Protein 3APZ (pdb70)

Radius of gyration: 31.94 Å; Cα contacts (8 Å, |Δi|>4): 839; chains: 2; bounding box: 54×78×93 Å

Solvent-accessible surface area: 30350 Å² total; per-residue (Å²): 167,34,3,51,68,55,4,46,117,40,31,59,73,22,72,89,118,108,151,102,151,113,145,92,152,134,171,120,85,91,31,80,66,14,32,7,0,0,3,2,1,1,10,63,0,4,62,126,129,59,145,23,114,84,77,12,28,13,0,1,73,2,0,26,38,6,41,58,5,40,97,30,75,86,108,85,178,50,96,161,112,9,48,90,28,0,63,112,37,56,62,120,2,78,38,44,9,70,84,17,184,34,120,99,0,51,57,20,1,58,49,0,37,115,44,21,87,50,0,57,67,29,52,134,89,20,45,73,126,58,115,30,36,32,120,47,14,33,95,15,3,24,50,71,39,0,0,8,10,0,7,0,0,58,0,0,0,22,8,10,67,36,79,83,137,9,4,75,35,2,44,50,0,0,63,1,0,0,9,0,33,41,0,4,48,4,3,30,21,1,8,14,75,53,86,48,67,27,162,11,75,10,52,33,2,135,122,23,57,16,5,0,0,1,4,15,0,12,109,68,21,50,8,0,96,29,0,5,82,32,5,127,180,17,106,90,5,12,68,11,0,27,80,21,2,49,136,9,130,0,12,82,80,0,83,117,33,0,97,104,22,4,92,88,0,19,56,7,8,67,71,13,69,174,20,140,70,96,97,9,76,98,4,29,133,8,0,56,53,3,1,106,101,4,22,106,40,72,168,111,3,59,75,73,12,51,120,43,37,60,81,27,78,98,113,102,157,108,143,101,148,101,146,140,178,94,111,84,21,70,86,23,35,10,1,0,2,5,0,2,9,60,0,5,62,128,139,59,134,20,107,72,78,20,23,10,0,3,45,3,2,34,51,5,42,60,4,35,94,44,62,65,110,50,129,265,26,84,166,126,14,53,98,38,0,65,120,37,61,59,120,2,69,38,40,8,62,74,13,182,40,122,83,0,45,56,18,1,58,47,0,42,106,43,25,94,46,0,36,71,21,65,111,88,25,56,56,151,65,74,34,40,26,119,30,16,32,100,26,7,30,49,82,57,0,0,9,10,0,6,0,0,51,0,0,0,18,6,7,68,32,79,71,119,10,2,70,40,1,39,48,0,0,66,2,0,7,6,0,37,47,1,4,54,3,3,28,21,2,6,13,90,63,80,57,67,14,75,1,44,1,36,37,0,6,82,10,73,11,4,0,0,0,4,21,0,24,101,71,39,101,86,0,100,131,24,3,48,85,6,111,152,36,12,91,18,1,74,72,0,17,112,42,2,46,130,8,122,0,10,78,75,0,80,111,32,0,95,99,22,3,95,82,0,20,58,7,8,62,70,12,60,173,16,143,69,100,77,8,73,98,3,25,127,8,0,57,63,2,1,111,107,5,21,106,41,81,160

Secondary structure (DSSP, 8-state):
--TTTTTHHHHHHHHHGGGG---------HHHHHHHHHHHHHHTTS---HHHHHHHHHHHHHHHHHHHHHHHHHH---HHHHHHHHHHHHHHHHHHHHHTT-HHHHHHHHHHHHHHHHHHHHHHT--HHHHT-HHHHHHHHIIIIIHHHHHHHHHHHHTTT--HHHHHHHHHHHHHHHHHHHHHHHHHHHHTTTT-TT-S--HHHHTT---HHHHHHHHH-TTHHHHHHTTTT-THHHHHHHHHHHHTTHHHHHHHHHHHHHHHHHHHHTTS-----HHHHHHHHHHHHHHHHHHH---/-TTGGGHHHHHHHHHGGGG--------HHHHHHHHHHHHHHHHTS---HHHHHHHHHHHHHHHHHHHHHHHHHHH---THHHHHHHHHHHHHHHHHHHTTT-HHHHHHHHHHHHHHHHHHHHHHH--HHHHT-HHHHHHHHIIIIIHHHHHHHHHHHHTTT--HHHHHHHHHHHHHHHHHHHHHHHHHHHHTTTTSTT-S--TTGGGT---HHHHHHHHH-TTHHHHHHHTTT-THHHHHHHHHHHHSSHHHHHHHHHHHHHHHHHHHHHHSPP---HHHHHHHHHHHHHHHHHHH---

InterPro domains:
  IPR000092 Polyprenyl synthetase-like [PF00348] (109-365)
  IPR000092 Polyprenyl synthetase-like [cd00685] (105-420)
  IPR008949 Isoprenoid synthase domain superfamily [G3DSA:1.10.600.10] (75-422)
  IPR008949 Isoprenoid synthase domain superfamily [SSF48576] (80-421)
  IPR033749 Polyprenyl synthetase, conserved site [PS00444] (300-312)
  IPR033749 Polyprenyl synthetase, conserved site [PS00723] (178-192)

Foldseek 3Di:
DALQVLCVVLVVVVVVVVVVVPDDDVVPCVVLSLLLSLQLLLLLQAPFVVVLVVLSSLLSVLLVLQVQLLVLCVPCVDNVVSPVSSVVSNVVSLVSQVVSVDPVLSVLVVVLSVLLVVLVCCQVPPDLVLLLDPVSQLSSQLSNWQSSSLSSQLSSQVSRVHDNVLSVLSSLLRSLLRSLLVLVVVLLQQCALVNHGNPHVVPCLLVLNDDQLLSQLCVVPVVLSVLSVCCPVDVVSVVVNSVSSVVGCRSVVSLVVSVVSLVSNLVSLVVHDDDDDPSSVVSSVSSNVVSVCSSPDND/DLQVLCVPVVVVVVVVVVVVPDDDVCPPVVLSVLLSLQLLLLLQADFDVVLVVLSVLLSVLLVLLVQLLVLVVVCCVPVPVSPVSSVVSPVVSLVSQVVLVDPVLSVLVVVLSVLLVVLSCCVVDPDVVLLLDPVSQLSSQQSNWQSSSLSSQLSSCVSRVHDPVLSNLSNLLRSLLRSLLVLLVVLCQQCALPNHGNPHVVVCQLVLRDDQLLSQLCVVPVVLVVLSVCCPVDVVSSVVSSVSSVVGCSSVVSLVSSLVSLVSNLVSLVVHDDDPDPSSVVSSVSSNVVSVCSSVPSD

B-factor: mean 48.97, std 20.86, range [12.27, 128.26]

Structure (mmCIF, N/CA/C/O backbone):
data_3APZ
#
_entry.id   3APZ
#
_cell.length_a   148.512
_cell.length_b   150.126
_cell.length_c   176.112
_cell.angle_alpha   90.000
_cell.angle_beta   90.000
_cell.angle_gamma   90.000
#
_symmetry.space_group_name_H-M   'F 2 2 2'
#
loop_
_entity.id
_entity.type
_entity.pdbx_description
1 polymer 'Geranyl diphosphate synthase'
2 water water
#
loop_
_atom_site.group_PDB
_atom_site.id
_atom_site.type_symbol
_atom_site.label_atom_id
_atom_site.label_alt_id
_atom_site.label_comp_id
_atom_site.label_asym_id
_atom_site.label_entity_id
_atom_site.label_seq_id
_atom_site.pdbx_PDB_ins_code
_atom_site.Cartn_x
_atom_site.Cartn_y
_atom_site.Cartn_z
_atom_site.occupancy
_atom_site.B_iso_or_equiv
_atom_site.auth_seq_id
_atom_site.auth_comp_id
_atom_site.auth_asym_id
_atom_site.auth_atom_id
_atom_site.pdbx_PDB_model_num
ATOM 1 N N . LEU A 1 8 ? 5.026 -7.781 60.602 1.00 75.11 8 LEU A N 1
ATOM 2 C CA . LEU A 1 8 ? 4.163 -6.646 61.075 1.00 75.26 8 LEU A CA 1
ATOM 3 C C . LEU A 1 8 ? 4.501 -5.337 60.327 1.00 74.69 8 LEU A C 1
ATOM 4 O O . LEU A 1 8 ? 3.766 -4.921 59.414 1.00 74.77 8 LEU A O 1
ATOM 9 N N . ASP A 1 9 ? 5.612 -4.705 60.719 1.00 72.98 9 ASP A N 1
ATOM 10 C CA . ASP A 1 9 ? 6.097 -3.464 60.116 1.00 70.85 9 ASP A CA 1
ATOM 11 C C . ASP A 1 9 ? 7.405 -3.823 59.433 1.00 69.11 9 ASP A C 1
ATOM 12 O O . ASP A 1 9 ? 8.340 -4.257 60.092 1.00 69.25 9 ASP A O 1
ATOM 17 N N . PRO A 1 10 ? 7.494 -3.635 58.109 1.00 67.21 10 PRO A N 1
ATOM 18 C CA . PRO A 1 10 ? 8.722 -3.979 57.403 1.00 66.52 10 PRO A CA 1
ATOM 19 C C . PRO A 1 10 ? 10.018 -3.724 58.151 1.00 66.51 10 PRO A C 1
ATOM 20 O O . PRO A 1 10 ? 10.958 -4.516 58.054 1.00 67.08 10 PRO A O 1
ATOM 24 N N . PHE A 1 11 ? 10.074 -2.650 58.924 1.00 65.54 11 PHE A N 1
ATOM 25 C CA . PHE A 1 11 ? 11.297 -2.346 59.646 1.00 65.02 11 PHE A CA 1
ATOM 26 C C . PHE A 1 11 ? 11.473 -3.150 60.924 1.00 66.12 11 PHE A C 1
ATOM 27 O O . PHE A 1 11 ? 12.453 -3.876 61.069 1.00 66.94 11 PHE A O 1
ATOM 35 N N . SER A 1 12 ? 10.523 -3.024 61.846 1.00 67.39 12 SER A N 1
ATOM 36 C CA . SER A 1 12 ? 10.562 -3.738 63.128 1.00 67.78 12 SER A CA 1
ATOM 37 C C . SER A 1 12 ? 10.777 -5.239 62.935 1.00 67.30 12 SER A C 1
ATOM 38 O O . SER A 1 12 ? 11.075 -5.955 63.887 1.00 67.60 12 SER A O 1
ATOM 41 N N . LEU A 1 13 ? 10.617 -5.707 61.700 1.00 66.79 13 LEU A N 1
ATOM 42 C CA . LEU A 1 13 ? 10.796 -7.121 61.377 1.00 66.07 13 LEU A CA 1
ATOM 43 C C . LEU A 1 13 ? 12.271 -7.473 61.278 1.00 66.44 13 LEU A C 1
ATOM 44 O O . LEU A 1 13 ? 12.663 -8.629 61.417 1.00 65.92 13 LEU A O 1
ATOM 49 N N . VAL A 1 14 ? 13.093 -6.463 61.044 1.00 67.61 14 VAL A N 1
ATOM 50 C CA . VAL A 1 14 ? 14.519 -6.685 60.895 1.00 69.43 14 VAL A CA 1
ATOM 51 C C . VAL A 1 14 ? 15.324 -5.712 61.792 1.00 71.00 14 VAL A C 1
ATOM 52 O O . VAL A 1 14 ? 16.527 -5.522 61.615 1.00 71.12 14 VAL A O 1
ATOM 56 N N . ALA A 1 15 ? 14.640 -5.134 62.779 1.00 72.32 15 ALA A N 1
ATOM 57 C CA . ALA A 1 15 ? 15.233 -4.183 63.716 1.00 73.59 15 ALA A CA 1
ATOM 58 C C . ALA A 1 15 ? 16.450 -4.716 64.471 1.00 74.89 15 ALA A C 1
ATOM 59 O O . ALA A 1 15 ? 17.298 -3.931 64.912 1.00 74.98 15 ALA A O 1
ATOM 61 N N . ASP A 1 16 ? 16.532 -6.035 64.638 1.00 75.48 16 ASP A N 1
ATOM 62 C CA . ASP A 1 16 ? 17.667 -6.640 65.329 1.00 75.63 16 ASP A CA 1
ATOM 63 C C . ASP A 1 16 ? 18.888 -6.672 64.420 1.00 75.17 16 ASP A C 1
ATOM 64 O O . ASP A 1 16 ? 19.969 -6.228 64.813 1.00 74.34 16 ASP A O 1
ATOM 69 N N . GLU A 1 17 ? 18.721 -7.192 63.204 1.00 75.06 17 GLU A N 1
ATOM 70 C CA . GLU A 1 17 ? 19.836 -7.238 62.263 1.00 74.51 17 GLU A CA 1
ATOM 71 C C . GLU A 1 17 ? 20.317 -5.806 61.970 1.00 72.66 17 GLU A C 1
ATOM 72 O O . GLU A 1 17 ? 21.468 -5.607 61.616 1.00 72.23 17 GLU A O 1
ATOM 78 N N . LEU A 1 18 ? 19.449 -4.808 62.127 1.00 70.91 18 LEU A N 1
ATOM 79 C CA . LEU A 1 18 ? 19.856 -3.424 61.895 1.00 70.15 18 LEU A CA 1
ATOM 80 C C . LEU A 1 18 ? 20.703 -2.946 63.071 1.00 70.99 18 LEU A C 1
ATOM 81 O O . LEU A 1 18 ? 21.732 -2.312 62.873 1.00 71.01 18 LEU A O 1
ATOM 86 N N . SER A 1 19 ? 20.278 -3.248 64.297 1.00 72.25 19 SER A N 1
ATOM 87 C CA . SER A 1 19 ? 21.044 -2.865 65.494 1.00 72.90 19 SER A CA 1
ATOM 88 C C . SER A 1 19 ? 22.477 -3.368 65.380 1.00 73.34 19 SER A C 1
ATOM 89 O O . SER A 1 19 ? 23.411 -2.679 65.771 1.00 74.23 19 SER A O 1
ATOM 92 N N . LEU A 1 20 ? 22.646 -4.577 64.854 1.00 73.40 20 LEU A N 1
ATOM 93 C CA . LEU A 1 20 ? 23.977 -5.127 64.694 1.00 73.26 20 LEU A CA 1
ATOM 94 C C . LEU A 1 20 ? 24.805 -4.210 63.821 1.00 73.77 20 LEU A C 1
ATOM 95 O O . LEU A 1 20 ? 25.934 -3.904 64.151 1.00 74.28 20 LEU A O 1
ATOM 100 N N . LEU A 1 21 ? 24.244 -3.754 62.715 1.00 74.98 21 LEU A N 1
ATOM 101 C CA . LEU A 1 21 ? 24.980 -2.868 61.831 1.00 76.77 21 LEU A CA 1
ATOM 102 C C . LEU A 1 21 ? 25.239 -1.499 62.444 1.00 78.20 21 LEU A C 1
ATOM 103 O O . LEU A 1 21 ? 26.197 -0.830 62.067 1.00 78.30 21 LEU A O 1
ATOM 108 N N . SER A 1 22 ? 24.389 -1.075 63.375 1.00 80.35 22 SER A N 1
ATOM 109 C CA . SER A 1 22 ? 24.573 0.223 64.029 1.00 83.23 22 SER A CA 1
ATOM 110 C C . SER A 1 22 ? 25.758 0.082 64.962 1.00 85.49 22 SER A C 1
ATOM 111 O O . SER A 1 22 ? 26.558 1.003 65.117 1.00 86.31 22 SER A O 1
ATOM 114 N N . ASN A 1 23 ? 25.848 -1.084 65.595 1.00 87.77 23 ASN A N 1
ATOM 115 C CA . ASN A 1 23 ? 26.940 -1.399 66.506 1.00 90.02 23 ASN A CA 1
ATOM 116 C C . ASN A 1 23 ? 28.231 -1.495 65.707 1.00 91.40 23 ASN A C 1
ATOM 117 O O . ASN A 1 23 ? 29.172 -0.754 65.960 1.00 92.27 23 ASN A O 1
ATOM 122 N N . LYS A 1 24 ? 28.265 -2.405 64.735 1.00 93.06 24 LYS A N 1
ATOM 123 C CA . LYS A 1 24 ? 29.449 -2.593 63.902 1.00 94.42 24 LYS A CA 1
ATOM 124 C C . LYS A 1 24 ? 29.869 -1.307 63.238 1.00 95.17 24 LYS A C 1
ATOM 125 O O . LYS A 1 24 ? 30.848 -1.283 62.505 1.00 95.71 24 LYS A O 1
ATOM 131 N N . LEU A 1 25 ? 29.122 -0.237 63.471 1.00 96.09 25 LEU A N 1
ATOM 132 C CA . LEU A 1 25 ? 29.506 1.042 62.904 1.00 97.85 25 LEU A CA 1
ATOM 133 C C . LEU A 1 25 ? 30.377 1.702 63.955 1.00 99.98 25 LEU A C 1
ATOM 134 O O . LEU A 1 25 ? 30.811 2.843 63.804 1.00 100.70 25 LEU A O 1
ATOM 139 N N . ARG A 1 26 ? 30.629 0.967 65.033 1.00 102.44 26 ARG A N 1
ATOM 140 C CA . ARG A 1 26 ? 31.473 1.461 66.111 1.00 104.43 26 ARG A CA 1
ATOM 141 C C . ARG A 1 26 ? 32.924 1.161 65.734 1.00 105.99 26 ARG A C 1
ATOM 142 O O . ARG A 1 26 ? 33.835 1.333 66.545 1.00 106.09 26 ARG A O 1
ATOM 150 N N . GLU A 1 27 ? 33.134 0.703 64.497 1.00 107.64 27 GLU A N 1
ATOM 151 C CA . GLU A 1 27 ? 34.488 0.442 64.021 1.00 109.47 27 GLU A CA 1
ATOM 152 C C . GLU A 1 27 ? 35.117 1.808 64.234 1.00 110.96 27 GLU A C 1
ATOM 153 O O . GLU A 1 27 ? 36.338 1.962 64.305 1.00 111.50 27 GLU A O 1
ATOM 159 N N . MET A 1 28 ? 34.232 2.797 64.343 1.00 112.25 28 MET A N 1
ATOM 160 C CA . MET A 1 28 ? 34.598 4.176 64.595 1.00 113.53 28 MET A CA 1
ATOM 161 C C . MET A 1 28 ? 35.002 4.282 66.061 1.00 113.64 28 MET A C 1
ATOM 162 O O . MET A 1 28 ? 34.197 4.636 66.916 1.00 113.26 28 MET A O 1
ATOM 167 N N . VAL A 1 29 ? 36.243 3.916 66.345 1.00 114.28 29 VAL A N 1
ATOM 168 C CA . VAL A 1 29 ? 36.811 3.999 67.686 1.00 114.88 29 VAL A CA 1
ATOM 169 C C . VAL A 1 29 ? 38.318 4.035 67.468 1.00 115.74 29 VAL A C 1
ATOM 170 O O . VAL A 1 29 ? 39.059 3.142 67.875 1.00 115.50 29 VAL A O 1
ATOM 174 N N . LEU A 1 30 ? 38.741 5.082 66.768 1.00 116.76 30 LEU A N 1
ATOM 175 C CA . LEU A 1 30 ? 40.138 5.322 66.463 1.00 117.68 30 LEU A CA 1
ATOM 176 C C . LEU A 1 30 ? 40.477 6.614 67.203 1.00 118.88 30 LEU A C 1
ATOM 177 O O . LEU A 1 30 ? 39.907 7.666 66.900 1.00 118.96 30 LEU A O 1
ATOM 182 N N . ALA A 1 31 ? 41.390 6.531 68.172 1.00 119.96 31 ALA A N 1
ATOM 183 C CA . ALA A 1 31 ? 41.796 7.695 68.967 1.00 121.03 31 ALA A CA 1
ATOM 184 C C . ALA A 1 31 ? 42.502 8.789 68.153 1.00 121.90 31 ALA A C 1
ATOM 185 O O . ALA A 1 31 ? 43.288 8.498 67.243 1.00 121.75 31 ALA A O 1
ATOM 187 N N . GLU A 1 32 ? 42.202 10.048 68.492 1.00 122.85 32 GLU A N 1
ATOM 188 C CA . GLU A 1 32 ? 42.776 11.218 67.823 1.00 123.60 32 GLU A CA 1
ATOM 189 C C . GLU A 1 32 ? 43.608 12.065 68.777 1.00 123.94 32 GLU A C 1
ATOM 190 O O . GLU A 1 32 ? 43.126 13.060 69.317 1.00 123.74 32 GLU A O 1
ATOM 196 N N . VAL A 1 33 ? 44.861 11.644 68.964 1.00 124.54 33 VAL A N 1
ATOM 197 C CA . VAL A 1 33 ? 45.858 12.296 69.826 1.00 124.39 33 VAL A CA 1
ATOM 198 C C . VAL A 1 33 ? 46.554 13.444 69.051 1.00 124.00 33 VAL A C 1
ATOM 199 O O . VAL A 1 33 ? 47.167 13.204 68.004 1.00 123.94 33 VAL A O 1
ATOM 203 N N . PRO A 1 34 ? 46.505 14.696 69.565 1.00 123.42 34 PRO A N 1
ATOM 204 C CA . PRO A 1 34 ? 45.920 15.293 70.774 1.00 122.77 34 PRO A CA 1
ATOM 205 C C . PRO A 1 34 ? 45.360 14.358 71.835 1.00 122.26 34 PRO A C 1
ATOM 206 O O . PRO A 1 34 ? 45.862 14.466 72.973 1.00 121.53 34 PRO A O 1
ATOM 210 N N . GLY A 1 47 ? 19.686 12.143 61.057 1.00 96.56 47 GLY A N 1
ATOM 211 C CA . GLY A 1 47 ? 19.099 11.502 59.826 1.00 96.14 47 GLY A CA 1
ATOM 212 C C . GLY A 1 47 ? 19.524 10.052 59.651 1.00 95.54 47 GLY A C 1
ATOM 213 O O . GLY A 1 47 ? 20.649 9.768 59.232 1.00 95.72 47 GLY A O 1
ATOM 214 N N . VAL A 1 48 ? 18.619 9.131 59.969 1.00 94.50 48 VAL A N 1
ATOM 215 C CA . VAL A 1 48 ? 18.911 7.708 59.860 1.00 93.00 48 VAL A CA 1
ATOM 216 C C . VAL A 1 48 ? 17.889 7.005 58.981 1.00 92.04 48 VAL A C 1
ATOM 217 O O . VAL A 1 48 ? 17.959 5.790 58.810 1.00 92.56 48 VAL A O 1
ATOM 221 N N . GLN A 1 49 ? 16.940 7.763 58.431 1.00 90.49 49 GLN A N 1
ATOM 222 C CA . GLN A 1 49 ? 15.914 7.189 57.555 1.00 89.20 49 GLN A CA 1
ATOM 223 C C . GLN A 1 49 ? 16.544 6.624 56.272 1.00 88.11 49 GLN A C 1
ATOM 224 O O . GLN A 1 49 ? 16.132 5.576 55.771 1.00 87.81 49 GLN A O 1
ATOM 230 N N . GLY A 1 50 ? 17.541 7.328 55.742 1.00 86.93 50 GLY A N 1
ATOM 231 C CA . GLY A 1 50 ? 18.206 6.873 54.533 1.00 85.11 50 GLY A CA 1
ATOM 232 C C . GLY A 1 50 ? 18.812 5.496 54.720 1.00 83.41 50 GLY A C 1
ATOM 233 O O . GLY A 1 50 ? 18.432 4.545 54.033 1.00 82.42 50 GLY A O 1
ATOM 234 N N . LYS A 1 51 ? 19.758 5.401 55.654 1.00 82.23 51 LYS A N 1
ATOM 235 C CA . LYS A 1 51 ? 20.430 4.141 55.965 1.00 81.04 51 LYS A CA 1
ATOM 236 C C . LYS A 1 51 ? 19.399 3.027 56.153 1.00 79.30 51 LYS A C 1
ATOM 237 O O . LYS A 1 51 ? 19.533 1.938 55.578 1.00 79.14 51 LYS A O 1
ATOM 243 N N . GLN A 1 52 ? 18.374 3.311 56.956 1.00 76.42 52 GLN A N 1
ATOM 244 C CA . GLN A 1 52 ? 17.293 2.361 57.219 1.00 73.83 52 GLN A CA 1
ATOM 245 C C . GLN A 1 52 ? 16.684 1.749 55.952 1.00 70.12 52 GLN A C 1
ATOM 246 O O . GLN A 1 52 ? 16.638 0.526 55.800 1.00 70.61 52 GLN A O 1
ATOM 252 N N . PHE A 1 53 ? 16.200 2.602 55.054 1.00 65.06 53 PHE A N 1
ATOM 253 C CA . PHE A 1 53 ? 15.580 2.143 53.814 1.00 60.09 53 PHE A CA 1
ATOM 254 C C . PHE A 1 53 ? 16.454 1.150 53.027 1.00 57.62 53 PHE A C 1
ATOM 255 O O . PHE A 1 53 ? 16.014 0.041 52.719 1.00 56.59 53 PHE A O 1
ATOM 263 N N . ARG A 1 54 ? 17.692 1.534 52.725 1.00 54.31 54 ARG A N 1
ATOM 264 C CA . ARG A 1 54 ? 18.570 0.667 51.959 1.00 51.56 54 ARG A CA 1
ATOM 265 C C . ARG A 1 54 ? 18.960 -0.617 52.671 1.00 50.10 54 ARG A C 1
ATOM 266 O O . ARG A 1 54 ? 18.915 -1.701 52.106 1.00 49.20 54 ARG A O 1
ATOM 274 N N . SER A 1 55 ? 19.349 -0.514 53.923 1.00 49.01 55 SER A N 1
ATOM 275 C CA . SER A 1 55 ? 19.746 -1.709 54.618 1.00 47.76 55 SER A CA 1
ATOM 276 C C . SER A 1 55 ? 18.582 -2.658 54.835 1.00 47.71 55 SER A C 1
ATOM 277 O O . SER A 1 55 ? 18.734 -3.886 54.677 1.00 47.68 55 SER A O 1
ATOM 280 N N . THR A 1 56 ? 17.426 -2.082 55.178 1.00 46.22 56 THR A N 1
ATOM 281 C CA . THR A 1 56 ? 16.202 -2.836 55.415 1.00 44.19 56 THR A CA 1
ATOM 282 C C . THR A 1 56 ? 15.860 -3.660 54.174 1.00 42.82 56 THR A C 1
ATOM 283 O O . THR A 1 56 ? 15.592 -4.854 54.262 1.00 41.93 56 THR A O 1
ATOM 287 N N . ILE A 1 57 ? 15.882 -3.020 53.017 1.00 40.42 57 ILE A N 1
ATOM 288 C CA . ILE A 1 57 ? 15.615 -3.735 51.793 1.00 40.05 57 ILE A CA 1
ATOM 289 C C . ILE A 1 57 ? 16.578 -4.916 51.697 1.00 39.57 57 ILE A C 1
ATOM 290 O O . ILE A 1 57 ? 16.151 -6.047 51.522 1.00 40.73 57 ILE A O 1
ATOM 295 N N . LEU A 1 58 ? 17.878 -4.654 51.817 1.00 39.55 58 LEU A N 1
ATOM 296 C CA . LEU A 1 58 ? 18.880 -5.704 51.705 1.00 37.20 58 LEU A CA 1
ATOM 297 C C . LEU A 1 58 ? 18.732 -6.797 52.729 1.00 36.51 58 LEU A C 1
ATOM 298 O O . LEU A 1 58 ? 18.957 -7.951 52.434 1.00 35.69 58 LEU A O 1
ATOM 303 N N . LEU A 1 59 ? 18.350 -6.454 53.940 1.00 36.44 59 LEU A N 1
ATOM 304 C CA . LEU A 1 59 ? 18.151 -7.501 54.912 1.00 36.99 59 LEU A CA 1
ATOM 305 C C . LEU A 1 59 ? 16.879 -8.309 54.616 1.00 38.27 59 LEU A C 1
ATOM 306 O O . LEU A 1 59 ? 16.914 -9.544 54.545 1.00 38.56 59 LEU A O 1
ATOM 311 N N . LEU A 1 60 ? 15.751 -7.636 54.433 1.00 37.37 60 LEU A N 1
ATOM 312 C CA . LEU A 1 60 ? 14.553 -8.386 54.140 1.00 37.57 60 LEU A CA 1
ATOM 313 C C . LEU A 1 60 ? 14.818 -9.278 52.925 1.00 38.47 60 LEU A C 1
ATOM 314 O O . LEU A 1 60 ? 14.534 -10.475 52.952 1.00 38.52 60 LEU A O 1
ATOM 319 N N . MET A 1 61 ? 15.382 -8.710 51.867 1.00 39.51 61 MET A N 1
ATOM 320 C CA . MET A 1 61 ? 15.635 -9.475 50.648 1.00 41.59 61 MET A CA 1
ATOM 321 C C . MET A 1 61 ? 16.413 -10.746 50.948 1.00 43.59 61 MET A C 1
ATOM 322 O O . MET A 1 61 ? 16.180 -11.793 50.348 1.00 43.71 61 MET A O 1
ATOM 327 N N . ALA A 1 62 ? 17.344 -10.648 51.886 1.00 45.85 62 ALA A N 1
ATOM 328 C CA . ALA A 1 62 ? 18.165 -11.786 52.248 1.00 47.82 62 ALA A CA 1
ATOM 329 C C . ALA A 1 62 ? 17.316 -12.930 52.848 1.00 49.17 62 ALA A C 1
ATOM 330 O O . ALA A 1 62 ? 17.452 -14.092 52.462 1.00 50.54 62 ALA A O 1
ATOM 332 N N . THR A 1 63 ? 16.432 -12.603 53.777 1.00 49.28 63 THR A N 1
ATOM 333 C CA . THR A 1 63 ? 15.600 -13.616 54.382 1.00 49.89 63 THR A CA 1
ATOM 334 C C . THR A 1 63 ? 14.386 -13.965 53.546 1.00 51.47 63 THR A C 1
ATOM 335 O O . THR A 1 63 ? 13.507 -14.654 54.032 1.00 52.56 63 THR A O 1
ATOM 339 N N . ALA A 1 64 ? 14.330 -13.497 52.298 1.00 53.59 64 ALA A N 1
ATOM 340 C CA . ALA A 1 64 ? 13.172 -13.747 51.420 1.00 55.06 64 ALA A CA 1
ATOM 341 C C . ALA A 1 64 ? 13.505 -14.678 50.277 1.00 56.16 64 ALA A C 1
ATOM 342 O O . ALA A 1 64 ? 12.714 -14.885 49.366 1.00 53.95 64 ALA A O 1
ATOM 344 N N . LEU A 1 65 ? 14.705 -15.221 50.326 1.00 59.19 65 LEU A N 1
ATOM 345 C CA . LEU A 1 65 ? 15.137 -16.189 49.337 1.00 63.20 65 LEU A CA 1
ATOM 346 C C . LEU A 1 65 ? 15.468 -17.448 50.170 1.00 66.67 65 LEU A C 1
ATOM 347 O O . LEU A 1 65 ? 16.125 -17.347 51.217 1.00 67.71 65 LEU A O 1
ATOM 352 N N . ASP A 1 66 ? 14.968 -18.618 49.769 1.00 69.43 66 ASP A N 1
ATOM 353 C CA . ASP A 1 66 ? 15.284 -19.808 50.547 1.00 71.74 66 ASP A CA 1
ATOM 354 C C . ASP A 1 66 ? 16.706 -20.173 50.203 1.00 72.95 66 ASP A C 1
ATOM 355 O O . ASP A 1 66 ? 17.068 -20.226 49.025 1.00 72.75 66 ASP A O 1
ATOM 360 N N . VAL A 1 67 ? 17.516 -20.427 51.224 1.00 74.17 67 VAL A N 1
ATOM 361 C CA . VAL A 1 67 ? 18.914 -20.764 50.984 1.00 75.17 67 VAL A CA 1
ATOM 362 C C . VAL A 1 67 ? 19.073 -22.137 50.328 1.00 74.95 67 VAL A C 1
ATOM 363 O O . VAL A 1 67 ? 19.602 -22.159 49.193 1.00 74.78 67 VAL A O 1
ATOM 367 N N . THR A 1 82 ? 25.172 -21.136 58.705 1.00 103.37 82 THR A N 1
ATOM 368 C CA . THR A 1 82 ? 24.008 -20.313 58.265 1.00 103.13 82 THR A CA 1
ATOM 369 C C . THR A 1 82 ? 24.052 -18.917 58.883 1.00 102.71 82 THR A C 1
ATOM 370 O O . THR A 1 82 ? 23.466 -17.982 58.339 1.00 103.40 82 THR A O 1
ATOM 374 N N . SER A 1 83 ? 24.727 -18.779 60.024 1.00 101.74 83 SER A N 1
ATOM 375 C CA . SER A 1 83 ? 24.858 -17.478 60.679 1.00 100.18 83 SER A CA 1
ATOM 376 C C . SER A 1 83 ? 26.104 -16.887 60.039 1.00 99.02 83 SER A C 1
ATOM 377 O O . SER A 1 83 ? 26.431 -15.718 60.221 1.00 98.93 83 SER A O 1
ATOM 380 N N . GLU A 1 84 ? 26.783 -17.735 59.274 1.00 97.73 84 GLU A N 1
ATOM 381 C CA . GLU A 1 84 ? 27.998 -17.376 58.559 1.00 96.95 84 GLU A CA 1
ATOM 382 C C . GLU A 1 84 ? 27.621 -16.739 57.226 1.00 95.07 84 GLU A C 1
ATOM 383 O O . GLU A 1 84 ? 28.463 -16.160 56.541 1.00 95.13 84 GLU A O 1
ATOM 389 N N . LEU A 1 85 ? 26.347 -16.875 56.865 1.00 92.68 85 LEU A N 1
ATOM 390 C CA . LEU A 1 85 ? 25.796 -16.305 55.632 1.00 89.63 85 LEU A CA 1
ATOM 391 C C . LEU A 1 85 ? 25.115 -15.008 56.041 1.00 87.70 85 LEU A C 1
ATOM 392 O O . LEU A 1 85 ? 25.212 -13.994 55.357 1.00 87.26 85 LEU A O 1
ATOM 397 N N . ARG A 1 86 ? 24.418 -15.070 57.170 1.00 85.55 86 ARG A N 1
ATOM 398 C CA . ARG A 1 86 ? 23.741 -13.917 57.743 1.00 83.99 86 ARG A CA 1
ATOM 399 C C . ARG A 1 86 ? 24.779 -12.798 57.816 1.00 82.30 86 ARG A C 1
ATOM 400 O O . ARG A 1 86 ? 24.484 -11.635 57.531 1.00 82.64 86 ARG A O 1
ATOM 408 N N . VAL A 1 87 ? 26.000 -13.161 58.198 1.00 79.40 87 VAL A N 1
ATOM 409 C CA . VAL A 1 87 ? 27.082 -12.193 58.301 1.00 76.14 87 VAL A CA 1
ATOM 410 C C . VAL A 1 87 ? 27.549 -11.719 56.918 1.00 74.17 87 VAL A C 1
ATOM 411 O O . VAL A 1 87 ? 27.754 -10.525 56.715 1.00 73.81 87 VAL A O 1
ATOM 415 N N . ARG A 1 88 ? 27.719 -12.640 55.971 1.00 71.74 88 ARG A N 1
ATOM 416 C CA . ARG A 1 88 ? 28.138 -12.249 54.627 1.00 69.36 88 ARG A CA 1
ATOM 417 C C . ARG A 1 88 ? 27.070 -11.341 54.035 1.00 67.84 88 ARG A C 1
ATOM 418 O O . ARG A 1 88 ? 27.372 -10.297 53.474 1.00 67.42 88 ARG A O 1
ATOM 426 N N . GLN A 1 89 ? 25.812 -11.734 54.180 1.00 66.35 89 GLN A N 1
ATOM 427 C CA . GLN A 1 89 ? 24.728 -10.942 53.641 1.00 64.48 89 GLN A CA 1
ATOM 428 C C . GLN A 1 89 ? 24.653 -9.576 54.306 1.00 63.74 89 GLN A C 1
ATOM 429 O O . GLN A 1 89 ? 24.327 -8.610 53.638 1.00 64.64 89 GLN A O 1
ATOM 435 N N . ARG A 1 90 ? 24.983 -9.474 55.595 1.00 62.66 90 ARG A N 1
ATOM 436 C CA . ARG A 1 90 ? 24.998 -8.165 56.287 1.00 61.62 90 ARG A CA 1
ATOM 437 C C . ARG A 1 90 ? 26.122 -7.321 55.724 1.00 59.71 90 ARG A C 1
ATOM 438 O O . ARG A 1 90 ? 26.039 -6.101 55.688 1.00 59.86 90 ARG A O 1
ATOM 446 N N . GLY A 1 91 ? 27.195 -7.993 55.331 1.00 57.71 91 GLY A N 1
ATOM 447 C CA . GLY A 1 91 ? 28.343 -7.309 54.777 1.00 55.47 91 GLY A CA 1
ATOM 448 C C . GLY A 1 91 ? 27.964 -6.498 53.562 1.00 54.36 91 GLY A C 1
ATOM 449 O O . GLY A 1 91 ? 28.428 -5.368 53.379 1.00 54.08 91 GLY A O 1
ATOM 450 N N . ILE A 1 92 ? 27.125 -7.078 52.720 1.00 52.62 92 ILE A N 1
ATOM 451 C CA . ILE A 1 92 ? 26.702 -6.370 51.539 1.00 51.70 92 ILE A CA 1
ATOM 452 C C . ILE A 1 92 ? 25.995 -5.101 51.988 1.00 50.97 92 ILE A C 1
ATOM 453 O O . ILE A 1 92 ? 26.106 -4.062 51.340 1.00 51.15 92 ILE A O 1
ATOM 458 N N . ALA A 1 93 ? 25.293 -5.170 53.114 1.00 49.07 93 ALA A N 1
ATOM 459 C CA . ALA A 1 93 ? 24.590 -3.999 53.591 1.00 48.12 93 ALA A CA 1
ATOM 460 C C . ALA A 1 93 ? 25.588 -2.906 53.950 1.00 48.48 93 ALA A C 1
ATOM 461 O O . ALA A 1 93 ? 25.397 -1.753 53.583 1.00 48.93 93 ALA A O 1
ATOM 463 N N . GLU A 1 94 ? 26.665 -3.260 54.644 1.00 49.03 94 GLU A N 1
ATOM 464 C CA . GLU A 1 94 ? 27.688 -2.270 55.037 1.00 49.27 94 GLU A CA 1
ATOM 465 C C . GLU A 1 94 ? 28.454 -1.692 53.837 1.00 47.30 94 GLU A C 1
ATOM 466 O O . GLU A 1 94 ? 28.829 -0.508 53.824 1.00 45.65 94 GLU A O 1
ATOM 472 N N . ILE A 1 95 ? 28.713 -2.551 52.856 1.00 45.09 95 ILE A N 1
ATOM 473 C CA . ILE A 1 95 ? 29.401 -2.161 51.641 1.00 43.58 95 ILE A CA 1
ATOM 474 C C . ILE A 1 95 ? 28.544 -1.167 50.868 1.00 43.97 95 ILE A C 1
ATOM 475 O O . ILE A 1 95 ? 29.053 -0.182 50.322 1.00 43.99 95 ILE A O 1
ATOM 480 N N . THR A 1 96 ? 27.237 -1.431 50.825 1.00 43.64 96 THR A N 1
ATOM 481 C CA . THR A 1 96 ? 26.284 -0.571 50.140 1.00 42.36 96 THR A CA 1
ATOM 482 C C . THR A 1 96 ? 26.261 0.814 50.773 1.00 42.59 96 THR A C 1
ATOM 483 O O . THR A 1 96 ? 26.264 1.821 50.067 1.00 42.35 96 THR A O 1
ATOM 487 N N . GLU A 1 97 ? 26.239 0.867 52.099 1.00 43.08 97 GLU A N 1
ATOM 488 C CA . GLU A 1 97 ? 26.250 2.142 52.790 1.00 45.18 97 GLU A CA 1
ATOM 489 C C . GLU A 1 97 ? 27.599 2.862 52.616 1.00 45.73 97 GLU A C 1
ATOM 490 O O . GLU A 1 97 ? 27.636 4.092 52.556 1.00 46.83 97 GLU A O 1
ATOM 496 N N . MET A 1 98 ? 28.704 2.115 52.528 1.00 45.03 98 MET A N 1
ATOM 497 C CA . MET A 1 98 ? 30.019 2.728 52.317 1.00 43.92 98 MET A CA 1
ATOM 498 C C . MET A 1 98 ? 30.056 3.347 50.931 1.00 43.68 98 MET A C 1
ATOM 499 O O . MET A 1 98 ? 30.410 4.508 50.764 1.00 43.35 98 MET A O 1
ATOM 504 N N . ILE A 1 99 ? 29.690 2.561 49.926 1.00 43.34 99 ILE A N 1
ATOM 505 C CA . ILE A 1 99 ? 29.702 3.066 48.568 1.00 42.59 99 ILE A CA 1
ATOM 506 C C . ILE A 1 99 ? 28.816 4.293 48.484 1.00 43.02 99 ILE A C 1
ATOM 507 O O . ILE A 1 99 ? 29.196 5.267 47.848 1.00 43.46 99 ILE A O 1
ATOM 512 N N . HIS A 1 100 ? 27.652 4.243 49.139 1.00 41.70 100 HIS A N 1
ATOM 513 C CA . HIS A 1 100 ? 26.701 5.346 49.137 1.00 40.33 100 HIS A CA 1
ATOM 514 C C . HIS A 1 100 ? 27.323 6.608 49.707 1.00 40.52 100 HIS A C 1
ATOM 515 O O . HIS A 1 100 ? 27.405 7.634 49.019 1.00 40.86 100 HIS A O 1
ATOM 522 N N . VAL A 1 101 ? 27.748 6.547 50.965 1.00 40.75 101 VAL A N 1
ATOM 523 C CA . VAL A 1 101 ? 28.357 7.710 51.599 1.00 41.53 101 VAL A CA 1
ATOM 524 C C . VAL A 1 101 ? 29.473 8.250 50.696 1.00 42.25 101 VAL A C 1
ATOM 525 O O . VAL A 1 101 ? 29.548 9.456 50.440 1.00 42.78 101 VAL A O 1
ATOM 529 N N . ALA A 1 102 ? 30.320 7.361 50.189 1.00 41.29 102 ALA A N 1
ATOM 530 C CA . ALA A 1 102 ? 31.404 7.788 49.314 1.00 41.42 102 ALA A CA 1
ATOM 531 C C . ALA A 1 102 ? 30.828 8.583 48.144 1.00 41.81 102 ALA A C 1
ATOM 532 O O . ALA A 1 102 ? 31.495 9.430 47.564 1.00 41.71 102 ALA A O 1
ATOM 534 N N . SER A 1 103 ? 29.580 8.306 47.808 1.00 42.85 103 SER A N 1
ATOM 535 C CA . SER A 1 103 ? 28.933 8.978 46.693 1.00 43.93 103 SER A CA 1
ATOM 536 C C . SER A 1 103 ? 28.531 10.382 47.070 1.00 44.11 103 SER A C 1
ATOM 537 O O . SER A 1 103 ? 28.627 11.316 46.262 1.00 42.62 103 SER A O 1
ATOM 540 N N . LEU A 1 104 ? 28.056 10.521 48.302 1.00 44.03 104 LEU A N 1
ATOM 541 C CA . LEU A 1 104 ? 27.642 11.818 48.786 1.00 45.89 104 LEU A CA 1
ATOM 542 C C . LEU A 1 104 ? 28.835 12.774 48.817 1.00 47.97 104 LEU A C 1
ATOM 543 O O . LEU A 1 104 ? 28.760 13.887 48.268 1.00 48.93 104 LEU A O 1
ATOM 548 N N . LEU A 1 105 ? 29.930 12.325 49.445 1.00 48.23 105 LEU A N 1
ATOM 549 C CA . LEU A 1 105 ? 31.154 13.106 49.560 1.00 47.68 105 LEU A CA 1
ATOM 550 C C . LEU A 1 105 ? 31.587 13.614 48.196 1.00 47.84 105 LEU A C 1
ATOM 551 O O . LEU A 1 105 ? 31.696 14.818 47.987 1.00 48.08 105 LEU A O 1
ATOM 556 N N . HIS A 1 106 ? 31.817 12.718 47.249 1.00 47.42 106 HIS A N 1
ATOM 557 C CA . HIS A 1 106 ? 32.244 13.181 45.937 1.00 48.94 106 HIS A CA 1
ATOM 558 C C . HIS A 1 106 ? 31.260 14.157 45.292 1.00 51.74 106 HIS A C 1
ATOM 559 O O . HIS A 1 106 ? 31.645 15.053 44.524 1.00 51.97 106 HIS A O 1
ATOM 566 N N . ASP A 1 107 ? 29.981 13.978 45.585 1.00 54.39 107 ASP A N 1
ATOM 567 C CA . ASP A 1 107 ? 28.975 14.846 45.011 1.00 55.95 107 ASP A CA 1
ATOM 568 C C . ASP A 1 107 ? 29.221 16.284 45.456 1.00 56.74 107 ASP A C 1
ATOM 569 O O . ASP A 1 107 ? 29.059 17.214 44.665 1.00 56.39 107 ASP A O 1
ATOM 574 N N . ASP A 1 108 ? 29.628 16.464 46.710 1.00 56.98 108 ASP A N 1
ATOM 575 C CA . ASP A 1 108 ? 29.874 17.802 47.221 1.00 59.39 108 ASP A CA 1
ATOM 576 C C . ASP A 1 108 ? 30.874 18.624 46.431 1.00 59.17 108 ASP A C 1
ATOM 577 O O . ASP A 1 108 ? 30.659 19.806 46.190 1.00 60.20 108 ASP A O 1
ATOM 582 N N . VAL A 1 109 ? 31.965 18.005 46.020 1.00 57.80 109 VAL A N 1
ATOM 583 C CA . VAL A 1 109 ? 32.993 18.711 45.265 1.00 57.31 109 VAL A CA 1
ATOM 584 C C . VAL A 1 109 ? 32.517 19.472 44.006 1.00 56.31 109 VAL A C 1
ATOM 585 O O . VAL A 1 109 ? 31.541 19.038 43.356 1.00 55.74 109 VAL A O 1
ATOM 589 N N . MET A 1 126 ? 34.277 20.553 54.772 1.00 88.66 126 MET A N 1
ATOM 590 C CA . MET A 1 126 ? 35.488 19.713 55.005 1.00 88.42 126 MET A CA 1
ATOM 591 C C . MET A 1 126 ? 36.624 20.047 54.022 1.00 87.13 126 MET A C 1
ATOM 592 O O . MET A 1 126 ? 37.781 19.687 54.276 1.00 86.73 126 MET A O 1
ATOM 597 N N . GLY A 1 127 ? 36.296 20.735 52.915 1.00 85.39 127 GLY A N 1
ATOM 598 C CA . GLY A 1 127 ? 37.307 21.093 51.947 1.00 82.30 127 GLY A CA 1
ATOM 599 C C . GLY A 1 127 ? 37.597 20.198 50.759 1.00 80.25 127 GLY A C 1
ATOM 600 O O . GLY A 1 127 ? 38.549 19.423 50.793 1.00 81.00 127 GLY A O 1
ATOM 601 N N . ASN A 1 128 ? 36.792 20.321 49.711 1.00 77.14 128 ASN A N 1
ATOM 602 C CA . ASN A 1 128 ? 36.974 19.580 48.465 1.00 75.09 128 ASN A CA 1
ATOM 603 C C . ASN A 1 128 ? 37.892 18.362 48.432 1.00 75.34 128 ASN A C 1
ATOM 604 O O . ASN A 1 128 ? 37.431 17.224 48.300 1.00 74.27 128 ASN A O 1
ATOM 609 N N . LYS A 1 129 ? 39.197 18.608 48.512 1.00 76.55 129 LYS A N 1
ATOM 610 C CA . LYS A 1 129 ? 40.186 17.527 48.462 1.00 77.17 129 LYS A CA 1
ATOM 611 C C . LYS A 1 129 ? 40.083 16.512 49.608 1.00 76.43 129 LYS A C 1
ATOM 612 O O . LYS A 1 129 ? 40.309 15.320 49.406 1.00 77.01 129 LYS A O 1
ATOM 618 N N . MET A 1 130 ? 39.750 16.967 50.805 1.00 74.93 130 MET A N 1
ATOM 619 C CA . MET A 1 130 ? 39.606 16.040 51.907 1.00 74.47 130 MET A CA 1
ATOM 620 C C . MET A 1 130 ? 38.236 15.317 51.778 1.00 72.30 130 MET A C 1
ATOM 621 O O . MET A 1 130 ? 37.994 14.281 52.406 1.00 71.96 130 MET A O 1
ATOM 626 N N . SER A 1 131 ? 37.345 15.861 50.952 1.00 69.27 131 SER A N 1
ATOM 627 C CA . SER A 1 131 ? 36.045 15.224 50.697 1.00 65.88 131 SER A CA 1
ATOM 628 C C . SER A 1 131 ? 36.370 14.033 49.801 1.00 64.06 131 SER A C 1
ATOM 629 O O . SER A 1 131 ? 35.968 12.889 50.057 1.00 63.04 131 SER A O 1
ATOM 632 N N . VAL A 1 132 ? 37.094 14.355 48.733 1.00 61.64 132 VAL A N 1
ATOM 633 C CA . VAL A 1 132 ? 37.559 13.400 47.758 1.00 60.15 132 VAL A CA 1
ATOM 634 C C . VAL A 1 132 ? 38.352 12.295 48.461 1.00 60.39 132 VAL A C 1
ATOM 635 O O . VAL A 1 132 ? 38.166 11.123 48.181 1.00 61.48 132 VAL A O 1
ATOM 639 N N . LEU A 1 133 ? 39.238 12.659 49.376 1.00 59.00 133 LEU A N 1
ATOM 640 C CA . LEU A 1 133 ? 40.016 11.649 50.067 1.00 58.18 133 LEU A CA 1
ATOM 641 C C . LEU A 1 133 ? 39.135 10.690 50.825 1.00 56.90 133 LEU A C 1
ATOM 642 O O . LEU A 1 133 ? 39.182 9.479 50.598 1.00 56.66 133 LEU A O 1
ATOM 647 N N . ALA A 1 134 ? 38.345 11.245 51.740 1.00 55.30 134 ALA A N 1
ATOM 648 C CA . ALA A 1 134 ? 37.412 10.471 52.564 1.00 54.07 134 ALA A CA 1
ATOM 649 C C . ALA A 1 134 ? 36.657 9.492 51.690 1.00 52.85 134 ALA A C 1
ATOM 650 O O . ALA A 1 134 ? 36.615 8.298 51.969 1.00 51.80 134 ALA A O 1
ATOM 652 N N . GLY A 1 135 ? 36.061 10.027 50.630 1.00 51.34 135 GLY A N 1
ATOM 653 C CA . GLY A 1 135 ? 35.340 9.203 49.691 1.00 50.07 135 GLY A CA 1
ATOM 654 C C . GLY A 1 135 ? 36.172 8.048 49.168 1.00 50.29 135 GLY A C 1
ATOM 655 O O . GLY A 1 135 ? 35.691 6.911 49.208 1.00 51.60 135 GLY A O 1
ATOM 656 N N . ASP A 1 136 ? 37.402 8.310 48.693 1.00 49.90 136 ASP A N 1
ATOM 657 C CA . ASP A 1 136 ? 38.291 7.253 48.160 1.00 48.19 136 ASP A CA 1
ATOM 658 C C . ASP A 1 136 ? 38.672 6.307 49.264 1.00 47.46 136 ASP A C 1
ATOM 659 O O . ASP A 1 136 ? 38.792 5.114 49.057 1.00 46.39 136 ASP A O 1
ATOM 664 N N . PHE A 1 137 ? 38.869 6.843 50.455 1.00 47.73 137 PHE A N 1
ATOM 665 C CA . PHE A 1 137 ? 39.191 5.975 51.559 1.00 47.92 137 PHE A CA 1
ATOM 666 C C . PHE A 1 137 ? 38.069 4.954 51.608 1.00 47.85 137 PHE A C 1
ATOM 667 O O . PHE A 1 137 ? 38.302 3.747 51.538 1.00 48.19 137 PHE A O 1
ATOM 675 N N . LEU A 1 138 ? 36.842 5.463 51.712 1.00 46.62 138 LEU A N 1
ATOM 676 C CA . LEU A 1 138 ? 35.654 4.634 51.761 1.00 44.11 138 LEU A CA 1
ATOM 677 C C . LEU A 1 138 ? 35.584 3.652 50.610 1.00 43.24 138 LEU A C 1
ATOM 678 O O . LEU A 1 138 ? 35.334 2.464 50.821 1.00 42.37 138 LEU A O 1
ATOM 683 N N . LEU A 1 139 ? 35.808 4.114 49.391 1.00 42.05 139 LEU A N 1
ATOM 684 C CA . LEU A 1 139 ? 35.736 3.160 48.299 1.00 43.47 139 LEU A CA 1
ATOM 685 C C . LEU A 1 139 ? 36.752 2.056 48.471 1.00 44.88 139 LEU A C 1
ATOM 686 O O . LEU A 1 139 ? 36.475 0.896 48.203 1.00 45.06 139 LEU A O 1
ATOM 691 N N . SER A 1 140 ? 37.938 2.408 48.930 1.00 47.37 140 SER A N 1
ATOM 692 C CA . SER A 1 140 ? 38.963 1.392 49.074 1.00 50.90 140 SER A CA 1
ATOM 693 C C . SER A 1 140 ? 38.481 0.308 50.024 1.00 52.34 140 SER A C 1
ATOM 694 O O . SER A 1 140 ? 38.488 -0.885 49.676 1.00 53.03 140 SER A O 1
ATOM 697 N N . ARG A 1 141 ? 38.054 0.724 51.215 1.00 52.08 141 ARG A N 1
ATOM 698 C CA . ARG A 1 141 ? 37.579 -0.218 52.213 1.00 51.91 141 ARG A CA 1
ATOM 699 C C . ARG A 1 141 ? 36.413 -1.067 51.717 1.00 51.01 141 ARG A C 1
ATOM 700 O O . ARG A 1 141 ? 36.312 -2.254 52.017 1.00 50.09 141 ARG A O 1
ATOM 708 N N . ALA A 1 142 ? 35.545 -0.459 50.935 1.00 50.31 142 ALA A N 1
ATOM 709 C CA . ALA A 1 142 ? 34.428 -1.195 50.418 1.00 50.65 142 ALA A CA 1
ATOM 710 C C . ALA A 1 142 ? 34.957 -2.272 49.492 1.00 50.20 142 ALA A C 1
ATOM 711 O O . ALA A 1 142 ? 34.430 -3.369 49.429 1.00 48.70 142 ALA A O 1
ATOM 713 N N . CYS A 1 143 ? 36.011 -1.947 48.769 1.00 51.07 143 CYS A N 1
ATOM 714 C CA . CYS A 1 143 ? 36.577 -2.895 47.834 1.00 52.39 143 CYS A CA 1
ATOM 715 C C . CYS A 1 143 ? 37.325 -3.977 48.605 1.00 52.31 143 CYS A C 1
ATOM 716 O O . CYS A 1 143 ? 37.489 -5.113 48.153 1.00 50.01 143 CYS A O 1
ATOM 719 N N . GLY A 1 144 ? 37.775 -3.609 49.794 1.00 52.79 144 GLY A N 1
ATOM 720 C CA . GLY A 1 144 ? 38.476 -4.566 50.616 1.00 53.68 144 GLY A CA 1
ATOM 721 C C . GLY A 1 144 ? 37.435 -5.538 51.120 1.00 54.36 144 GLY A C 1
ATOM 722 O O . GLY A 1 144 ? 37.454 -6.720 50.766 1.00 55.30 144 GLY A O 1
ATOM 723 N N . ALA A 1 145 ? 36.510 -5.029 51.930 1.00 53.00 145 ALA A N 1
ATOM 724 C CA . ALA A 1 145 ? 35.443 -5.850 52.473 1.00 51.42 145 ALA A CA 1
ATOM 725 C C . ALA A 1 145 ? 34.807 -6.741 51.401 1.00 50.61 145 ALA A C 1
ATOM 726 O O . ALA A 1 145 ? 34.427 -7.890 51.671 1.00 49.95 145 ALA A O 1
ATOM 728 N N . LEU A 1 146 ? 34.701 -6.219 50.184 1.00 50.22 146 LEU A N 1
ATOM 729 C CA . LEU A 1 146 ? 34.098 -6.989 49.107 1.00 51.04 146 LEU A CA 1
ATOM 730 C C . LEU A 1 146 ? 34.920 -8.200 48.732 1.00 52.17 146 LEU A C 1
ATOM 731 O O . LEU A 1 146 ? 34.365 -9.262 48.482 1.00 53.20 146 LEU A O 1
ATOM 736 N N . ALA A 1 147 ? 36.240 -8.052 48.696 1.00 53.32 147 ALA A N 1
ATOM 737 C CA . ALA A 1 147 ? 37.117 -9.170 48.345 1.00 53.65 147 ALA A CA 1
ATOM 738 C C . ALA A 1 147 ? 37.064 -10.180 49.457 1.00 54.02 147 ALA A C 1
ATOM 739 O O . ALA A 1 147 ? 37.271 -11.358 49.241 1.00 54.49 147 ALA A O 1
ATOM 741 N N . ALA A 1 148 ? 36.773 -9.694 50.652 1.00 55.37 148 ALA A N 1
ATOM 742 C CA . ALA A 1 148 ? 36.683 -10.532 51.829 1.00 57.29 148 ALA A CA 1
ATOM 743 C C . ALA A 1 148 ? 35.497 -11.484 51.766 1.00 58.70 148 ALA A C 1
ATOM 744 O O . ALA A 1 148 ? 35.485 -12.493 52.461 1.00 60.35 148 ALA A O 1
ATOM 746 N N . LEU A 1 149 ? 34.493 -11.170 50.956 1.00 59.18 149 LEU A N 1
ATOM 747 C CA . LEU A 1 149 ? 33.337 -12.048 50.861 1.00 59.67 149 LEU A CA 1
ATOM 748 C C . LEU A 1 149 ? 33.610 -13.273 49.992 1.00 60.85 149 LEU A C 1
ATOM 749 O O . LEU A 1 149 ? 32.722 -14.093 49.798 1.00 61.11 149 LEU A O 1
ATOM 754 N N . LYS A 1 150 ? 34.833 -13.399 49.483 1.00 62.46 150 LYS A N 1
ATOM 755 C CA . LYS A 1 150 ? 35.227 -14.525 48.614 1.00 64.73 150 LYS A CA 1
ATOM 756 C C . LYS A 1 150 ? 34.273 -14.803 47.440 1.00 64.05 150 LYS A C 1
ATOM 757 O O . LYS A 1 150 ? 33.943 -15.954 47.149 1.00 65.20 150 LYS A O 1
ATOM 763 N N . ASN A 1 151 ? 33.803 -13.759 46.772 1.00 63.48 151 ASN A N 1
ATOM 764 C CA . ASN A 1 151 ? 32.945 -13.981 45.614 1.00 61.71 151 ASN A CA 1
ATOM 765 C C . ASN A 1 151 ? 33.256 -12.947 44.564 1.00 61.51 151 ASN A C 1
ATOM 766 O O . ASN A 1 151 ? 33.096 -11.750 44.781 1.00 61.27 151 ASN A O 1
ATOM 771 N N . THR A 1 152 ? 33.718 -13.422 43.424 1.00 61.51 152 THR A N 1
ATOM 772 C CA . THR A 1 152 ? 34.073 -12.542 42.336 1.00 61.94 152 THR A CA 1
ATOM 773 C C . THR A 1 152 ? 32.842 -11.893 41.692 1.00 61.18 152 THR A C 1
ATOM 774 O O . THR A 1 152 ? 32.865 -10.699 41.365 1.00 61.83 152 THR A O 1
ATOM 778 N N . GLU A 1 153 ? 31.764 -12.663 41.525 1.00 59.20 153 GLU A N 1
ATOM 779 C CA . GLU A 1 153 ? 30.555 -12.130 40.892 1.00 55.94 153 GLU A CA 1
ATOM 780 C C . GLU A 1 153 ? 30.032 -10.942 41.672 1.00 51.83 153 GLU A C 1
ATOM 781 O O . GLU A 1 153 ? 29.673 -9.944 41.092 1.00 51.60 153 GLU A O 1
ATOM 787 N N . VAL A 1 154 ? 29.999 -11.044 42.987 1.00 48.58 154 VAL A N 1
ATOM 788 C CA . VAL A 1 154 ? 29.514 -9.940 43.782 1.00 47.22 154 VAL A CA 1
ATOM 789 C C . VAL A 1 154 ? 30.417 -8.735 43.616 1.00 47.15 154 VAL A C 1
ATOM 790 O O . VAL A 1 154 ? 29.929 -7.619 43.543 1.00 47.82 154 VAL A O 1
ATOM 794 N N . VAL A 1 155 ? 31.729 -8.955 43.544 1.00 47.91 155 VAL A N 1
ATOM 795 C CA . VAL A 1 155 ? 32.684 -7.851 43.396 1.00 48.00 155 VAL A CA 1
ATOM 796 C C . VAL A 1 155 ? 32.332 -7.096 42.129 1.00 48.70 155 VAL A C 1
ATOM 797 O O . VAL A 1 155 ? 32.231 -5.863 42.121 1.00 49.67 155 VAL A O 1
ATOM 801 N N . ALA A 1 156 ? 32.128 -7.861 41.067 1.00 48.11 156 ALA A N 1
ATOM 802 C CA . ALA A 1 156 ? 31.793 -7.305 39.769 1.00 48.06 156 ALA A CA 1
ATOM 803 C C . ALA A 1 156 ? 30.537 -6.460 39.785 1.00 47.21 156 ALA A C 1
ATOM 804 O O . ALA A 1 156 ? 30.458 -5.459 39.073 1.00 47.42 156 ALA A O 1
ATOM 806 N N . LEU A 1 157 ? 29.568 -6.870 40.601 1.00 46.64 157 LEU A N 1
ATOM 807 C CA . LEU A 1 157 ? 28.284 -6.182 40.707 1.00 45.84 157 LEU A CA 1
ATOM 808 C C . LEU A 1 157 ? 28.357 -4.827 41.345 1.00 46.38 157 LEU A C 1
ATOM 809 O O . LEU A 1 157 ? 27.736 -3.890 40.862 1.00 46.93 157 LEU A O 1
ATOM 814 N N . LEU A 1 158 ? 29.099 -4.706 42.435 1.00 46.58 158 LEU A N 1
ATOM 815 C CA . LEU A 1 158 ? 29.204 -3.407 43.069 1.00 45.69 158 LEU A CA 1
ATOM 816 C C . LEU A 1 158 ? 30.155 -2.506 42.306 1.00 46.02 158 LEU A C 1
ATOM 817 O O . LEU A 1 158 ? 30.106 -1.283 42.443 1.00 45.94 158 LEU A O 1
ATOM 822 N N . ALA A 1 159 ? 31.000 -3.108 41.474 1.00 45.64 159 ALA A N 1
ATOM 823 C CA . ALA A 1 159 ? 31.920 -2.315 40.657 1.00 45.82 159 ALA A CA 1
ATOM 824 C C . ALA A 1 159 ? 31.046 -1.591 39.622 1.00 44.65 159 ALA A C 1
ATOM 825 O O . ALA A 1 159 ? 31.163 -0.392 39.375 1.00 44.09 159 ALA A O 1
ATOM 827 N N . THR A 1 160 ? 30.148 -2.360 39.040 1.00 43.62 160 THR A N 1
ATOM 828 C CA . THR A 1 160 ? 29.213 -1.850 38.081 1.00 42.57 160 THR A CA 1
ATOM 829 C C . THR A 1 160 ? 28.285 -0.843 38.754 1.00 41.18 160 THR A C 1
ATOM 830 O O . THR A 1 160 ? 27.880 0.125 38.152 1.00 41.53 160 THR A O 1
ATOM 834 N N . ALA A 1 161 ? 27.941 -1.062 40.010 1.00 40.35 161 ALA A N 1
ATOM 835 C CA . ALA A 1 161 ? 27.073 -0.112 40.680 1.00 39.94 161 ALA A CA 1
ATOM 836 C C . ALA A 1 161 ? 27.793 1.234 40.706 1.00 39.86 161 ALA A C 1
ATOM 837 O O . ALA A 1 161 ? 27.221 2.251 40.305 1.00 39.50 161 ALA A O 1
ATOM 839 N N . VAL A 1 162 ? 29.050 1.229 41.150 1.00 39.11 162 VAL A N 1
ATOM 840 C CA . VAL A 1 162 ? 29.825 2.453 41.225 1.00 38.04 162 VAL A CA 1
ATOM 841 C C . VAL A 1 162 ? 29.959 3.083 39.852 1.00 38.70 162 VAL A C 1
ATOM 842 O O . VAL A 1 162 ? 29.940 4.299 39.716 1.00 39.42 162 VAL A O 1
ATOM 846 N N . GLU A 1 163 ? 30.064 2.261 38.829 1.00 38.98 163 GLU A N 1
ATOM 847 C CA . GLU A 1 163 ? 30.163 2.782 37.485 1.00 40.97 163 GLU A CA 1
ATOM 848 C C . GLU A 1 163 ? 28.892 3.534 37.032 1.00 41.60 163 GLU A C 1
ATOM 849 O O . GLU A 1 163 ? 28.966 4.612 36.430 1.00 41.80 163 GLU A O 1
ATOM 855 N N . HIS A 1 164 ? 27.725 2.957 37.310 1.00 41.95 164 HIS A N 1
ATOM 856 C CA . HIS A 1 164 ? 26.465 3.583 36.943 1.00 41.57 164 HIS A CA 1
ATOM 857 C C . HIS A 1 164 ? 26.345 4.898 37.671 1.00 41.43 164 HIS A C 1
ATOM 858 O O . HIS A 1 164 ? 25.961 5.912 37.098 1.00 40.29 164 HIS A O 1
ATOM 865 N N . LEU A 1 165 ? 26.694 4.875 38.947 1.00 41.16 165 LEU A N 1
ATOM 866 C CA . LEU A 1 165 ? 26.640 6.078 39.735 1.00 41.98 165 LEU A CA 1
ATOM 867 C C . LEU A 1 165 ? 27.436 7.171 39.039 1.00 43.88 165 LEU A C 1
ATOM 868 O O . LEU A 1 165 ? 26.998 8.308 38.998 1.00 46.60 165 LEU A O 1
ATOM 873 N N . VAL A 1 166 ? 28.595 6.845 38.476 1.00 43.93 166 VAL A N 1
ATOM 874 C CA . VAL A 1 166 ? 29.384 7.877 37.811 1.00 44.08 166 VAL A CA 1
ATOM 875 C C . VAL A 1 166 ? 28.669 8.323 36.554 1.00 43.86 166 VAL A C 1
ATOM 876 O O . VAL A 1 166 ? 28.574 9.507 36.254 1.00 43.06 166 VAL A O 1
ATOM 880 N N . THR A 1 167 ? 28.178 7.345 35.814 1.00 44.56 167 THR A N 1
ATOM 881 C CA . THR A 1 167 ? 27.456 7.613 34.596 1.00 45.44 167 THR A CA 1
ATOM 882 C C . THR A 1 167 ? 26.288 8.559 34.846 1.00 47.54 167 THR A C 1
ATOM 883 O O . THR A 1 167 ? 26.033 9.462 34.057 1.00 48.62 167 THR A O 1
ATOM 887 N N . GLY A 1 168 ? 25.576 8.362 35.943 1.00 49.08 168 GLY A N 1
ATOM 888 C CA . GLY A 1 168 ? 24.441 9.224 36.231 1.00 50.24 168 GLY A CA 1
ATOM 889 C C . GLY A 1 168 ? 24.846 10.634 36.573 1.00 51.64 168 GLY A C 1
ATOM 890 O O . GLY A 1 168 ? 24.190 11.577 36.183 1.00 49.70 168 GLY A O 1
ATOM 891 N N . GLU A 1 169 ? 25.946 10.764 37.307 1.00 55.27 169 GLU A N 1
ATOM 892 C CA . GLU A 1 169 ? 26.470 12.063 37.724 1.00 57.73 169 GLU A CA 1
ATOM 893 C C . GLU A 1 169 ? 26.958 12.801 36.493 1.00 58.26 169 GLU A C 1
ATOM 894 O O . GLU A 1 169 ? 26.864 14.020 36.400 1.00 59.56 169 GLU A O 1
ATOM 900 N N . THR A 1 170 ? 27.474 12.044 35.540 1.00 58.29 170 THR A N 1
ATOM 901 C CA . THR A 1 170 ? 27.963 12.615 34.305 1.00 59.56 170 THR A CA 1
ATOM 902 C C . THR A 1 170 ? 26.807 13.119 33.433 1.00 60.52 170 THR A C 1
ATOM 903 O O . THR A 1 170 ? 26.933 14.131 32.740 1.00 61.37 170 THR A O 1
ATOM 907 N N . MET A 1 171 ? 25.680 12.409 33.472 1.00 60.37 171 MET A N 1
ATOM 908 C CA . MET A 1 171 ? 24.490 12.794 32.707 1.00 58.66 171 MET A CA 1
ATOM 909 C C . MET A 1 171 ? 23.853 14.065 33.266 1.00 59.81 171 MET A C 1
ATOM 910 O O . MET A 1 171 ? 23.270 14.844 32.529 1.00 58.70 171 MET A O 1
ATOM 915 N N . GLU A 1 172 ? 23.967 14.243 34.580 1.00 61.86 172 GLU A N 1
ATOM 916 C CA . GLU A 1 172 ? 23.435 15.401 35.265 1.00 64.29 172 GLU A CA 1
ATOM 917 C C . GLU A 1 172 ? 24.289 16.572 34.829 1.00 66.03 172 GLU A C 1
ATOM 918 O O . GLU A 1 172 ? 23.786 17.635 34.451 1.00 67.05 172 GLU A O 1
ATOM 924 N N . ILE A 1 173 ? 25.595 16.354 34.877 1.00 66.86 173 ILE A N 1
ATOM 925 C CA . ILE A 1 173 ? 26.575 17.374 34.534 1.00 67.51 173 ILE A CA 1
ATOM 926 C C . ILE A 1 173 ? 26.771 17.618 33.030 1.00 67.28 173 ILE A C 1
ATOM 927 O O . ILE A 1 173 ? 27.042 18.733 32.624 1.00 67.44 173 ILE A O 1
ATOM 932 N N . THR A 1 174 ? 26.596 16.599 32.203 1.00 67.40 174 THR A N 1
ATOM 933 C CA . THR A 1 174 ? 26.858 16.731 30.772 1.00 68.30 174 THR A CA 1
ATOM 934 C C . THR A 1 174 ? 25.666 16.671 29.839 1.00 69.26 174 THR A C 1
ATOM 935 O O . THR A 1 174 ? 25.780 16.197 28.697 1.00 68.91 174 THR A O 1
ATOM 939 N N . SER A 1 175 ? 24.522 17.150 30.314 1.00 70.14 175 SER A N 1
ATOM 940 C CA . SER A 1 175 ? 23.297 17.115 29.512 1.00 69.72 175 SER A CA 1
ATOM 941 C C . SER A 1 175 ? 23.069 18.376 28.696 1.00 69.07 175 SER A C 1
ATOM 942 O O . SER A 1 175 ? 23.410 19.484 29.117 1.00 69.14 175 SER A O 1
ATOM 945 N N . SER A 1 176 ? 22.504 18.191 27.513 1.00 68.66 176 SER A N 1
ATOM 946 C CA . SER A 1 176 ? 22.186 19.313 26.652 1.00 68.98 176 SER A CA 1
ATOM 947 C C . SER A 1 176 ? 20.853 19.777 27.204 1.00 70.60 176 SER A C 1
ATOM 948 O O . SER A 1 176 ? 20.164 19.004 27.856 1.00 71.63 176 SER A O 1
ATOM 951 N N . THR A 1 177 ? 20.479 21.025 26.974 1.00 72.10 177 THR A N 1
ATOM 952 C CA . THR A 1 177 ? 19.189 21.494 27.478 1.00 73.05 177 THR A CA 1
ATOM 953 C C . THR A 1 177 ? 18.095 20.486 27.109 1.00 71.77 177 THR A C 1
ATOM 954 O O . THR A 1 177 ? 17.326 20.055 27.963 1.00 71.22 177 THR A O 1
ATOM 958 N N . GLU A 1 178 ? 18.055 20.102 25.838 1.00 70.50 178 GLU A N 1
ATOM 959 C CA . GLU A 1 178 ? 17.077 19.147 25.326 1.00 70.71 178 GLU A CA 1
ATOM 960 C C . GLU A 1 178 ? 17.080 17.832 26.112 1.00 69.60 178 GLU A C 1
ATOM 961 O O . GLU A 1 178 ? 16.068 17.137 26.185 1.00 69.24 178 GLU A O 1
ATOM 967 N N . GLN A 1 179 ? 18.229 17.484 26.686 1.00 68.41 179 GLN A N 1
ATOM 968 C CA . GLN A 1 179 ? 18.328 16.282 27.494 1.00 66.41 179 GLN A CA 1
ATOM 969 C C . GLN A 1 179 ? 17.662 16.626 28.839 1.00 65.94 179 GLN A C 1
ATOM 970 O O . GLN A 1 179 ? 16.807 15.882 29.309 1.00 65.98 179 GLN A O 1
ATOM 976 N N . ARG A 1 180 ? 18.040 17.773 29.422 1.00 64.54 180 ARG A N 1
ATOM 977 C CA . ARG A 1 180 ? 17.509 18.260 30.709 1.00 63.42 180 ARG A CA 1
ATOM 978 C C . ARG A 1 180 ? 15.995 18.333 30.771 1.00 60.93 180 ARG A C 1
ATOM 979 O O . ARG A 1 180 ? 15.427 18.357 31.851 1.00 62.12 180 ARG A O 1
ATOM 987 N N . TYR A 1 181 ? 15.334 18.400 29.628 1.00 57.56 181 TYR A N 1
ATOM 988 C CA . TYR A 1 181 ? 13.895 18.499 29.645 1.00 54.23 181 TYR A CA 1
ATOM 989 C C . TYR A 1 181 ? 13.183 17.275 29.141 1.00 51.13 181 TYR A C 1
ATOM 990 O O . TYR A 1 181 ? 11.974 17.297 28.919 1.00 50.77 181 TYR A O 1
ATOM 999 N N . SER A 1 182 ? 13.932 16.194 28.989 1.00 47.59 182 SER A N 1
ATOM 1000 C CA . SER A 1 182 ? 13.349 14.955 28.519 1.00 45.65 182 SER A CA 1
ATOM 1001 C C . SER A 1 182 ? 13.011 13.944 29.611 1.00 42.93 182 SER A C 1
ATOM 1002 O O . SER A 1 182 ? 13.850 13.639 30.450 1.00 39.89 182 SER A O 1
ATOM 1005 N N . MET A 1 183 ? 11.792 13.418 29.604 1.00 41.20 183 MET A N 1
ATOM 1006 C CA . MET A 1 183 ? 11.456 12.434 30.624 1.00 42.43 183 MET A CA 1
ATOM 1007 C C . MET A 1 183 ? 12.271 11.153 30.421 1.00 42.74 183 MET A C 1
ATOM 1008 O O . MET A 1 183 ? 12.697 10.529 31.404 1.00 43.46 183 MET A O 1
ATOM 1013 N N . ASP A 1 184 ? 12.504 10.760 29.169 1.00 42.59 184 ASP A N 1
ATOM 1014 C CA . ASP A 1 184 ? 13.295 9.546 28.910 1.00 42.50 184 ASP A CA 1
ATOM 1015 C C . ASP A 1 184 ? 14.689 9.658 29.518 1.00 39.34 184 ASP A C 1
ATOM 1016 O O . ASP A 1 184 ? 15.130 8.809 30.287 1.00 38.74 184 ASP A O 1
ATOM 1021 N N . TYR A 1 185 ? 15.377 10.724 29.175 1.00 36.86 185 TYR A N 1
ATOM 1022 C CA . TYR A 1 185 ? 16.705 10.936 29.690 1.00 36.78 185 TYR A CA 1
ATOM 1023 C C . TYR A 1 185 ? 16.655 11.059 31.203 1.00 36.97 185 TYR A C 1
ATOM 1024 O O . TYR A 1 185 ? 17.588 10.684 31.923 1.00 37.70 185 TYR A O 1
ATOM 1033 N N . TYR A 1 186 ? 15.553 11.608 31.688 1.00 36.65 186 TYR A N 1
ATOM 1034 C CA . TYR A 1 186 ? 15.424 11.831 33.100 1.00 35.21 186 TYR A CA 1
ATOM 1035 C C . TYR A 1 186 ? 15.397 10.520 33.846 1.00 35.33 186 TYR A C 1
ATOM 1036 O O . TYR A 1 186 ? 16.130 10.328 34.820 1.00 32.19 186 TYR A O 1
ATOM 1045 N N . MET A 1 187 ? 14.534 9.624 33.387 1.00 36.73 187 MET A N 1
ATOM 1046 C CA . MET A 1 187 ? 14.386 8.341 34.038 1.00 37.77 187 MET A CA 1
ATOM 1047 C C . MET A 1 187 ? 15.640 7.477 33.958 1.00 39.20 187 MET A C 1
ATOM 1048 O O . MET A 1 187 ? 15.947 6.745 34.898 1.00 39.68 187 MET A O 1
ATOM 1053 N N . GLN A 1 188 ? 16.372 7.607 32.853 1.00 40.53 188 GLN A N 1
ATOM 1054 C CA . GLN A 1 188 ? 17.619 6.901 32.638 1.00 41.87 188 GLN A CA 1
ATOM 1055 C C . GLN A 1 188 ? 18.604 7.409 33.678 1.00 42.05 188 GLN A C 1
ATOM 1056 O O . GLN A 1 188 ? 19.188 6.638 34.439 1.00 43.10 188 GLN A O 1
ATOM 1062 N N . LYS A 1 189 ? 18.806 8.722 33.701 1.00 41.31 189 LYS A N 1
ATOM 1063 C CA . LYS A 1 189 ? 19.767 9.282 34.626 1.00 40.02 189 LYS A CA 1
ATOM 1064 C C . LYS A 1 189 ? 19.334 8.942 36.020 1.00 37.64 189 LYS A C 1
ATOM 1065 O O . LYS A 1 189 ? 20.136 8.581 36.855 1.00 35.29 189 LYS A O 1
ATOM 1071 N N . THR A 1 190 ? 18.036 8.995 36.256 1.00 38.66 190 THR A N 1
ATOM 1072 C CA . THR A 1 190 ? 17.531 8.696 37.578 1.00 38.50 190 THR A CA 1
ATOM 1073 C C . THR A 1 190 ? 17.862 7.266 37.929 1.00 38.45 190 THR A C 1
ATOM 1074 O O . THR A 1 190 ? 18.195 6.978 39.072 1.00 38.49 190 THR A O 1
ATOM 1078 N N . TYR A 1 191 ? 17.786 6.362 36.959 1.00 38.80 191 TYR A N 1
ATOM 1079 C CA . TYR A 1 191 ? 18.109 4.990 37.279 1.00 39.89 191 TYR A CA 1
ATOM 1080 C C . TYR A 1 191 ? 19.549 4.898 37.755 1.00 39.85 191 TYR A C 1
ATOM 1081 O O . TYR A 1 191 ? 19.817 4.413 38.849 1.00 39.68 191 TYR A O 1
ATOM 1090 N N . TYR A 1 192 ? 20.472 5.359 36.921 1.00 39.68 192 TYR A N 1
ATOM 1091 C CA . TYR A 1 192 ? 21.890 5.306 37.244 1.00 40.00 192 TYR A CA 1
ATOM 1092 C C . TYR A 1 192 ? 22.284 5.979 38.551 1.00 40.06 192 TYR A C 1
ATOM 1093 O O . TYR A 1 192 ? 23.033 5.426 39.354 1.00 40.27 192 TYR A O 1
ATOM 1102 N N . LYS A 1 193 ? 21.778 7.179 38.748 1.00 39.51 193 LYS A N 1
ATOM 1103 C CA . LYS A 1 193 ? 22.121 7.976 39.902 1.00 41.15 193 LYS A CA 1
ATOM 1104 C C . LYS A 1 193 ? 21.462 7.547 41.216 1.00 40.90 193 LYS A C 1
ATOM 1105 O O . LYS A 1 193 ? 22.033 7.720 42.274 1.00 41.17 193 LYS A O 1
ATOM 1111 N N . THR A 1 194 ? 20.269 6.971 41.156 1.00 40.85 194 THR A N 1
ATOM 1112 C CA . THR A 1 194 ? 19.564 6.596 42.378 1.00 41.21 194 THR A CA 1
ATOM 1113 C C . THR A 1 194 ? 19.209 5.149 42.551 1.00 40.75 194 THR A C 1
ATOM 1114 O O . THR A 1 194 ? 19.132 4.664 43.677 1.00 42.32 194 THR A O 1
ATOM 1118 N N . ALA A 1 195 ? 18.976 4.453 41.452 1.00 39.11 195 ALA A N 1
ATOM 1119 C CA . ALA A 1 195 ? 18.510 3.094 41.568 1.00 39.05 195 ALA A CA 1
ATOM 1120 C C . ALA A 1 195 ? 19.491 1.963 41.361 1.00 39.15 195 ALA A C 1
ATOM 1121 O O . ALA A 1 195 ? 19.285 0.876 41.876 1.00 38.69 195 ALA A O 1
ATOM 1123 N N . SER A 1 196 ? 20.551 2.214 40.611 1.00 39.96 196 SER A N 1
ATOM 1124 C CA . SER A 1 196 ? 21.546 1.186 40.304 1.00 40.24 196 SER A CA 1
ATOM 1125 C C . SER A 1 196 ? 22.205 0.621 41.548 1.00 39.43 196 SER A C 1
ATOM 1126 O O . SER A 1 196 ? 22.521 -0.566 41.599 1.00 40.68 196 SER A O 1
ATOM 1129 N N . LEU A 1 197 ? 22.427 1.466 42.546 1.00 37.58 197 LEU A N 1
ATOM 1130 C CA . LEU A 1 197 ? 23.065 1.002 43.762 1.00 36.59 197 LEU A CA 1
ATOM 1131 C C . LEU A 1 197 ? 22.199 0.022 44.507 1.00 37.23 197 LEU A C 1
ATOM 1132 O O . LEU A 1 197 ? 22.684 -0.993 44.978 1.00 36.36 197 LEU A O 1
ATOM 1137 N N . ILE A 1 198 ? 20.920 0.340 44.645 1.00 38.45 198 ILE A N 1
ATOM 1138 C CA . ILE A 1 198 ? 20.004 -0.579 45.314 1.00 39.44 198 ILE A CA 1
ATOM 1139 C C . ILE A 1 198 ? 19.731 -1.863 44.474 1.00 39.30 198 ILE A C 1
ATOM 1140 O O . ILE A 1 198 ? 19.666 -2.973 45.014 1.00 39.26 198 ILE A O 1
ATOM 1145 N N . SER A 1 199 ? 19.559 -1.733 43.165 1.00 37.64 199 SER A N 1
ATOM 1146 C CA . SER A 1 199 ? 19.302 -2.930 42.415 1.00 37.96 199 SER A CA 1
ATOM 1147 C C . SER A 1 199 ? 20.507 -3.853 42.459 1.00 38.99 199 SER A C 1
ATOM 1148 O O . SER A 1 199 ? 20.416 -4.937 43.015 1.00 41.02 199 SER A O 1
ATOM 1151 N N . ASN A 1 200 ? 21.646 -3.421 41.936 1.00 39.40 200 ASN A N 1
ATOM 1152 C CA . ASN A 1 200 ? 22.833 -4.268 41.930 1.00 38.74 200 ASN A CA 1
ATOM 1153 C C . ASN A 1 200 ? 23.149 -4.912 43.277 1.00 37.63 200 ASN A C 1
ATOM 1154 O O . ASN A 1 200 ? 23.684 -6.006 43.339 1.00 36.51 200 ASN A O 1
ATOM 1159 N N . SER A 1 201 ? 22.783 -4.236 44.351 1.00 37.88 201 SER A N 1
ATOM 1160 C CA . SER A 1 201 ? 22.996 -4.740 45.694 1.00 38.01 201 SER A CA 1
ATOM 1161 C C . SER A 1 201 ? 22.040 -5.869 45.938 1.00 39.18 201 SER A C 1
ATOM 1162 O O . SER A 1 201 ? 22.402 -6.873 46.506 1.00 40.10 201 SER A O 1
ATOM 1165 N N . CYS A 1 202 ? 20.794 -5.679 45.537 1.00 39.94 202 CYS A N 1
ATOM 1166 C CA . CYS A 1 202 ? 19.807 -6.719 45.683 1.00 40.49 202 CYS A CA 1
ATOM 1167 C C . CYS A 1 202 ? 20.203 -7.977 44.886 1.00 41.48 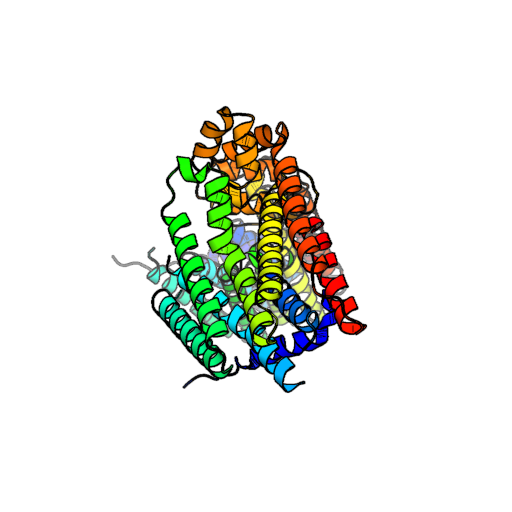202 CYS A C 1
ATOM 1168 O O . CYS A 1 202 ? 19.991 -9.096 45.341 1.00 42.14 202 CYS A O 1
ATOM 1171 N N . LYS A 1 203 ? 20.776 -7.803 43.701 1.00 42.13 203 LYS A N 1
ATOM 1172 C CA . LYS A 1 203 ? 21.228 -8.937 42.917 1.00 42.67 203 LYS A CA 1
ATOM 1173 C C . LYS A 1 203 ? 22.342 -9.615 43.705 1.00 43.43 203 LYS A C 1
ATOM 1174 O O . LYS A 1 203 ? 22.350 -10.830 43.855 1.00 44.30 203 LYS A O 1
ATOM 1180 N N . ALA A 1 204 ? 23.277 -8.823 44.225 1.00 42.98 204 ALA A N 1
ATOM 1181 C CA . ALA A 1 204 ? 24.382 -9.365 45.007 1.00 43.27 204 ALA A CA 1
ATOM 1182 C C . ALA A 1 204 ? 23.934 -10.134 46.243 1.00 44.52 204 ALA A C 1
ATOM 1183 O O . ALA A 1 204 ? 24.646 -11.008 46.723 1.00 46.33 204 ALA A O 1
ATOM 1185 N N . VAL A 1 205 ? 22.780 -9.810 46.794 1.00 44.11 205 VAL A N 1
ATOM 1186 C CA . VAL A 1 205 ? 22.335 -10.535 47.963 1.00 44.25 205 VAL A CA 1
ATOM 1187 C C . VAL A 1 205 ? 21.776 -11.855 47.479 1.00 45.18 205 VAL A C 1
ATOM 1188 O O . VAL A 1 205 ? 21.791 -12.843 48.206 1.00 44.84 205 VAL A O 1
ATOM 1192 N N . ALA A 1 206 ? 21.315 -11.867 46.232 1.00 45.50 206 ALA A N 1
ATOM 1193 C CA . ALA A 1 206 ? 20.759 -13.072 45.630 1.00 47.44 206 ALA A CA 1
ATOM 1194 C C . ALA A 1 206 ? 21.881 -14.016 45.229 1.00 48.41 206 ALA A C 1
ATOM 1195 O O . ALA A 1 206 ? 21.887 -15.182 45.616 1.00 47.42 206 ALA A O 1
ATOM 1197 N N . VAL A 1 207 ? 22.816 -13.486 44.443 1.00 50.34 207 VAL A N 1
ATOM 1198 C CA . VAL A 1 207 ? 23.986 -14.221 43.957 1.00 52.10 207 VAL A CA 1
ATOM 1199 C C . VAL A 1 207 ? 24.815 -14.868 45.065 1.00 53.23 207 VAL A C 1
ATOM 1200 O O . VAL A 1 207 ? 25.400 -15.939 44.877 1.00 54.28 207 VAL A O 1
ATOM 1204 N N . LEU A 1 208 ? 24.868 -14.195 46.205 1.00 54.37 208 LEU A N 1
ATOM 1205 C CA . LEU A 1 208 ? 25.637 -14.646 47.358 1.00 55.28 208 LEU A CA 1
ATOM 1206 C C . LEU A 1 208 ? 24.846 -15.642 48.184 1.00 56.33 208 LEU A C 1
ATOM 1207 O O . LEU A 1 208 ? 25.306 -16.119 49.213 1.00 58.20 208 LEU A O 1
ATOM 1212 N N . THR A 1 209 ? 23.639 -15.936 47.743 1.00 56.43 209 THR A N 1
ATOM 1213 C CA . THR A 1 209 ? 22.792 -16.863 48.455 1.00 56.02 209 THR A CA 1
ATOM 1214 C C . THR A 1 209 ? 22.574 -18.042 47.505 1.00 55.91 209 THR A C 1
ATOM 1215 O O . THR A 1 209 ? 21.817 -18.962 47.779 1.00 55.59 209 THR A O 1
ATOM 1219 N N . GLY A 1 210 ? 23.295 -17.997 46.389 1.00 55.87 210 GLY A N 1
ATOM 1220 C CA . GLY A 1 210 ? 23.229 -19.049 45.401 1.00 56.82 210 GLY A CA 1
ATOM 1221 C C . GLY A 1 210 ? 21.859 -19.322 44.826 1.00 57.85 210 GLY A C 1
ATOM 1222 O O . GLY A 1 210 ? 21.434 -20.481 44.713 1.00 58.40 210 GLY A O 1
ATOM 1223 N N . GLN A 1 211 ? 21.168 -18.248 44.460 1.00 58.30 211 GLN A N 1
ATOM 1224 C CA . GLN A 1 211 ? 19.843 -18.335 43.860 1.00 58.08 211 GLN A CA 1
ATOM 1225 C C . GLN A 1 211 ? 20.017 -18.508 42.359 1.00 58.45 211 GLN A C 1
ATOM 1226 O O . GLN A 1 211 ? 21.106 -18.337 41.839 1.00 58.82 211 GLN A O 1
ATOM 1232 N N . THR A 1 212 ? 18.948 -18.872 41.666 1.00 59.55 212 THR A N 1
ATOM 1233 C CA . THR A 1 212 ? 18.986 -19.033 40.212 1.00 59.87 212 THR A CA 1
ATOM 1234 C C . THR A 1 212 ? 19.427 -17.725 39.567 1.00 60.07 212 THR A C 1
ATOM 1235 O O . THR A 1 212 ? 19.359 -16.665 40.176 1.00 60.44 212 THR A O 1
ATOM 1239 N N . ALA A 1 213 ? 19.853 -17.790 38.321 1.00 59.99 213 ALA A N 1
ATOM 1240 C CA . ALA A 1 213 ? 20.214 -16.576 37.620 1.00 60.50 213 ALA A CA 1
ATOM 1241 C C . ALA A 1 213 ? 18.902 -15.819 37.361 1.00 61.19 213 ALA A C 1
ATOM 1242 O O . ALA A 1 213 ? 18.903 -14.607 37.156 1.00 61.38 213 ALA A O 1
ATOM 1244 N N . GLU A 1 214 ? 17.787 -16.547 37.352 1.00 61.34 214 GLU A N 1
ATOM 1245 C CA . GLU A 1 214 ? 16.486 -15.931 37.117 1.00 60.90 214 GLU A CA 1
ATOM 1246 C C . GLU A 1 214 ? 15.968 -15.270 38.398 1.00 57.70 214 GLU A C 1
ATOM 1247 O O . GLU A 1 214 ? 15.395 -14.176 38.348 1.00 57.25 214 GLU A O 1
ATOM 1253 N N . VAL A 1 215 ? 16.152 -15.914 39.544 1.00 53.46 215 VAL A N 1
ATOM 1254 C CA . VAL A 1 215 ? 15.664 -15.292 40.766 1.00 50.86 215 VAL A CA 1
ATOM 1255 C C . VAL A 1 215 ? 16.473 -14.025 41.016 1.00 48.28 215 VAL A C 1
ATOM 1256 O O . VAL A 1 215 ? 15.978 -13.041 41.551 1.00 46.98 215 VAL A O 1
ATOM 1260 N N . ALA A 1 216 ? 17.728 -14.066 40.604 1.00 45.61 216 ALA A N 1
ATOM 1261 C CA . ALA A 1 216 ? 18.609 -12.932 40.762 1.00 43.92 216 ALA A CA 1
ATOM 1262 C C . ALA A 1 216 ? 18.147 -11.734 39.943 1.00 42.78 216 ALA A C 1
ATOM 1263 O O . ALA A 1 216 ? 18.299 -10.617 40.396 1.00 45.79 216 ALA A O 1
ATOM 1265 N N . VAL A 1 217 ? 17.602 -11.912 38.751 1.00 39.01 217 VAL A N 1
ATOM 1266 C CA . VAL A 1 217 ? 17.197 -10.712 38.073 1.00 39.63 217 VAL A CA 1
ATOM 1267 C C . VAL A 1 217 ? 15.948 -10.183 38.727 1.00 39.04 217 VAL A C 1
ATOM 1268 O O . VAL A 1 217 ? 15.587 -9.031 38.536 1.00 39.46 217 VAL A O 1
ATOM 1272 N N . LEU A 1 218 ? 15.295 -11.021 39.518 1.00 37.65 218 LEU A N 1
ATOM 1273 C CA . LEU A 1 218 ? 14.079 -10.589 40.194 1.00 36.04 218 LEU A CA 1
ATOM 1274 C C . LEU A 1 218 ? 14.416 -9.752 41.399 1.00 33.95 218 LEU A C 1
ATOM 1275 O O . LEU A 1 218 ? 13.705 -8.830 41.730 1.00 33.61 218 LEU A O 1
ATOM 1280 N N . ALA A 1 219 ? 15.500 -10.077 42.069 1.00 33.22 219 ALA A N 1
ATOM 1281 C CA . ALA A 1 219 ? 15.857 -9.291 43.227 1.00 33.63 219 ALA A CA 1
ATOM 1282 C C . ALA A 1 219 ? 16.166 -7.916 42.655 1.00 33.08 219 ALA A C 1
ATOM 1283 O O . ALA A 1 219 ? 15.637 -6.917 43.097 1.00 33.09 219 ALA A O 1
ATOM 1285 N N . PHE A 1 220 ? 16.995 -7.912 41.625 1.00 33.25 220 PHE A N 1
ATOM 1286 C CA . PHE A 1 220 ? 17.420 -6.719 40.931 1.00 33.90 220 PHE A CA 1
ATOM 1287 C C . PHE A 1 220 ? 16.230 -5.879 40.583 1.00 34.58 220 PHE A C 1
ATOM 1288 O O . PHE A 1 220 ? 16.210 -4.705 40.881 1.00 36.49 220 PHE A O 1
ATOM 1296 N N . GLU A 1 221 ? 15.239 -6.500 39.951 1.00 34.86 221 GLU A N 1
ATOM 1297 C CA . GLU A 1 221 ? 14.020 -5.823 39.506 1.00 34.11 221 GLU A CA 1
ATOM 1298 C C . GLU A 1 221 ? 13.294 -5.131 40.609 1.00 31.60 221 GLU A C 1
ATOM 1299 O O . GLU A 1 221 ? 12.759 -4.058 40.415 1.00 30.29 221 GLU A O 1
ATOM 1305 N N . TYR A 1 222 ? 13.244 -5.775 41.760 1.00 29.57 222 TYR A N 1
ATOM 1306 C CA . TYR A 1 222 ? 12.567 -5.185 42.889 1.00 29.76 222 TYR A CA 1
ATOM 1307 C C . TYR A 1 222 ? 13.300 -3.910 43.263 1.00 31.15 222 TYR A C 1
ATOM 1308 O O . TYR A 1 222 ? 12.694 -2.873 43.474 1.00 33.26 222 TYR A O 1
ATOM 1317 N N . GLY A 1 223 ? 14.618 -4.009 43.331 1.00 31.90 223 GLY A N 1
ATOM 1318 C CA . GLY A 1 223 ? 15.428 -2.883 43.723 1.00 31.95 223 GLY A CA 1
ATOM 1319 C C . GLY A 1 223 ? 15.425 -1.746 42.744 1.00 32.63 223 GLY A C 1
ATOM 1320 O O . GLY A 1 223 ? 15.438 -0.609 43.153 1.00 31.25 223 GLY A O 1
ATOM 1321 N N . ARG A 1 224 ? 15.426 -2.055 41.455 1.00 33.82 224 ARG A N 1
ATOM 1322 C CA . ARG A 1 224 ? 15.425 -1.030 40.426 1.00 34.99 224 ARG A CA 1
ATOM 1323 C C . ARG A 1 224 ? 14.114 -0.257 40.497 1.00 36.17 224 ARG A C 1
ATOM 1324 O O . ARG A 1 224 ? 14.102 0.994 40.586 1.00 37.33 224 ARG A O 1
ATOM 1332 N N . ASN A 1 225 ? 13.003 -0.993 40.497 1.00 33.84 225 ASN A N 1
ATOM 1333 C CA . ASN A 1 225 ? 11.718 -0.338 40.509 1.00 32.00 225 ASN A CA 1
ATOM 1334 C C . ASN A 1 225 ? 11.387 0.373 41.806 1.00 30.36 225 ASN A C 1
ATOM 1335 O O . ASN A 1 225 ? 10.861 1.472 41.766 1.00 29.47 225 ASN A O 1
ATOM 1340 N N . LEU A 1 226 ? 11.725 -0.208 42.948 1.00 27.97 226 LEU A N 1
ATOM 1341 C CA . LEU A 1 226 ? 11.437 0.465 44.187 1.00 27.01 226 LEU A CA 1
ATOM 1342 C C . LEU A 1 226 ? 12.316 1.675 44.221 1.00 28.79 226 LEU A C 1
ATOM 1343 O O . LEU A 1 226 ? 11.928 2.709 44.716 1.00 30.40 226 LEU A O 1
ATOM 1348 N N . GLY A 1 227 ? 13.516 1.547 43.692 1.00 28.84 227 GLY A N 1
ATOM 1349 C CA . GLY A 1 227 ? 14.413 2.680 43.687 1.00 30.21 227 GLY A CA 1
ATOM 1350 C C . GLY A 1 227 ? 13.857 3.847 42.876 1.00 31.65 227 GLY A C 1
ATOM 1351 O O . GLY A 1 227 ? 13.826 4.988 43.348 1.00 32.55 227 GLY A O 1
ATOM 1352 N N . LEU A 1 228 ? 13.410 3.577 41.654 1.00 30.18 228 LEU A N 1
ATOM 1353 C CA . LEU A 1 228 ? 12.864 4.636 40.826 1.00 28.54 228 LEU A CA 1
ATOM 1354 C C . LEU A 1 228 ? 11.663 5.289 41.484 1.00 28.68 228 LEU A C 1
ATOM 1355 O O . LEU A 1 228 ? 11.537 6.505 41.475 1.00 30.40 228 LEU A O 1
ATOM 1360 N N . ALA A 1 229 ? 10.786 4.474 42.047 1.00 27.24 229 ALA A N 1
ATOM 1361 C CA . ALA A 1 229 ? 9.590 4.955 42.720 1.00 28.25 229 ALA A CA 1
ATOM 1362 C C . ALA A 1 229 ? 9.957 5.868 43.894 1.00 29.48 229 ALA A C 1
ATOM 1363 O O . ALA A 1 229 ? 9.356 6.911 44.102 1.00 29.53 229 ALA A O 1
ATOM 1365 N N . PHE A 1 230 ? 10.930 5.443 44.679 1.00 30.44 230 PHE A N 1
ATOM 1366 C CA . PHE A 1 230 ? 11.372 6.217 45.799 1.00 31.99 230 PHE A CA 1
ATOM 1367 C C . PHE A 1 230 ? 11.825 7.620 45.330 1.00 33.06 230 PHE A C 1
ATOM 1368 O O . PHE A 1 230 ? 11.507 8.630 45.955 1.00 33.53 230 PHE A O 1
ATOM 1376 N N . GLN A 1 231 ? 12.572 7.666 44.232 1.00 32.52 231 GLN A N 1
ATOM 1377 C CA . GLN A 1 231 ? 13.082 8.918 43.691 1.00 32.17 231 GLN A CA 1
ATOM 1378 C C . GLN A 1 231 ? 11.972 9.776 43.144 1.00 31.74 231 GLN A C 1
ATOM 1379 O O . GLN A 1 231 ? 11.986 10.994 43.331 1.00 32.71 231 GLN A O 1
ATOM 1385 N N . LEU A 1 232 ? 11.006 9.164 42.466 1.00 29.24 232 LEU A N 1
ATOM 1386 C CA . LEU A 1 232 ? 9.902 9.937 41.964 1.00 25.94 232 LEU A CA 1
ATOM 1387 C C . LEU A 1 232 ? 9.078 10.512 43.117 1.00 26.53 232 LEU A C 1
ATOM 1388 O O . LEU A 1 232 ? 8.598 11.634 43.031 1.00 28.79 232 LEU A O 1
ATOM 1393 N N . ILE A 1 233 ? 8.912 9.777 44.212 1.00 26.15 233 ILE A N 1
ATOM 1394 C CA . ILE A 1 233 ? 8.132 10.310 45.316 1.00 25.03 233 ILE A CA 1
ATOM 1395 C C . ILE A 1 233 ? 8.904 11.441 45.992 1.00 26.41 233 ILE A C 1
ATOM 1396 O O . ILE A 1 233 ? 8.315 12.380 46.458 1.00 26.64 233 ILE A O 1
ATOM 1401 N N . ASP A 1 234 ? 10.222 11.350 46.027 1.00 29.11 234 ASP A N 1
ATOM 1402 C CA . ASP A 1 234 ? 11.059 12.380 46.635 1.00 32.17 234 ASP A CA 1
ATOM 1403 C C . ASP A 1 234 ? 10.820 13.682 45.883 1.00 32.58 234 ASP A C 1
ATOM 1404 O O . ASP A 1 234 ? 10.491 14.696 46.486 1.00 31.97 234 ASP A O 1
ATOM 1409 N N . ASP A 1 235 ? 11.015 13.632 44.563 1.00 31.68 235 ASP A N 1
ATOM 1410 C CA . ASP A 1 235 ? 10.795 14.759 43.666 1.00 30.69 235 ASP A CA 1
ATOM 1411 C C . ASP A 1 235 ? 9.432 15.369 43.994 1.00 29.62 235 ASP A C 1
ATOM 1412 O O . ASP A 1 235 ? 9.261 16.580 44.112 1.00 29.70 235 ASP A O 1
ATOM 1417 N N . ILE A 1 236 ? 8.435 14.535 44.142 1.00 27.44 236 ILE A N 1
ATOM 1418 C CA . ILE A 1 236 ? 7.161 15.112 44.457 1.00 27.12 236 ILE A CA 1
ATOM 1419 C C . ILE A 1 236 ? 7.149 15.840 45.800 1.00 26.70 236 ILE A C 1
ATOM 1420 O O . ILE A 1 236 ? 6.769 16.997 45.866 1.00 25.90 236 ILE A O 1
ATOM 1425 N N . LEU A 1 237 ? 7.567 15.166 46.866 1.00 26.29 237 LEU A N 1
ATOM 1426 C CA . LEU A 1 237 ? 7.564 15.760 48.205 1.00 27.27 237 LEU A CA 1
ATOM 1427 C C . LEU A 1 237 ? 8.366 17.044 48.312 1.00 27.89 237 LEU A C 1
ATOM 1428 O O . LEU A 1 237 ? 8.148 17.837 49.222 1.00 28.32 237 LEU A O 1
ATOM 1433 N N . ASP A 1 238 ? 9.302 17.250 47.399 1.00 28.09 238 ASP A N 1
ATOM 1434 C CA . ASP A 1 238 ? 10.108 18.447 47.438 1.00 27.38 238 ASP A CA 1
ATOM 1435 C C . ASP A 1 238 ? 9.251 19.655 47.112 1.00 27.79 238 ASP A C 1
ATOM 1436 O O . ASP A 1 238 ? 9.593 20.772 47.470 1.00 29.12 238 ASP A O 1
ATOM 1441 N N . PHE A 1 239 ? 8.136 19.422 46.433 1.00 26.51 239 PHE A N 1
ATOM 1442 C CA . PHE A 1 239 ? 7.225 20.472 46.049 1.00 24.94 239 PHE A CA 1
ATOM 1443 C C . PHE A 1 239 ? 6.080 20.546 47.019 1.00 27.14 239 PHE A C 1
ATOM 1444 O O . PHE A 1 239 ? 5.643 21.644 47.374 1.00 29.22 239 PHE A O 1
ATOM 1452 N N . THR A 1 240 ? 5.594 19.389 47.471 1.00 28.50 240 THR A N 1
ATOM 1453 C CA . THR A 1 240 ? 4.424 19.382 48.354 1.00 28.91 240 THR A CA 1
ATOM 1454 C C . THR A 1 240 ? 4.633 19.271 49.836 1.00 29.87 240 THR A C 1
ATOM 1455 O O . THR A 1 240 ? 3.726 19.601 50.604 1.00 32.15 240 THR A O 1
ATOM 1459 N N . GLY A 1 241 ? 5.808 18.827 50.242 1.00 30.55 241 GLY A N 1
ATOM 1460 C CA . GLY A 1 241 ? 6.089 18.678 51.653 1.00 33.30 241 GLY A CA 1
ATOM 1461 C C . GLY A 1 241 ? 5.153 17.692 52.335 1.00 35.80 241 GLY A C 1
ATOM 1462 O O . GLY A 1 241 ? 4.330 17.023 51.715 1.00 35.47 241 GLY A O 1
ATOM 1463 N N . THR A 1 242 ? 5.287 17.599 53.640 1.00 38.85 242 THR A N 1
ATOM 1464 C CA . THR A 1 242 ? 4.449 16.722 54.429 1.00 43.29 242 THR A CA 1
ATOM 1465 C C . THR A 1 242 ? 3.003 17.177 54.309 1.00 45.58 242 THR A C 1
ATOM 1466 O O . THR A 1 242 ? 2.079 16.378 54.381 1.00 45.80 242 THR A O 1
ATOM 1470 N N . SER A 1 243 ? 2.828 18.480 54.129 1.00 49.34 243 SER A N 1
ATOM 1471 C CA . SER A 1 243 ? 1.514 19.111 54.040 1.00 51.86 243 SER A CA 1
ATOM 1472 C C . SER A 1 243 ? 0.638 18.675 52.852 1.00 51.98 243 SER A C 1
ATOM 1473 O O . SER A 1 243 ? -0.556 18.992 52.794 1.00 51.87 243 SER A O 1
ATOM 1476 N N . ALA A 1 244 ? 1.237 17.949 51.911 1.00 51.29 244 ALA A N 1
ATOM 1477 C CA . ALA A 1 244 ? 0.537 17.497 50.720 1.00 49.05 244 ALA A CA 1
ATOM 1478 C C . ALA A 1 244 ? -0.022 18.701 50.005 1.00 47.89 244 ALA A C 1
ATOM 1479 O O . ALA A 1 244 ? -1.057 18.622 49.361 1.00 48.41 244 ALA A O 1
ATOM 1481 N N . SER A 1 245 ? 0.668 19.825 50.121 1.00 46.65 245 SER A N 1
ATOM 1482 C CA . SER A 1 245 ? 0.214 21.036 49.453 1.00 45.34 245 SER A CA 1
ATOM 1483 C C . SER A 1 245 ? 1.288 21.634 48.550 1.00 42.07 245 SER A C 1
ATOM 1484 O O . SER A 1 245 ? 2.414 21.875 48.999 1.00 40.83 245 SER A O 1
ATOM 1487 N N . LEU A 1 246 ? 0.943 21.862 47.280 1.00 38.19 246 LEU A N 1
ATOM 1488 C CA . LEU A 1 246 ? 1.897 22.414 46.323 1.00 35.04 246 LEU A CA 1
ATOM 1489 C C . LEU A 1 246 ? 2.470 23.771 46.758 1.00 34.66 246 LEU A C 1
ATOM 1490 O O . LEU A 1 246 ? 1.753 24.753 46.835 1.00 34.49 246 LEU A O 1
ATOM 1495 N N . GLY A 1 247 ? 3.769 23.829 47.021 1.00 33.60 247 GLY A N 1
ATOM 1496 C CA . GLY A 1 247 ? 4.349 25.077 47.439 1.00 33.11 247 GLY A CA 1
ATOM 1497 C C . GLY A 1 247 ? 4.859 25.021 48.854 1.00 35.31 247 GLY A C 1
ATOM 1498 O O . GLY A 1 247 ? 5.855 25.652 49.187 1.00 37.00 247 GLY A O 1
ATOM 1499 N N . LYS A 1 248 ? 4.196 24.270 49.720 1.00 37.00 248 LYS A N 1
ATOM 1500 C CA . LYS A 1 248 ? 4.666 24.197 51.095 1.00 37.89 248 LYS A CA 1
ATOM 1501 C C . LYS A 1 248 ? 5.859 23.252 51.256 1.00 36.61 248 LYS A C 1
ATOM 1502 O O . LYS A 1 248 ? 6.298 22.993 52.376 1.00 35.47 248 LYS A O 1
ATOM 1508 N N . GLY A 1 249 ? 6.383 22.753 50.131 1.00 35.76 249 GLY A N 1
ATOM 1509 C CA . GLY A 1 249 ? 7.540 21.869 50.160 1.00 34.64 249 GLY A CA 1
ATOM 1510 C C . GLY A 1 249 ? 8.803 22.666 50.390 1.00 34.71 249 GLY A C 1
ATOM 1511 O O . GLY A 1 249 ? 8.769 23.884 50.450 1.00 37.08 249 GLY A O 1
ATOM 1512 N N . SER A 1 250 ? 9.941 22.013 50.511 1.00 35.02 250 SER A N 1
ATOM 1513 C CA . SER A 1 250 ? 11.145 22.776 50.754 1.00 34.93 250 SER A CA 1
ATOM 1514 C C . SER A 1 250 ? 11.621 23.443 49.463 1.00 36.25 250 SER A C 1
ATOM 1515 O O . SER A 1 250 ? 12.310 24.474 49.501 1.00 37.75 250 SER A O 1
ATOM 1518 N N . LEU A 1 251 ? 11.266 22.844 48.326 1.00 35.26 251 LEU A N 1
ATOM 1519 C CA . LEU A 1 251 ? 11.573 23.405 47.014 1.00 34.78 251 LEU A CA 1
ATOM 1520 C C . LEU A 1 251 ? 13.021 23.545 46.663 1.00 35.87 251 LEU A C 1
ATOM 1521 O O . LEU A 1 251 ? 13.361 24.361 45.809 1.00 37.19 251 LEU A O 1
ATOM 1526 N N . SER A 1 252 ? 13.880 22.759 47.287 1.00 36.37 252 SER A N 1
ATOM 1527 C CA . SER A 1 252 ? 15.291 22.876 46.983 1.00 38.67 252 SER A CA 1
ATOM 1528 C C . SER A 1 252 ? 15.683 22.464 45.566 1.00 39.60 252 SER A C 1
ATOM 1529 O O . SER A 1 252 ? 16.635 23.005 45.014 1.00 42.95 252 SER A O 1
ATOM 1532 N N . ASP A 1 253 ? 14.974 21.530 44.951 1.00 38.96 253 ASP A N 1
ATOM 1533 C CA . ASP A 1 253 ? 15.335 21.173 43.596 1.00 38.09 253 ASP A CA 1
ATOM 1534 C C . ASP A 1 253 ? 15.086 22.334 42.685 1.00 37.51 253 ASP A C 1
ATOM 1535 O O . ASP A 1 253 ? 16.008 22.826 42.061 1.00 39.17 253 ASP A O 1
ATOM 1540 N N . ILE A 1 254 ? 13.847 22.791 42.591 1.00 35.16 254 ILE A N 1
ATOM 1541 C CA . ILE A 1 254 ? 13.601 23.885 41.684 1.00 34.34 254 ILE A CA 1
ATOM 1542 C C . ILE A 1 254 ? 14.380 25.149 42.030 1.00 35.72 254 ILE A C 1
ATOM 1543 O O . ILE A 1 254 ? 14.839 25.848 41.133 1.00 34.68 254 ILE A O 1
ATOM 1548 N N . ARG A 1 255 ? 14.541 25.450 43.316 1.00 36.72 255 ARG A N 1
ATOM 1549 C CA . ARG A 1 255 ? 15.322 26.618 43.679 1.00 38.38 255 ARG A CA 1
ATOM 1550 C C . ARG A 1 255 ? 16.757 26.566 43.119 1.00 40.76 255 ARG A C 1
ATOM 1551 O O . ARG A 1 255 ? 17.354 27.611 42.838 1.00 41.73 255 ARG A O 1
ATOM 1559 N N . HIS A 1 256 ? 17.317 25.366 42.949 1.00 41.66 256 HIS A N 1
ATOM 1560 C CA . HIS A 1 256 ? 18.681 25.248 42.427 1.00 42.01 256 HIS A CA 1
ATOM 1561 C C . HIS A 1 256 ? 18.826 24.783 40.988 1.00 42.01 256 HIS A C 1
ATOM 1562 O O . 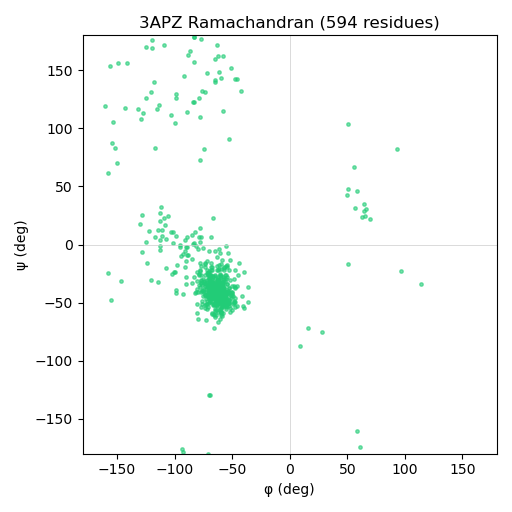HIS A 1 256 ? 19.858 24.224 40.608 1.00 43.13 256 HIS A O 1
ATOM 1569 N N . GLY A 1 257 ? 17.808 24.996 40.177 1.00 41.17 257 GLY A N 1
ATOM 1570 C CA . GLY A 1 257 ? 17.931 24.594 38.792 1.00 41.16 257 GLY A CA 1
ATOM 1571 C C . GLY A 1 257 ? 17.943 23.101 38.544 1.00 41.01 257 GLY A C 1
ATOM 1572 O O . GLY A 1 257 ? 18.444 22.648 37.517 1.00 41.71 257 GLY A O 1
ATOM 1573 N N . VAL A 1 258 ? 17.411 22.328 39.478 1.00 39.93 258 VAL A N 1
ATOM 1574 C CA . VAL A 1 258 ? 17.326 20.898 39.282 1.00 39.28 258 VAL A CA 1
ATOM 1575 C C . VAL A 1 258 ? 15.908 20.597 38.839 1.00 39.64 258 VAL A C 1
ATOM 1576 O O . VAL A 1 258 ? 14.973 20.630 39.633 1.00 41.13 258 VAL A O 1
ATOM 1580 N N . ILE A 1 259 ? 15.759 20.323 37.555 1.00 38.42 259 ILE A N 1
ATOM 1581 C CA . ILE A 1 259 ? 14.488 20.007 36.953 1.00 36.20 259 ILE A CA 1
ATOM 1582 C C . ILE A 1 259 ? 14.103 18.560 37.125 1.00 34.64 259 ILE A C 1
ATOM 1583 O O . ILE A 1 259 ? 14.804 17.662 36.672 1.00 36.70 259 ILE A O 1
ATOM 1588 N N . THR A 1 260 ? 12.951 18.339 37.737 1.00 32.13 260 THR A N 1
ATOM 1589 C CA . THR A 1 260 ? 12.493 16.999 38.019 1.00 29.06 260 THR A CA 1
ATOM 1590 C C . THR A 1 260 ? 11.169 16.611 37.388 1.00 28.12 260 THR A C 1
ATOM 1591 O O . THR A 1 260 ? 10.518 17.414 36.742 1.00 27.21 260 THR A O 1
ATOM 1595 N N . ALA A 1 261 ? 10.791 15.351 37.573 1.00 27.78 261 ALA A N 1
ATOM 1596 C CA . ALA A 1 261 ? 9.583 14.796 36.984 1.00 25.28 261 ALA A CA 1
ATOM 1597 C C . ALA A 1 261 ? 8.350 15.671 36.953 1.00 23.91 261 ALA A C 1
ATOM 1598 O O . ALA A 1 261 ? 7.786 15.886 35.901 1.00 22.73 261 ALA A O 1
ATOM 1600 N N . PRO A 1 262 ? 7.914 16.193 38.109 1.00 24.54 262 PRO A N 1
ATOM 1601 C CA . PRO A 1 262 ? 6.707 17.025 38.031 1.00 24.15 262 PRO A CA 1
ATOM 1602 C C . PRO A 1 262 ? 6.820 18.185 37.050 1.00 24.72 262 PRO A C 1
ATOM 1603 O O . PRO A 1 262 ? 5.872 18.426 36.308 1.00 24.39 262 PRO A O 1
ATOM 1607 N N . ILE A 1 263 ? 7.953 18.894 37.037 1.00 24.06 263 ILE A N 1
ATOM 1608 C CA . ILE A 1 263 ? 8.123 19.990 36.104 1.00 24.48 263 ILE A CA 1
ATOM 1609 C C . ILE A 1 263 ? 8.214 19.473 34.678 1.00 26.27 263 ILE A C 1
ATOM 1610 O O . ILE A 1 263 ? 7.685 20.088 33.755 1.00 28.56 263 ILE A O 1
ATOM 1615 N N . LEU A 1 264 ? 8.903 18.353 34.491 1.00 27.43 264 LEU A N 1
ATOM 1616 C CA . LEU A 1 264 ? 9.042 17.764 33.171 1.00 27.72 264 LEU A CA 1
ATOM 1617 C C . LEU A 1 264 ? 7.694 17.413 32.592 1.00 28.35 264 LEU A C 1
ATOM 1618 O O . LEU A 1 264 ? 7.465 17.621 31.398 1.00 29.46 264 LEU A O 1
ATOM 1623 N N . PHE A 1 265 ? 6.795 16.865 33.398 1.00 28.45 265 PHE A N 1
ATOM 1624 C CA . PHE A 1 265 ? 5.461 16.551 32.864 1.00 28.84 265 PHE A CA 1
ATOM 1625 C C . PHE A 1 265 ? 4.674 17.856 32.605 1.00 29.85 265 PHE A C 1
ATOM 1626 O O . PHE A 1 265 ? 3.879 17.949 31.670 1.00 29.85 265 PHE A O 1
ATOM 1634 N N . ALA A 1 266 ? 4.878 18.854 33.461 1.00 29.68 266 ALA A N 1
ATOM 1635 C CA . ALA A 1 266 ? 4.194 20.131 33.307 1.00 30.54 266 ALA A CA 1
ATOM 1636 C C . ALA A 1 266 ? 4.670 20.780 32.019 1.00 30.76 266 ALA A C 1
ATOM 1637 O O . ALA A 1 266 ? 3.897 21.431 31.324 1.00 29.21 266 ALA A O 1
ATOM 1639 N N . MET A 1 267 ? 5.941 20.614 31.701 1.00 31.36 267 MET A N 1
ATOM 1640 C CA . MET A 1 267 ? 6.414 21.188 30.476 1.00 34.69 267 MET A CA 1
ATOM 1641 C C . MET A 1 267 ? 5.663 20.605 29.288 1.00 36.64 267 MET A C 1
ATOM 1642 O O . MET A 1 267 ? 5.464 21.268 28.288 1.00 36.48 267 MET A O 1
ATOM 1647 N N . GLU A 1 268 ? 5.222 19.361 29.384 1.00 40.34 268 GLU A N 1
ATOM 1648 C CA . GLU A 1 268 ? 4.499 18.791 28.263 1.00 42.78 268 GLU A CA 1
ATOM 1649 C C . GLU A 1 268 ? 3.272 19.638 27.930 1.00 43.15 268 GLU A C 1
ATOM 1650 O O . GLU A 1 268 ? 2.979 19.888 26.762 1.00 44.31 268 GLU A O 1
ATOM 1656 N N . GLU A 1 269 ? 2.567 20.105 28.947 1.00 43.31 269 GLU A N 1
ATOM 1657 C CA . GLU A 1 269 ? 1.392 20.897 28.676 1.00 43.66 269 GLU A CA 1
ATOM 1658 C C . GLU A 1 269 ? 1.524 22.426 28.816 1.00 42.80 269 GLU A C 1
ATOM 1659 O O . GLU A 1 269 ? 0.539 23.141 28.754 1.00 45.45 269 GLU A O 1
ATOM 1665 N N . PHE A 1 270 ? 2.740 22.937 28.952 1.00 40.12 270 PHE A N 1
ATOM 1666 C CA . PHE A 1 270 ? 2.960 24.381 29.059 1.00 37.04 270 PHE A CA 1
ATOM 1667 C C . PHE A 1 270 ? 4.333 24.711 28.529 1.00 35.59 270 PHE A C 1
ATOM 1668 O O . PHE A 1 270 ? 5.259 24.869 29.298 1.00 34.75 270 PHE A O 1
ATOM 1676 N N . PRO A 1 271 ? 4.481 24.853 27.204 1.00 36.07 271 PRO A N 1
ATOM 1677 C CA . PRO A 1 271 ? 5.797 25.162 26.616 1.00 35.86 271 PRO A CA 1
ATOM 1678 C C . PRO A 1 271 ? 6.442 26.464 27.066 1.00 34.59 271 PRO A C 1
ATOM 1679 O O . PRO A 1 271 ? 7.584 26.757 26.793 1.00 36.86 271 PRO A O 1
ATOM 1683 N N . GLN A 1 272 ? 5.695 27.226 27.807 1.00 34.17 272 GLN A N 1
ATOM 1684 C CA . GLN A 1 272 ? 6.134 28.507 28.320 1.00 33.15 272 GLN A CA 1
ATOM 1685 C C . GLN A 1 272 ? 6.995 28.301 29.560 1.00 33.53 272 GLN A C 1
ATOM 1686 O O . GLN A 1 272 ? 7.847 29.121 29.909 1.00 32.71 272 GLN A O 1
ATOM 1692 N N . LEU A 1 273 ? 6.785 27.163 30.201 1.00 33.82 273 LEU A N 1
ATOM 1693 C CA . LEU A 1 273 ? 7.479 26.814 31.427 1.00 33.76 273 LEU A CA 1
ATOM 1694 C C . LEU A 1 273 ? 8.982 26.733 31.278 1.00 34.96 273 LEU A C 1
ATOM 1695 O O . LEU A 1 273 ? 9.733 27.205 32.137 1.00 34.66 273 LEU A O 1
ATOM 1700 N N . ARG A 1 274 ? 9.415 26.120 30.185 1.00 36.83 274 ARG A N 1
ATOM 1701 C CA . ARG A 1 274 ? 10.827 25.919 29.913 1.00 37.89 274 ARG A CA 1
ATOM 1702 C C . ARG A 1 274 ? 11.700 27.168 30.076 1.00 37.22 274 ARG A C 1
ATOM 1703 O O . ARG A 1 274 ? 12.713 27.112 30.752 1.00 34.97 274 ARG A O 1
ATOM 1711 N N . GLU A 1 275 ? 11.319 28.303 29.494 1.00 37.30 275 GLU A N 1
ATOM 1712 C CA . GLU A 1 275 ? 12.171 29.482 29.636 1.00 36.68 275 GLU A CA 1
ATOM 1713 C C . GLU A 1 275 ? 12.129 30.076 31.026 1.00 35.99 275 GLU A C 1
ATOM 1714 O O . GLU A 1 275 ? 13.107 30.664 31.472 1.00 36.02 275 GLU A O 1
ATOM 1720 N N . VAL A 1 276 ? 10.988 29.926 31.694 1.00 35.55 276 VAL A N 1
ATOM 1721 C CA . VAL A 1 276 ? 10.789 30.403 33.055 1.00 34.62 276 VAL A CA 1
ATOM 1722 C C . VAL A 1 276 ? 11.739 29.668 33.995 1.00 35.36 276 VAL A C 1
ATOM 1723 O O . VAL A 1 276 ? 12.395 30.243 34.839 1.00 34.36 276 VAL A O 1
ATOM 1727 N N . VAL A 1 277 ? 11.783 28.366 33.833 1.00 37.38 277 VAL A N 1
ATOM 1728 C CA . VAL A 1 277 ? 12.613 27.531 34.661 1.00 37.55 277 VAL A CA 1
ATOM 1729 C C . VAL A 1 277 ? 14.100 27.790 34.429 1.00 39.15 277 VAL A C 1
ATOM 1730 O O . VAL A 1 277 ? 14.909 27.602 35.314 1.00 38.78 277 VAL A O 1
ATOM 1734 N N . ASP A 1 278 ? 14.462 28.241 33.246 1.00 43.16 278 ASP A N 1
ATOM 1735 C CA . ASP A 1 278 ? 15.863 28.485 32.947 1.00 47.31 278 ASP A CA 1
ATOM 1736 C C . ASP A 1 278 ? 16.335 29.747 33.676 1.00 47.39 278 ASP A C 1
ATOM 1737 O O . ASP A 1 278 ? 17.525 29.936 33.900 1.00 47.97 278 ASP A O 1
ATOM 1742 N N . GLN A 1 279 ? 15.407 30.590 34.096 1.00 47.59 279 GLN A N 1
ATOM 1743 C CA . GLN A 1 279 ? 15.802 31.791 34.799 1.00 49.64 279 GLN A CA 1
ATOM 1744 C C . GLN A 1 279 ? 15.420 31.703 36.267 1.00 51.00 279 GLN A C 1
ATOM 1745 O O . GLN A 1 279 ? 15.308 32.714 36.977 1.00 51.78 279 GLN A O 1
ATOM 1751 N N . VAL A 1 280 ? 15.269 30.473 36.733 1.00 50.82 280 VAL A N 1
ATOM 1752 C CA . VAL A 1 280 ? 14.857 30.239 38.088 1.00 51.13 280 VAL A CA 1
ATOM 1753 C C . VAL A 1 280 ? 15.904 30.628 39.097 1.00 51.95 280 VAL A C 1
ATOM 1754 O O . VAL A 1 280 ? 15.739 30.360 40.275 1.00 52.35 280 VAL A O 1
ATOM 1758 N N . GLU A 1 281 ? 16.989 31.245 38.649 1.00 53.19 281 GLU A N 1
ATOM 1759 C CA . GLU A 1 281 ? 18.047 31.670 39.572 1.00 54.45 281 GLU A CA 1
ATOM 1760 C C . GLU A 1 281 ? 18.412 33.161 39.387 1.00 54.55 281 GLU A C 1
ATOM 1761 O O . GLU A 1 281 ? 19.167 33.725 40.164 1.00 54.25 281 GLU A O 1
ATOM 1767 N N . LYS A 1 282 ? 17.835 33.792 38.368 1.00 54.10 282 LYS A N 1
ATOM 1768 C CA . LYS A 1 282 ? 18.039 35.218 38.096 1.00 54.05 282 LYS A CA 1
ATOM 1769 C C . LYS A 1 282 ? 17.066 36.013 38.993 1.00 52.12 282 LYS A C 1
ATOM 1770 O O . LYS A 1 282 ? 17.319 37.175 39.339 1.00 52.59 282 LYS A O 1
ATOM 1776 N N . ASP A 1 283 ? 15.941 35.387 39.339 1.00 47.87 283 ASP A N 1
ATOM 1777 C CA . ASP A 1 283 ? 14.916 36.053 40.131 1.00 44.23 283 ASP A CA 1
ATOM 1778 C C . ASP A 1 283 ? 14.029 34.994 40.748 1.00 42.12 283 ASP A C 1
ATOM 1779 O O . ASP A 1 283 ? 13.358 34.244 40.046 1.00 43.49 283 ASP A O 1
ATOM 1784 N N . PRO A 1 284 ? 13.983 34.953 42.077 1.00 39.58 284 PRO A N 1
ATOM 1785 C CA . PRO A 1 284 ? 13.189 33.994 42.844 1.00 36.72 284 PRO A CA 1
ATOM 1786 C C . PRO A 1 284 ? 11.771 33.910 42.328 1.00 34.73 284 PRO A C 1
ATOM 1787 O O . PRO A 1 284 ? 11.155 32.844 42.358 1.00 35.12 284 PRO A O 1
ATOM 1791 N N . ARG A 1 285 ? 11.237 35.042 41.884 1.00 30.91 285 ARG A N 1
ATOM 1792 C CA . ARG A 1 285 ? 9.874 35.055 41.391 1.00 28.27 285 ARG A CA 1
ATOM 1793 C C . ARG A 1 285 ? 9.613 34.115 40.227 1.00 27.22 285 ARG A C 1
ATOM 1794 O O . ARG A 1 285 ? 8.475 33.875 39.870 1.00 27.57 285 ARG A O 1
ATOM 1802 N N . ASN A 1 286 ? 10.664 33.601 39.607 1.00 25.94 286 ASN A N 1
ATOM 1803 C CA . ASN A 1 286 ? 10.472 32.652 38.538 1.00 25.16 286 ASN A CA 1
ATOM 1804 C C . ASN A 1 286 ? 10.048 31.294 39.135 1.00 24.63 286 ASN A C 1
ATOM 1805 O O . ASN A 1 286 ? 9.299 30.557 38.536 1.00 22.69 286 ASN A O 1
ATOM 1810 N N . VAL A 1 287 ? 10.526 30.997 40.332 1.00 25.93 287 VAL A N 1
ATOM 1811 C CA . VAL A 1 287 ? 10.144 29.794 41.025 1.00 27.79 287 VAL A CA 1
ATOM 1812 C C . VAL A 1 287 ? 8.675 29.965 41.281 1.00 29.75 287 VAL A C 1
ATOM 1813 O O . VAL A 1 287 ? 7.912 29.038 41.040 1.00 32.42 287 VAL A O 1
ATOM 1817 N N . ASP A 1 288 ? 8.251 31.138 41.759 1.00 31.40 288 ASP A N 1
ATOM 1818 C CA . ASP A 1 288 ? 6.813 31.340 42.024 1.00 33.74 288 ASP A CA 1
ATOM 1819 C C . ASP A 1 288 ? 6.008 31.050 40.767 1.00 33.85 288 ASP A C 1
ATOM 1820 O O . ASP A 1 288 ? 5.036 30.288 40.801 1.00 34.59 288 ASP A O 1
ATOM 1825 N N . ILE A 1 289 ? 6.404 31.692 39.666 1.00 32.34 289 ILE A N 1
ATOM 1826 C CA . ILE A 1 289 ? 5.729 31.543 38.392 1.00 30.52 289 ILE A CA 1
ATOM 1827 C C . ILE A 1 289 ? 5.695 30.081 37.974 1.00 30.17 289 ILE A C 1
ATOM 1828 O O . ILE A 1 289 ? 4.664 29.568 37.549 1.00 29.70 289 ILE A O 1
ATOM 1833 N N . ALA A 1 290 ? 6.821 29.405 38.106 1.00 29.41 290 ALA A N 1
ATOM 1834 C CA . ALA A 1 290 ? 6.886 28.007 37.704 1.00 29.80 290 ALA A CA 1
ATOM 1835 C C . ALA A 1 290 ? 5.862 27.187 38.451 1.00 29.93 290 ALA A C 1
ATOM 1836 O O . ALA A 1 290 ? 5.191 26.363 37.849 1.00 29.43 290 ALA A O 1
ATOM 1838 N N . LEU A 1 291 ? 5.723 27.429 39.754 1.00 30.41 291 LEU A N 1
ATOM 1839 C CA . LEU A 1 291 ? 4.779 26.658 40.549 1.00 31.92 291 LEU A CA 1
ATOM 1840 C C . LEU A 1 291 ? 3.346 26.887 40.144 1.00 32.65 291 LEU A C 1
ATOM 1841 O O . LEU A 1 291 ? 2.503 26.043 40.354 1.00 33.06 291 LEU A O 1
ATOM 1846 N N . GLU A 1 292 ? 3.053 28.046 39.590 1.00 35.09 292 GLU A N 1
ATOM 1847 C CA . GLU A 1 292 ? 1.689 28.296 39.189 1.00 36.97 292 GLU A CA 1
ATOM 1848 C C . GLU A 1 292 ? 1.430 27.452 37.962 1.00 36.13 292 GLU A C 1
ATOM 1849 O O . GLU A 1 292 ? 0.356 26.869 37.830 1.00 37.63 292 GLU A O 1
ATOM 1855 N N . TYR A 1 293 ? 2.392 27.366 37.056 1.00 34.28 293 TYR A N 1
ATOM 1856 C CA . TYR A 1 293 ? 2.149 26.528 35.905 1.00 33.84 293 TYR A CA 1
ATOM 1857 C C . TYR A 1 293 ? 2.040 25.089 36.411 1.00 33.29 293 TYR A C 1
ATOM 1858 O O . TYR A 1 293 ? 1.114 24.390 36.008 1.00 33.21 293 TYR A O 1
ATOM 1867 N N . LEU A 1 294 ? 2.920 24.670 37.333 1.00 29.64 294 LEU A N 1
ATOM 1868 C CA . LEU A 1 294 ? 2.846 23.323 37.833 1.00 28.07 294 LEU A CA 1
ATOM 1869 C C . LEU A 1 294 ? 1.463 23.024 38.400 1.00 30.60 294 LEU A C 1
ATOM 1870 O O . LEU A 1 294 ? 0.875 21.968 38.100 1.00 32.19 294 LEU A O 1
ATOM 1875 N N . GLY A 1 295 ? 0.937 23.947 39.206 1.00 30.54 295 GLY A N 1
ATOM 1876 C CA . GLY A 1 295 ? -0.387 23.790 39.808 1.00 30.16 295 GLY A CA 1
ATOM 1877 C C . GLY A 1 295 ? -1.555 23.722 38.836 1.00 32.16 295 GLY A C 1
ATOM 1878 O O . GLY A 1 295 ? -2.612 23.209 39.201 1.00 33.32 295 GLY A O 1
ATOM 1879 N N . LYS A 1 296 ? -1.382 24.237 37.613 1.00 33.02 296 LYS A N 1
ATOM 1880 C CA . LYS A 1 296 ? -2.426 24.198 36.575 1.00 33.91 296 LYS A CA 1
ATOM 1881 C C . LYS A 1 296 ? -2.285 22.923 35.736 1.00 33.76 296 LYS A C 1
ATOM 1882 O O . LYS A 1 296 ? -3.176 22.585 34.974 1.00 34.24 296 LYS A O 1
ATOM 1888 N N . SER A 1 297 ? -1.145 22.244 35.853 1.00 32.97 297 SER A N 1
ATOM 1889 C CA . SER A 1 297 ? -0.863 21.036 35.094 1.00 30.80 297 SER A CA 1
ATOM 1890 C C . SER A 1 297 ? -1.239 19.782 35.866 1.00 31.01 297 SER A C 1
ATOM 1891 O O . SER A 1 297 ? -1.827 19.858 36.946 1.00 30.67 297 SER A O 1
ATOM 1894 N N . LYS A 1 298 ? -0.931 18.632 35.281 1.00 31.88 298 LYS A N 1
ATOM 1895 C CA . LYS A 1 298 ? -1.166 17.340 35.909 1.00 33.74 298 LYS A CA 1
ATOM 1896 C C . LYS A 1 298 ? 0.218 16.734 36.212 1.00 34.24 298 LYS A C 1
ATOM 1897 O O . LYS A 1 298 ? 0.370 15.521 36.270 1.00 34.88 298 LYS A O 1
ATOM 1903 N N . GLY A 1 299 ? 1.225 17.592 36.396 1.00 31.45 299 GLY A N 1
ATOM 1904 C CA . GLY A 1 299 ? 2.562 17.117 36.691 1.00 30.06 299 GLY A CA 1
ATOM 1905 C C . GLY A 1 299 ? 2.759 16.349 38.003 1.00 29.57 299 GLY A C 1
ATOM 1906 O O . GLY A 1 299 ? 3.329 15.269 38.011 1.00 31.59 299 GLY A O 1
ATOM 1907 N N . ILE A 1 300 ? 2.331 16.889 39.130 1.00 27.15 300 ILE A N 1
ATOM 1908 C CA . ILE A 1 300 ? 2.504 16.169 40.381 1.00 26.02 300 ILE A CA 1
ATOM 1909 C C . ILE A 1 300 ? 1.795 14.799 40.249 1.00 27.43 300 ILE A C 1
ATOM 1910 O O . ILE A 1 300 ? 2.360 13.749 40.557 1.00 24.77 300 ILE A O 1
ATOM 1915 N N . GLN A 1 301 ? 0.569 14.850 39.729 1.00 29.37 301 GLN A N 1
ATOM 1916 C CA . GLN A 1 301 ? -0.275 13.688 39.533 1.00 31.07 301 GLN A CA 1
ATOM 1917 C C . GLN A 1 301 ? 0.378 12.682 38.649 1.00 30.44 301 GLN A C 1
ATOM 1918 O O . GLN A 1 301 ? 0.422 11.518 38.981 1.00 31.86 301 GLN A O 1
ATOM 1924 N N . ARG A 1 302 ? 0.879 13.120 37.508 1.00 31.03 302 ARG A N 1
ATOM 1925 C CA . ARG A 1 302 ? 1.526 12.202 36.586 1.00 30.32 302 ARG A CA 1
ATOM 1926 C C . ARG A 1 302 ? 2.778 11.577 37.192 1.00 30.34 302 ARG A C 1
ATOM 1927 O O . ARG A 1 302 ? 3.055 10.389 36.981 1.00 31.47 302 ARG A O 1
ATOM 1935 N N . ALA A 1 303 ? 3.512 12.345 37.984 1.00 28.14 303 ALA A N 1
ATOM 1936 C CA . ALA A 1 303 ? 4.699 11.783 38.564 1.00 25.80 303 ALA A CA 1
ATOM 1937 C C . ALA A 1 303 ? 4.284 10.718 39.592 1.00 24.42 303 ALA A C 1
ATOM 1938 O O . ALA A 1 303 ? 4.940 9.699 39.739 1.00 22.49 303 ALA A O 1
ATOM 1940 N N . ARG A 1 304 ? 3.192 10.952 40.300 1.00 22.72 304 ARG A N 1
ATOM 1941 C CA . ARG A 1 304 ? 2.796 10.008 41.302 1.00 23.44 304 ARG A CA 1
ATOM 1942 C C . ARG A 1 304 ? 2.231 8.768 40.642 1.00 24.86 304 ARG A C 1
ATOM 1943 O O . ARG A 1 304 ? 2.415 7.659 41.136 1.00 24.43 304 ARG A O 1
ATOM 1951 N N . GLU A 1 305 ? 1.557 8.912 39.519 1.00 25.56 305 GLU A N 1
ATOM 1952 C CA . GLU A 1 305 ? 1.030 7.700 38.911 1.00 28.40 305 GLU A CA 1
ATOM 1953 C C . GLU A 1 305 ? 2.220 6.876 38.352 1.00 28.62 305 GLU A C 1
ATOM 1954 O O . GLU A 1 305 ? 2.181 5.637 38.315 1.00 30.64 305 GLU A O 1
ATOM 1960 N N . LEU A 1 306 ? 3.292 7.554 37.960 1.00 25.99 306 LEU A N 1
ATOM 1961 C CA . LEU A 1 306 ? 4.488 6.863 37.471 1.00 24.04 306 LEU A CA 1
ATOM 1962 C C . LEU A 1 306 ? 5.225 6.151 38.623 1.00 23.70 306 LEU A C 1
ATOM 1963 O O . LEU A 1 306 ? 5.777 5.075 38.449 1.00 21.45 306 LEU A O 1
ATOM 1968 N N . ALA A 1 307 ? 5.213 6.749 39.805 1.00 23.29 307 ALA A N 1
ATOM 1969 C CA . ALA A 1 307 ? 5.882 6.128 40.923 1.00 25.28 307 ALA A CA 1
ATOM 1970 C C . ALA A 1 307 ? 5.151 4.832 41.249 1.00 27.77 307 ALA A C 1
ATOM 1971 O O . ALA A 1 307 ? 5.775 3.809 41.427 1.00 27.69 307 ALA A O 1
ATOM 1973 N N . MET A 1 308 ? 3.816 4.901 41.298 1.00 31.16 308 MET A N 1
ATOM 1974 C CA . MET A 1 308 ? 2.929 3.766 41.582 1.00 31.77 308 MET A CA 1
ATOM 1975 C C . MET A 1 308 ? 3.095 2.612 40.601 1.00 33.20 308 MET A C 1
ATOM 1976 O O . MET A 1 308 ? 3.053 1.450 40.975 1.00 35.10 308 MET A O 1
ATOM 1981 N N . GLU A 1 309 ? 3.265 2.931 39.339 1.00 33.53 309 GLU A N 1
ATOM 1982 C CA . GLU A 1 309 ? 3.483 1.920 38.340 1.00 33.04 309 GLU A CA 1
ATOM 1983 C C . GLU A 1 309 ? 4.773 1.198 38.726 1.00 33.30 309 GLU A C 1
ATOM 1984 O O . GLU A 1 309 ? 4.847 -0.041 38.729 1.00 35.34 309 GLU A O 1
ATOM 1990 N N . HIS A 1 310 ? 5.796 1.963 39.070 1.00 30.39 310 HIS A N 1
ATOM 1991 C CA . HIS A 1 310 ? 7.034 1.345 39.432 1.00 28.54 310 HIS A CA 1
ATOM 1992 C C . HIS A 1 310 ? 6.950 0.559 40.718 1.00 28.97 310 HIS A C 1
ATOM 1993 O O . HIS A 1 310 ? 7.443 -0.560 40.775 1.00 30.11 310 HIS A O 1
ATOM 2000 N N . ALA A 1 311 ? 6.331 1.095 41.757 1.00 27.30 311 ALA A N 1
ATOM 2001 C CA . ALA A 1 311 ? 6.293 0.326 42.991 1.00 27.65 311 ALA A CA 1
ATOM 2002 C C . ALA A 1 311 ? 5.560 -0.991 42.737 1.00 28.66 311 ALA A C 1
ATOM 2003 O O . ALA A 1 311 ? 5.798 -1.980 43.413 1.00 27.13 311 ALA A O 1
ATOM 2005 N N . ASN A 1 312 ? 4.665 -0.991 41.751 1.00 30.11 312 ASN A N 1
ATOM 2006 C CA . ASN A 1 312 ? 3.906 -2.188 41.429 1.00 30.29 312 ASN A CA 1
ATOM 2007 C C . ASN A 1 312 ? 4.808 -3.240 40.787 1.00 30.11 312 ASN A C 1
ATOM 2008 O O . ASN A 1 312 ? 4.736 -4.410 41.130 1.00 30.02 312 ASN A O 1
ATOM 2013 N N . LEU A 1 313 ? 5.631 -2.829 39.830 1.00 29.57 313 LEU A N 1
ATOM 2014 C CA . LEU A 1 313 ? 6.527 -3.759 39.186 1.00 27.94 313 LEU A CA 1
ATOM 2015 C C . LEU A 1 313 ? 7.417 -4.386 40.247 1.00 28.29 313 LEU A C 1
ATOM 2016 O O . LEU A 1 313 ? 7.845 -5.534 40.105 1.00 30.40 313 LEU A O 1
ATOM 2021 N N . ALA A 1 314 ? 7.671 -3.667 41.332 1.00 25.77 314 ALA A N 1
ATOM 2022 C CA . ALA A 1 314 ? 8.511 -4.221 42.386 1.00 26.00 314 ALA A CA 1
ATOM 2023 C C . ALA A 1 314 ? 7.711 -5.306 43.091 1.00 26.85 314 ALA A C 1
ATOM 2024 O O . ALA A 1 314 ? 8.139 -6.449 43.214 1.00 28.74 314 ALA A O 1
ATOM 2026 N N . ALA A 1 315 ? 6.540 -4.937 43.574 1.00 26.36 315 ALA A N 1
ATOM 2027 C CA . ALA A 1 315 ? 5.682 -5.886 44.224 1.00 25.91 315 ALA A CA 1
ATOM 2028 C C . ALA A 1 315 ? 5.565 -7.093 43.293 1.00 27.35 315 ALA A C 1
ATOM 2029 O O . ALA A 1 315 ? 5.606 -8.233 43.731 1.00 30.13 315 ALA A O 1
ATOM 2031 N N . ALA A 1 316 ? 5.433 -6.850 42.003 1.00 25.51 316 ALA A N 1
ATOM 2032 C CA . ALA A 1 316 ? 5.282 -7.947 41.099 1.00 25.57 316 ALA A CA 1
ATOM 2033 C C . ALA A 1 316 ? 6.482 -8.859 41.137 1.00 27.71 316 ALA A C 1
ATOM 2034 O O . ALA A 1 316 ? 6.329 -10.066 41.105 1.00 29.93 316 ALA A O 1
ATOM 2036 N N . ALA A 1 317 ? 7.679 -8.303 41.197 1.00 27.36 317 ALA A N 1
ATOM 2037 C CA . ALA A 1 317 ? 8.830 -9.153 41.205 1.00 27.65 317 ALA A CA 1
ATOM 2038 C C . ALA A 1 317 ? 8.826 -10.054 42.443 1.00 29.98 317 ALA A C 1
ATOM 2039 O O . ALA A 1 317 ? 9.181 -11.220 42.380 1.00 29.75 317 ALA A O 1
ATOM 2041 N N . ILE A 1 318 ? 8.433 -9.528 43.581 1.00 31.08 318 ILE A N 1
ATOM 2042 C CA . ILE A 1 318 ? 8.400 -10.379 44.747 1.00 32.21 318 ILE A CA 1
ATOM 2043 C C . ILE A 1 318 ? 7.412 -11.513 44.500 1.00 32.89 318 ILE A C 1
ATOM 2044 O O . ILE A 1 318 ? 7.663 -12.645 44.903 1.00 34.37 318 ILE A O 1
ATOM 2049 N N . GLY A 1 319 ? 6.301 -11.200 43.830 1.00 33.12 319 GLY A N 1
ATOM 2050 C CA . GLY A 1 319 ? 5.274 -12.194 43.533 1.00 35.55 319 GLY A CA 1
ATOM 2051 C C . GLY A 1 319 ? 5.653 -13.254 42.505 1.00 38.07 319 GLY A C 1
ATOM 2052 O O . GLY A 1 319 ? 4.913 -14.200 42.257 1.00 38.39 319 GLY A O 1
ATOM 2053 N N . SER A 1 320 ? 6.827 -13.096 41.910 1.00 39.80 320 SER A N 1
ATOM 2054 C CA . SER A 1 320 ? 7.337 -14.025 40.919 1.00 39.98 320 SER A CA 1
ATOM 2055 C C . SER A 1 320 ? 8.378 -14.972 41.507 1.00 41.10 320 SER A C 1
ATOM 2056 O O . SER A 1 320 ? 8.933 -15.795 40.780 1.00 41.18 320 SER A O 1
ATOM 2059 N N . LEU A 1 321 ? 8.651 -14.840 42.808 1.00 40.98 321 LEU A N 1
ATOM 2060 C CA . LEU A 1 321 ? 9.634 -15.691 43.468 1.00 42.76 321 LEU A CA 1
ATOM 2061 C C . LEU A 1 321 ? 9.158 -17.130 43.656 1.00 44.89 321 LEU A C 1
ATOM 2062 O O . LEU A 1 321 ? 7.969 -17.389 43.826 1.00 44.34 321 LEU A O 1
ATOM 2067 N N . PRO A 1 322 ? 10.092 -18.089 43.600 1.00 47.45 322 PRO A N 1
ATOM 2068 C CA . PRO A 1 322 ? 9.768 -19.501 43.778 1.00 48.63 322 PRO A CA 1
ATOM 2069 C C . PRO A 1 322 ? 8.857 -19.610 44.976 1.00 50.96 322 PRO A C 1
ATOM 2070 O O . PRO A 1 322 ? 9.025 -18.869 45.937 1.00 51.31 322 PRO A O 1
ATOM 2074 N N . GLU A 1 323 ? 7.877 -20.514 44.920 1.00 54.99 323 GLU A N 1
ATOM 2075 C CA . GLU A 1 323 ? 6.955 -20.728 46.056 1.00 57.04 323 GLU A CA 1
ATOM 2076 C C . GLU A 1 323 ? 7.838 -21.215 47.232 1.00 56.54 323 GLU A C 1
ATOM 2077 O O . GLU A 1 323 ? 8.980 -21.634 47.042 1.00 56.17 323 GLU A O 1
ATOM 2083 N N . THR A 1 324 ? 7.339 -21.147 48.448 1.00 56.22 324 THR A N 1
ATOM 2084 C CA . THR A 1 324 ? 8.146 -21.592 49.559 1.00 56.71 324 THR A CA 1
ATOM 2085 C C . THR A 1 324 ? 7.235 -21.981 50.698 1.00 58.63 324 THR A C 1
ATOM 2086 O O . THR A 1 324 ? 6.127 -21.467 50.786 1.00 59.20 324 THR A O 1
ATOM 2090 N N . ASP A 1 325 ? 7.672 -22.877 51.579 1.00 59.96 325 ASP A N 1
ATOM 2091 C CA . ASP A 1 325 ? 6.807 -23.223 52.695 1.00 61.58 325 ASP A CA 1
ATOM 2092 C C . ASP A 1 325 ? 7.311 -22.650 53.998 1.00 61.66 325 ASP A C 1
ATOM 2093 O O . ASP A 1 325 ? 6.727 -22.883 55.061 1.00 61.85 325 ASP A O 1
ATOM 2098 N N . ASN A 1 326 ? 8.377 -21.860 53.901 1.00 61.57 326 ASN A N 1
ATOM 2099 C CA . ASN A 1 326 ? 8.990 -21.241 55.069 1.00 61.38 326 ASN A CA 1
ATOM 2100 C C . ASN A 1 326 ? 8.182 -20.036 55.522 1.00 61.89 326 ASN A C 1
ATOM 2101 O O . ASN A 1 326 ? 8.161 -19.021 54.841 1.00 63.04 326 ASN A O 1
ATOM 2106 N N . GLU A 1 327 ? 7.512 -20.134 56.665 1.00 62.17 327 GLU A N 1
ATOM 2107 C CA . GLU A 1 327 ? 6.716 -19.005 57.142 1.00 62.88 327 GLU A CA 1
ATOM 2108 C C . GLU A 1 327 ? 7.515 -17.731 57.371 1.00 61.83 327 GLU A C 1
ATOM 2109 O O . GLU A 1 327 ? 6.934 -16.657 57.489 1.00 61.96 327 GLU A O 1
ATOM 2115 N N . ASP A 1 328 ? 8.838 -17.847 57.457 1.00 60.70 328 ASP A N 1
ATOM 2116 C CA . ASP A 1 328 ? 9.666 -16.673 57.672 1.00 59.26 328 ASP A CA 1
ATOM 2117 C C . ASP A 1 328 ? 10.083 -16.057 56.365 1.00 57.23 328 ASP A C 1
ATOM 2118 O O . ASP A 1 328 ? 10.320 -14.857 56.286 1.00 57.93 328 ASP A O 1
ATOM 2123 N N . VAL A 1 329 ? 10.167 -16.869 55.327 1.00 53.47 329 VAL A N 1
ATOM 2124 C CA . VAL A 1 329 ? 10.482 -16.328 54.031 1.00 50.49 329 VAL A CA 1
ATOM 2125 C C . VAL A 1 329 ? 9.230 -15.561 53.577 1.00 50.67 329 VAL A C 1
ATOM 2126 O O . VAL A 1 329 ? 9.296 -14.412 53.150 1.00 50.85 329 VAL A O 1
ATOM 2130 N N . LYS A 1 330 ? 8.080 -16.209 53.682 1.00 50.12 330 LYS A N 1
ATOM 2131 C CA . LYS A 1 330 ? 6.821 -15.580 53.316 1.00 48.53 330 LYS A CA 1
ATOM 2132 C C . LYS A 1 330 ? 6.749 -14.190 53.943 1.00 46.61 330 LYS A C 1
ATOM 2133 O O . LYS A 1 330 ? 6.498 -13.214 53.256 1.00 46.19 330 LYS A O 1
ATOM 2139 N N . ARG A 1 331 ? 6.949 -14.134 55.255 1.00 44.50 331 ARG A N 1
ATOM 2140 C CA . ARG A 1 331 ? 6.871 -12.898 56.029 1.00 44.86 331 ARG A CA 1
ATOM 2141 C C . ARG A 1 331 ? 7.849 -11.816 55.502 1.00 43.63 331 ARG A C 1
ATOM 2142 O O . ARG A 1 331 ? 7.538 -10.627 55.491 1.00 42.89 331 ARG A O 1
ATOM 2150 N N . SER A 1 332 ? 9.033 -12.221 55.068 1.00 42.16 332 SER A N 1
ATOM 2151 C CA . SER A 1 332 ? 9.975 -11.258 54.536 1.00 40.10 332 SER A CA 1
ATOM 2152 C C . SER A 1 332 ? 9.350 -10.707 53.297 1.00 39.20 332 SER A C 1
ATOM 2153 O O . SER A 1 332 ? 9.184 -9.511 53.173 1.00 40.17 332 SER A O 1
ATOM 2156 N N . ARG A 1 333 ? 9.031 -11.601 52.371 1.00 37.86 333 ARG A N 1
ATOM 2157 C CA . ARG A 1 333 ? 8.419 -11.234 51.102 1.00 37.12 333 ARG A CA 1
ATOM 2158 C C . ARG A 1 333 ? 7.244 -10.279 51.271 1.00 36.36 333 ARG A C 1
ATOM 2159 O O . ARG A 1 333 ? 7.036 -9.375 50.445 1.00 36.48 333 ARG A O 1
ATOM 2167 N N . ARG A 1 334 ? 6.484 -10.474 52.340 1.00 33.71 334 ARG A N 1
ATOM 2168 C CA . ARG A 1 334 ? 5.320 -9.629 52.596 1.00 34.15 334 ARG A CA 1
ATOM 2169 C C . ARG A 1 334 ? 5.811 -8.229 52.977 1.00 33.40 334 ARG A C 1
ATOM 2170 O O . ARG A 1 334 ? 5.229 -7.211 52.567 1.00 33.16 334 ARG A O 1
ATOM 2178 N N . ALA A 1 335 ? 6.909 -8.207 53.735 1.00 32.18 335 ALA A N 1
ATOM 2179 C CA . ALA A 1 335 ? 7.547 -6.984 54.170 1.00 30.67 335 ALA A CA 1
ATOM 2180 C C . ALA A 1 335 ? 8.096 -6.226 52.951 1.00 31.29 335 ALA A C 1
ATOM 2181 O O . ALA A 1 335 ? 8.011 -4.993 52.889 1.00 31.09 335 ALA A O 1
ATOM 2183 N N . LEU A 1 336 ? 8.657 -6.948 51.982 1.00 30.38 336 LEU A N 1
ATOM 2184 C CA . LEU A 1 336 ? 9.163 -6.273 50.802 1.00 31.20 336 LEU A CA 1
ATOM 2185 C C . LEU A 1 336 ? 7.998 -5.630 50.052 1.00 32.62 336 LEU A C 1
ATOM 2186 O O . LEU A 1 336 ? 8.129 -4.507 49.551 1.00 33.34 336 LEU A O 1
ATOM 2191 N N . ILE A 1 337 ? 6.855 -6.318 49.995 1.00 31.83 337 ILE A N 1
ATOM 2192 C CA . ILE A 1 337 ? 5.697 -5.773 49.304 1.00 29.73 337 ILE A CA 1
ATOM 2193 C C . ILE A 1 337 ? 5.142 -4.575 50.040 1.00 30.04 337 ILE A C 1
ATOM 2194 O O . ILE A 1 337 ? 4.871 -3.544 49.452 1.00 26.84 337 ILE A O 1
ATOM 2199 N N . ASP A 1 338 ? 5.007 -4.681 51.344 1.00 32.95 338 ASP A N 1
ATOM 2200 C CA . ASP A 1 338 ? 4.489 -3.540 52.066 1.00 36.89 338 ASP A CA 1
ATOM 2201 C C . ASP A 1 338 ? 5.403 -2.316 51.937 1.00 37.48 338 ASP A C 1
ATOM 2202 O O . ASP A 1 338 ? 4.958 -1.184 51.964 1.00 37.75 338 ASP A O 1
ATOM 2207 N N . LEU A 1 339 ? 6.696 -2.552 51.800 1.00 38.57 339 LEU A N 1
ATOM 2208 C CA . LEU A 1 339 ? 7.655 -1.477 51.645 1.00 37.72 339 LEU A CA 1
ATOM 2209 C C . LEU A 1 339 ? 7.320 -0.670 50.403 1.00 37.67 339 LEU A C 1
ATOM 2210 O O . LEU A 1 339 ? 7.450 0.548 50.415 1.00 37.58 339 LEU A O 1
ATOM 2215 N N . THR A 1 340 ? 6.895 -1.351 49.337 1.00 35.51 340 THR A N 1
ATOM 2216 C CA . THR A 1 340 ? 6.547 -0.674 48.093 1.00 35.38 340 THR A CA 1
ATOM 2217 C C . THR A 1 340 ? 5.359 0.260 48.289 1.00 36.98 340 THR A C 1
ATOM 2218 O O . THR A 1 340 ? 5.245 1.288 47.616 1.00 38.31 340 THR A O 1
ATOM 2222 N N . HIS A 1 341 ? 4.463 -0.112 49.196 1.00 37.05 341 HIS A N 1
ATOM 2223 C CA . HIS A 1 341 ? 3.298 0.695 49.474 1.00 38.12 341 HIS A CA 1
ATOM 2224 C C . HIS A 1 341 ? 3.738 1.895 50.290 1.00 38.42 341 HIS A C 1
ATOM 2225 O O . HIS A 1 341 ? 3.268 2.988 50.057 1.00 40.66 341 HIS A O 1
ATOM 2232 N N . ARG A 1 342 ? 4.671 1.710 51.221 1.00 38.03 342 ARG A N 1
ATOM 2233 C CA . ARG A 1 342 ? 5.168 2.815 52.063 1.00 36.59 342 ARG A CA 1
ATOM 2234 C C . ARG A 1 342 ? 6.006 3.886 51.355 1.00 34.56 342 ARG A C 1
ATOM 2235 O O . ARG A 1 342 ? 6.009 5.048 51.743 1.00 32.75 342 ARG A O 1
ATOM 2243 N N . VAL A 1 343 ? 6.731 3.479 50.333 1.00 31.30 343 VAL A N 1
ATOM 2244 C CA . VAL A 1 343 ? 7.490 4.419 49.585 1.00 30.89 343 VAL A CA 1
ATOM 2245 C C . VAL A 1 343 ? 6.470 5.359 48.929 1.00 31.75 343 VAL A C 1
ATOM 2246 O O . VAL A 1 343 ? 6.701 6.550 48.761 1.00 31.72 343 VAL A O 1
ATOM 2250 N N . ILE A 1 344 ? 5.322 4.831 48.567 1.00 30.17 344 ILE A N 1
ATOM 2251 C CA . ILE A 1 344 ? 4.347 5.675 47.923 1.00 29.60 344 ILE A CA 1
ATOM 2252 C C . ILE A 1 344 ? 3.597 6.619 48.852 1.00 31.35 344 ILE A C 1
ATOM 2253 O O . ILE A 1 344 ? 3.370 7.775 48.505 1.00 29.68 344 ILE A O 1
ATOM 2258 N N . THR A 1 345 ? 3.230 6.154 50.043 1.00 33.82 345 THR A N 1
ATOM 2259 C CA . THR A 1 345 ? 2.473 7.001 50.960 1.00 35.82 345 THR A CA 1
ATOM 2260 C C . THR A 1 345 ? 3.228 7.904 51.944 1.00 38.13 345 THR A C 1
ATOM 2261 O O . THR A 1 345 ? 2.599 8.660 52.687 1.00 38.12 345 THR A O 1
ATOM 2265 N N . ARG A 1 346 ? 4.557 7.846 51.945 1.00 39.90 346 ARG A N 1
ATOM 2266 C CA . ARG A 1 346 ? 5.365 8.676 52.827 1.00 41.82 346 ARG A CA 1
ATOM 2267 C C . ARG A 1 346 ? 5.201 10.179 52.591 1.00 45.18 346 ARG A C 1
ATOM 2268 O O . ARG A 1 346 ? 4.955 10.630 51.484 1.00 44.79 346 ARG A O 1
ATOM 2276 N N . ASN A 1 347 ? 5.339 10.963 53.645 1.00 49.43 347 ASN A N 1
ATOM 2277 C CA . ASN A 1 347 ? 5.227 12.403 53.509 1.00 54.73 347 ASN A CA 1
ATOM 2278 C C . ASN A 1 347 ? 6.524 13.014 54.016 1.00 57.64 347 ASN A C 1
ATOM 2279 O O . ASN A 1 347 ? 6.621 14.227 54.198 1.00 58.44 347 ASN A O 1
ATOM 2284 N N . LYS A 1 348 ? 7.515 12.150 54.227 1.00 60.42 348 LYS A N 1
ATOM 2285 C CA . LYS A 1 348 ? 8.837 12.532 54.719 1.00 63.20 348 LYS A CA 1
ATOM 2286 C C . LYS A 1 348 ? 9.951 11.715 54.039 1.00 64.44 348 LYS A C 1
ATOM 2287 O O . LYS A 1 348 ? 11.030 12.302 53.807 1.00 66.23 348 LYS A O 1
ATOM 2294 N N . ASP B 1 9 ? 5.911 19.722 -3.730 1.00 65.32 9 ASP B N 1
ATOM 2295 C CA . ASP B 1 9 ? 6.538 20.136 -2.425 1.00 65.36 9 ASP B CA 1
ATOM 2296 C C . ASP B 1 9 ? 7.918 20.761 -2.672 1.00 63.69 9 ASP B C 1
ATOM 2297 O O . ASP B 1 9 ? 8.861 20.064 -3.009 1.00 64.55 9 ASP B O 1
ATOM 2302 N N . PRO B 1 10 ? 8.068 22.075 -2.449 1.00 62.09 10 PRO B N 1
ATOM 2303 C CA . PRO B 1 10 ? 9.356 22.727 -2.695 1.00 61.17 10 PRO B CA 1
ATOM 2304 C C . PRO B 1 10 ? 10.613 21.946 -2.384 1.00 60.57 10 PRO B C 1
ATOM 2305 O O . PRO B 1 10 ? 11.517 21.857 -3.220 1.00 60.38 10 PRO B O 1
ATOM 2309 N N . PHE B 1 11 ? 10.658 21.369 -1.192 1.00 60.14 11 PHE B N 1
ATOM 2310 C CA . PHE B 1 11 ? 11.813 20.607 -0.747 1.00 59.59 11 PHE B CA 1
ATOM 2311 C C . PHE B 1 11 ? 12.062 19.327 -1.541 1.00 59.81 11 PHE B C 1
ATOM 2312 O O . PHE B 1 11 ? 13.010 19.263 -2.321 1.00 60.06 11 PHE B O 1
ATOM 2320 N N . SER B 1 12 ? 11.222 18.316 -1.360 1.00 59.95 12 SER B N 1
ATOM 2321 C CA . SER B 1 12 ? 11.399 17.061 -2.084 1.00 60.23 12 SER B CA 1
ATOM 2322 C C . SER B 1 12 ? 11.725 17.260 -3.559 1.00 59.95 12 SER B C 1
ATOM 2323 O O . SER B 1 12 ? 12.188 16.344 -4.226 1.00 60.86 12 SER B O 1
ATOM 2326 N N . LEU B 1 13 ? 11.485 18.456 -4.068 1.00 59.39 13 LEU B N 1
ATOM 2327 C CA . LEU B 1 13 ? 11.761 18.750 -5.464 1.00 60.16 13 LEU B CA 1
ATOM 2328 C C . LEU B 1 13 ? 13.268 18.797 -5.734 1.00 61.45 13 LEU B C 1
ATOM 2329 O O . LEU B 1 13 ? 13.721 18.540 -6.855 1.00 60.87 13 LEU B O 1
ATOM 2334 N N . VAL B 1 14 ? 14.039 19.129 -4.700 1.00 63.37 14 VAL B N 1
ATOM 2335 C CA . VAL B 1 14 ? 15.499 19.228 -4.808 1.00 65.57 14 VAL B CA 1
ATOM 2336 C C . VAL B 1 14 ? 16.185 18.410 -3.724 1.00 67.36 14 VAL B C 1
ATOM 2337 O O . VAL B 1 14 ? 17.321 18.711 -3.347 1.00 67.43 14 VAL B O 1
ATOM 2341 N N . ALA B 1 15 ? 15.494 17.385 -3.227 1.00 70.07 15 ALA B N 1
ATOM 2342 C CA . ALA B 1 15 ? 16.019 16.520 -2.167 1.00 72.61 15 ALA B CA 1
ATOM 2343 C C . ALA B 1 15 ? 17.277 15.739 -2.583 1.00 75.00 15 ALA B C 1
ATOM 2344 O O . ALA B 1 15 ? 18.023 15.237 -1.744 1.00 74.73 15 ALA B O 1
ATOM 2346 N N . ASP B 1 16 ? 17.505 15.624 -3.883 1.00 77.57 16 ASP B N 1
ATOM 2347 C CA . ASP B 1 16 ? 18.697 14.945 -4.362 1.00 79.75 16 ASP B CA 1
ATOM 2348 C C . ASP B 1 16 ? 19.860 15.929 -4.243 1.00 79.94 16 ASP B C 1
ATOM 2349 O O . ASP B 1 16 ? 20.790 15.700 -3.481 1.00 80.24 16 ASP B O 1
ATOM 2354 N N . GLU B 1 17 ? 19.791 17.021 -4.999 1.00 80.07 17 GLU B N 1
ATOM 2355 C CA . GLU B 1 17 ? 20.819 18.049 -4.968 1.00 80.47 17 GLU B CA 1
ATOM 2356 C C . GLU B 1 17 ? 21.196 18.357 -3.530 1.00 79.90 17 GLU B C 1
ATOM 2357 O O . GLU B 1 17 ? 22.310 18.801 -3.272 1.00 79.41 17 GLU B O 1
ATOM 2363 N N . LEU B 1 18 ? 20.269 18.134 -2.599 1.00 79.44 18 LEU B N 1
ATOM 2364 C CA . LEU B 1 18 ? 20.538 18.437 -1.195 1.00 80.18 18 LEU B CA 1
ATOM 2365 C C . LEU B 1 18 ? 21.349 17.374 -0.480 1.00 81.21 18 LEU B C 1
ATOM 2366 O O . LEU B 1 18 ? 22.193 17.695 0.349 1.00 81.46 18 LEU B O 1
ATOM 2371 N N . SER B 1 19 ? 21.089 16.108 -0.782 1.00 82.90 19 SER B N 1
ATOM 2372 C CA . SER B 1 19 ? 21.842 15.026 -0.156 1.00 84.15 19 SER B CA 1
ATOM 2373 C C . SER B 1 19 ? 23.277 15.082 -0.645 1.00 84.76 19 SER B C 1
ATOM 2374 O O . SER B 1 19 ? 24.175 14.532 -0.030 1.00 84.08 19 SER B O 1
ATOM 2377 N N . LEU B 1 20 ? 23.477 15.755 -1.768 1.00 86.30 20 LEU B N 1
ATOM 2378 C CA . LEU B 1 20 ? 24.803 15.938 -2.326 1.00 88.58 20 LEU B CA 1
ATOM 2379 C C . LEU B 1 20 ? 25.578 16.865 -1.375 1.00 90.32 20 LEU B C 1
ATOM 2380 O O . LEU B 1 20 ? 26.728 16.583 -1.031 1.00 91.31 20 LEU B O 1
ATOM 2385 N N . LEU B 1 21 ? 24.941 17.964 -0.949 1.00 91.61 21 LEU B N 1
ATOM 2386 C CA . LEU B 1 21 ? 25.563 18.929 -0.031 1.00 92.21 21 LEU B CA 1
ATOM 2387 C C . LEU B 1 21 ? 25.745 18.330 1.364 1.00 93.23 21 LEU B C 1
ATOM 2388 O O . LEU B 1 21 ? 26.768 18.557 2.004 1.00 92.99 21 LEU B O 1
ATOM 2393 N N . SER B 1 22 ? 24.751 17.576 1.830 1.00 94.87 22 SER B N 1
ATOM 2394 C CA . SER B 1 22 ? 24.817 16.948 3.145 1.00 97.34 22 SER B CA 1
ATOM 2395 C C . SER B 1 22 ? 26.003 15.987 3.224 1.00 99.39 22 SER B C 1
ATOM 2396 O O . SER B 1 22 ? 26.741 15.956 4.215 1.00 99.27 22 SER B O 1
ATOM 2399 N N . ASN B 1 23 ? 26.183 15.198 2.172 1.00 101.56 23 ASN B N 1
ATOM 2400 C CA . ASN B 1 23 ? 27.287 14.261 2.132 1.00 103.12 23 ASN B CA 1
ATOM 2401 C C . ASN B 1 23 ? 28.591 15.024 1.966 1.00 103.76 23 ASN B C 1
ATOM 2402 O O . ASN B 1 23 ? 29.491 14.860 2.776 1.00 104.07 23 ASN B O 1
ATOM 2407 N N . LYS B 1 24 ? 28.685 15.877 0.946 1.00 104.49 24 LYS B N 1
ATOM 2408 C CA . LYS B 1 24 ? 29.900 16.658 0.726 1.00 105.00 24 LYS B CA 1
ATOM 2409 C C . LYS B 1 24 ? 30.272 17.421 1.995 1.00 105.93 24 LYS B C 1
ATOM 2410 O O . LYS B 1 24 ? 31.326 18.046 2.058 1.00 106.52 24 LYS B O 1
ATOM 2416 N N . LEU B 1 25 ? 29.408 17.387 3.004 1.00 106.67 25 LEU B N 1
ATOM 2417 C CA . LEU B 1 25 ? 29.733 18.057 4.250 1.00 107.87 25 LEU B CA 1
ATOM 2418 C C . LEU B 1 25 ? 30.593 17.075 5.029 1.00 109.11 25 LEU B C 1
ATOM 2419 O O . LEU B 1 25 ? 31.001 17.343 6.155 1.00 109.03 25 LEU B O 1
ATOM 2424 N N . ARG B 1 26 ? 30.862 15.925 4.417 1.00 111.07 26 ARG B N 1
ATOM 2425 C CA . ARG B 1 26 ? 31.700 14.904 5.039 1.00 112.80 26 ARG B CA 1
ATOM 2426 C C . ARG B 1 26 ? 33.169 15.329 4.917 1.00 113.76 26 ARG B C 1
ATOM 2427 O O . ARG B 1 26 ? 34.071 14.563 5.262 1.00 113.98 26 ARG B O 1
ATOM 2435 N N . GLU B 1 27 ? 33.403 16.547 4.414 1.00 114.58 27 GLU B N 1
ATOM 2436 C CA . GLU B 1 27 ? 34.761 17.084 4.304 1.00 115.17 27 GLU B CA 1
ATOM 2437 C C . GLU B 1 27 ? 35.243 16.966 5.743 1.00 116.01 27 GLU B C 1
ATOM 2438 O O . GLU B 1 27 ? 36.439 16.996 6.037 1.00 116.06 27 GLU B O 1
ATOM 2444 N N . MET B 1 28 ? 34.265 16.827 6.633 1.00 116.87 28 MET B N 1
ATOM 2445 C CA . MET B 1 28 ? 34.498 16.654 8.052 1.00 117.73 28 MET B CA 1
ATOM 2446 C C . MET B 1 28 ? 34.911 15.197 8.263 1.00 118.36 28 MET B C 1
ATOM 2447 O O . MET B 1 28 ? 34.132 14.368 8.749 1.00 118.31 28 MET B O 1
ATOM 2452 N N . VAL B 1 29 ? 36.135 14.895 7.845 1.00 118.85 29 VAL B N 1
ATOM 2453 C CA . VAL B 1 29 ? 36.722 13.570 7.989 1.00 119.02 29 VAL B CA 1
ATOM 2454 C C . VAL B 1 29 ? 38.229 13.808 8.134 1.00 119.09 29 VAL B C 1
ATOM 2455 O O . VAL B 1 29 ? 39.027 13.542 7.227 1.00 118.77 29 VAL B O 1
ATOM 2459 N N . LEU B 1 30 ? 38.588 14.361 9.290 1.00 119.00 30 LEU B N 1
ATOM 2460 C CA . LEU B 1 30 ? 39.970 14.659 9.633 1.00 118.96 30 LEU B CA 1
ATOM 2461 C C . LEU B 1 30 ? 40.221 13.999 10.995 1.00 119.37 30 LEU B C 1
ATOM 2462 O O . LEU B 1 30 ? 39.624 14.387 12.002 1.00 119.70 30 LEU B O 1
ATOM 2467 N N . ALA B 1 31 ? 41.084 12.979 11.003 1.00 119.77 31 ALA B N 1
ATOM 2468 C CA . ALA B 1 31 ? 41.425 12.221 12.211 1.00 119.80 31 ALA B CA 1
ATOM 2469 C C . ALA B 1 31 ? 42.275 13.035 13.176 1.00 120.05 31 ALA B C 1
ATOM 2470 O O . ALA B 1 31 ? 42.618 14.188 12.893 1.00 120.10 31 ALA B O 1
ATOM 2472 N N . GLU B 1 32 ? 42.637 12.429 14.307 1.00 120.08 32 GLU B N 1
ATOM 2473 C CA . GLU B 1 32 ? 43.438 13.135 15.305 1.00 119.64 32 GLU B CA 1
ATOM 2474 C C . GLU B 1 32 ? 44.749 12.467 15.726 1.00 119.48 32 GLU B C 1
ATOM 2475 O O . GLU B 1 32 ? 45.028 11.320 15.369 1.00 119.41 32 GLU B O 1
ATOM 2481 N N . VAL B 1 33 ? 45.557 13.214 16.475 1.00 119.29 33 VAL B N 1
ATOM 2482 C CA . VAL B 1 33 ? 46.850 12.731 16.949 1.00 118.79 33 VAL B CA 1
ATOM 2483 C C . VAL B 1 33 ? 47.156 13.201 18.386 1.00 118.67 33 VAL B C 1
ATOM 2484 O O . VAL B 1 33 ? 46.615 14.204 18.857 1.00 118.19 33 VAL B O 1
ATOM 2488 N N . PRO B 1 34 ? 48.018 12.462 19.107 1.00 118.64 34 PRO B N 1
ATOM 2489 C CA . PRO B 1 34 ? 48.701 11.241 18.655 1.00 118.41 34 PRO B CA 1
ATOM 2490 C C . PRO B 1 34 ? 47.744 10.066 18.411 1.00 117.94 34 PRO B C 1
ATOM 2491 O O . PRO B 1 34 ? 47.401 9.376 19.395 1.00 117.26 34 PRO B O 1
ATOM 2495 N N . GLY B 1 47 ? 21.057 24.166 13.751 1.00 88.11 47 GLY B N 1
ATOM 2496 C CA . GLY B 1 47 ? 20.178 25.007 12.883 1.00 87.34 47 GLY B CA 1
ATOM 2497 C C . GLY B 1 47 ? 20.000 24.388 11.512 1.00 86.78 47 GLY B C 1
ATOM 2498 O O . GLY B 1 47 ? 20.476 24.939 10.515 1.00 86.61 47 GLY B O 1
ATOM 2499 N N . VAL B 1 48 ? 19.323 23.237 11.475 1.00 86.32 48 VAL B N 1
ATOM 2500 C CA . VAL B 1 48 ? 19.058 22.498 10.232 1.00 85.01 48 VAL B CA 1
ATOM 2501 C C . VAL B 1 48 ? 17.875 23.066 9.453 1.00 83.63 48 VAL B C 1
ATOM 2502 O O . VAL B 1 48 ? 17.845 22.991 8.225 1.00 83.37 48 VAL B O 1
ATOM 2506 N N . GLN B 1 49 ? 16.895 23.615 10.163 1.00 82.27 49 GLN B N 1
ATOM 2507 C CA . GLN B 1 49 ? 15.741 24.212 9.500 1.00 81.04 49 GLN B CA 1
ATOM 2508 C C . GLN B 1 49 ? 16.376 25.254 8.584 1.00 79.17 49 GLN B C 1
ATOM 2509 O O . GLN B 1 49 ? 16.043 25.352 7.399 1.00 78.97 49 GLN B O 1
ATOM 2515 N N . GLY B 1 50 ? 17.340 25.978 9.159 1.00 76.93 50 GLY B N 1
ATOM 2516 C CA . GLY B 1 50 ? 18.067 27.040 8.481 1.00 73.24 50 GLY B CA 1
ATOM 2517 C C . GLY B 1 50 ? 18.889 26.648 7.276 1.00 71.41 50 GLY B C 1
ATOM 2518 O O . GLY B 1 50 ? 18.933 27.411 6.323 1.00 71.08 50 GLY B O 1
ATOM 2519 N N . LYS B 1 51 ? 19.551 25.490 7.305 1.00 70.00 51 LYS B N 1
ATOM 2520 C CA . LYS B 1 51 ? 20.352 25.058 6.152 1.00 68.15 51 LYS B CA 1
ATOM 2521 C C . LYS B 1 51 ? 19.391 24.613 5.063 1.00 64.87 51 LYS B C 1
ATOM 2522 O O . LYS B 1 51 ? 19.591 24.919 3.885 1.00 63.91 51 LYS B O 1
ATOM 2528 N N . GLN B 1 52 ? 18.362 23.865 5.465 1.00 61.24 52 GLN B N 1
ATOM 2529 C CA . GLN B 1 52 ? 17.385 23.352 4.518 1.00 59.03 52 GLN B CA 1
ATOM 2530 C C . GLN B 1 52 ? 16.643 24.499 3.836 1.00 55.13 52 GLN B C 1
ATOM 2531 O O . GLN B 1 52 ? 16.423 24.510 2.625 1.00 52.93 52 GLN B O 1
ATOM 2537 N N . PHE B 1 53 ? 16.257 25.479 4.623 1.00 51.39 53 PHE B N 1
ATOM 2538 C CA . PHE B 1 53 ? 15.572 26.608 4.043 1.00 49.25 53 PHE B CA 1
ATOM 2539 C C . PHE B 1 53 ? 16.539 27.378 3.111 1.00 47.75 53 PHE B C 1
ATOM 2540 O O . PHE B 1 53 ? 16.297 27.489 1.915 1.00 48.56 53 PHE B O 1
ATOM 2548 N N . ARG B 1 54 ? 17.646 27.880 3.643 1.00 45.94 54 ARG B N 1
ATOM 2549 C CA . ARG B 1 54 ? 18.580 28.637 2.827 1.00 44.14 54 ARG B CA 1
ATOM 2550 C C . ARG B 1 54 ? 18.980 27.877 1.602 1.00 42.85 54 ARG B C 1
ATOM 2551 O O . ARG B 1 54 ? 18.931 28.390 0.487 1.00 43.27 54 ARG B O 1
ATOM 2559 N N . SER B 1 55 ? 19.366 26.633 1.800 1.00 41.10 55 SER B N 1
ATOM 2560 C CA . SER B 1 55 ? 19.812 25.841 0.677 1.00 38.48 55 SER B CA 1
ATOM 2561 C C . SER B 1 55 ? 18.739 25.590 -0.375 1.00 36.15 55 SER B C 1
ATOM 2562 O O . SER B 1 55 ? 18.993 25.739 -1.578 1.00 36.40 55 SER B O 1
ATOM 2565 N N . THR B 1 56 ? 17.545 25.220 0.073 1.00 33.68 56 THR B N 1
ATOM 2566 C CA . THR B 1 56 ? 16.449 24.948 -0.838 1.00 32.50 56 THR B CA 1
ATOM 2567 C C . THR B 1 56 ? 16.136 26.148 -1.723 1.00 31.90 56 THR B C 1
ATOM 2568 O O . THR B 1 56 ? 15.837 25.991 -2.886 1.00 31.12 56 THR B O 1
ATOM 2572 N N . ILE B 1 57 ? 16.189 27.347 -1.156 1.00 30.29 57 ILE B N 1
ATOM 2573 C CA . ILE B 1 57 ? 15.949 28.548 -1.925 1.00 28.25 57 ILE B CA 1
ATOM 2574 C C . ILE B 1 57 ? 16.983 28.600 -3.025 1.00 27.87 57 ILE B C 1
ATOM 2575 O O . ILE B 1 57 ? 16.626 28.614 -4.183 1.00 27.48 57 ILE B O 1
ATOM 2580 N N . LEU B 1 58 ? 18.267 28.592 -2.654 1.00 28.79 58 LEU B N 1
ATOM 2581 C CA . LEU B 1 58 ? 19.370 28.676 -3.615 1.00 28.34 58 LEU B CA 1
ATOM 2582 C C . LEU B 1 58 ? 19.329 27.610 -4.712 1.00 30.27 58 LEU B C 1
ATOM 2583 O O . LEU B 1 58 ? 19.382 27.941 -5.899 1.00 30.67 58 LEU B O 1
ATOM 2588 N N . LEU B 1 59 ? 19.223 26.338 -4.357 1.00 32.27 59 LEU B N 1
ATOM 2589 C CA . LEU B 1 59 ? 19.115 25.326 -5.420 1.00 34.37 59 LEU B CA 1
ATOM 2590 C C . LEU B 1 59 ? 17.884 25.620 -6.315 1.00 34.20 59 LEU B C 1
ATOM 2591 O O . LEU B 1 59 ? 18.012 25.680 -7.534 1.00 35.22 59 LEU B O 1
ATOM 2596 N N . LEU B 1 60 ? 16.700 25.792 -5.721 1.00 33.14 60 LEU B N 1
ATOM 2597 C CA . LEU B 1 60 ? 15.519 26.120 -6.505 1.00 33.26 60 LEU B CA 1
ATOM 2598 C C . LEU B 1 60 ? 15.756 27.352 -7.361 1.00 33.98 60 LEU B C 1
ATOM 2599 O O . LEU B 1 60 ? 15.449 27.344 -8.530 1.00 35.88 60 LEU B O 1
ATOM 2604 N N . MET B 1 61 ? 16.285 28.424 -6.787 1.00 34.09 61 MET B N 1
ATOM 2605 C CA . MET B 1 61 ? 16.516 29.615 -7.575 1.00 34.19 61 MET B CA 1
ATOM 2606 C C . MET B 1 61 ? 17.433 29.269 -8.727 1.00 36.16 61 MET B C 1
ATOM 2607 O O . MET B 1 61 ? 17.258 29.758 -9.840 1.00 36.67 61 MET B O 1
ATOM 2612 N N . ALA B 1 62 ? 18.425 28.432 -8.475 1.00 38.85 62 ALA B N 1
ATOM 2613 C CA . ALA B 1 62 ? 19.337 28.071 -9.549 1.00 42.19 62 ALA B CA 1
ATOM 2614 C C . ALA B 1 62 ? 18.594 27.409 -10.725 1.00 43.68 62 ALA B C 1
ATOM 2615 O O . ALA B 1 62 ? 18.885 27.700 -11.886 1.00 45.46 62 ALA B O 1
ATOM 2617 N N . THR B 1 63 ? 17.631 26.543 -10.435 1.00 43.08 63 THR B N 1
ATOM 2618 C CA . THR B 1 63 ? 16.875 25.886 -11.492 1.00 43.53 63 THR B CA 1
ATOM 2619 C C . THR B 1 63 ? 15.787 26.791 -12.051 1.00 43.64 63 THR B C 1
ATOM 2620 O O . THR B 1 63 ? 15.099 26.432 -13.005 1.00 44.42 63 THR B O 1
ATOM 2624 N N . ALA B 1 64 ? 15.633 27.966 -11.467 1.00 43.93 64 ALA B N 1
ATOM 2625 C CA . ALA B 1 64 ? 14.571 28.866 -11.870 1.00 43.70 64 ALA B CA 1
ATOM 2626 C C . ALA B 1 64 ? 14.934 29.832 -12.934 1.00 44.18 64 ALA B C 1
ATOM 2627 O O . ALA B 1 64 ? 14.081 30.577 -13.391 1.00 43.28 64 ALA B O 1
ATOM 2629 N N . LEU B 1 65 ? 16.197 29.851 -13.319 1.00 46.07 65 LEU B N 1
ATOM 2630 C CA . LEU B 1 65 ? 16.606 30.774 -14.360 1.00 49.08 65 LEU B CA 1
ATOM 2631 C C . LEU B 1 65 ? 17.124 29.983 -15.572 1.00 52.29 65 LEU B C 1
ATOM 2632 O O . LEU B 1 65 ? 17.764 28.946 -15.423 1.00 51.18 65 LEU B O 1
ATOM 2637 N N . ASP B 1 66 ? 16.781 30.430 -16.777 1.00 57.06 66 ASP B N 1
ATOM 2638 C CA . ASP B 1 66 ? 17.237 29.719 -17.968 1.00 61.91 66 ASP B CA 1
ATOM 2639 C C . ASP B 1 66 ? 18.718 30.030 -18.114 1.00 64.86 66 ASP B C 1
ATOM 2640 O O . ASP B 1 66 ? 19.127 31.199 -18.038 1.00 65.35 66 ASP B O 1
ATOM 2645 N N . VAL B 1 67 ? 19.523 28.990 -18.311 1.00 67.41 67 VAL B N 1
ATOM 2646 C CA . VAL B 1 67 ? 20.967 29.175 -18.476 1.00 69.53 67 VAL B CA 1
ATOM 2647 C C . VAL B 1 67 ? 21.302 29.845 -19.815 1.00 70.22 67 VAL B C 1
ATOM 2648 O O . VAL B 1 67 ? 21.968 30.905 -19.785 1.00 70.22 67 VAL B O 1
ATOM 2652 N N . THR B 1 82 ? 26.622 21.860 -18.530 1.00 98.84 82 THR B N 1
ATOM 2653 C CA . THR B 1 82 ? 25.367 22.114 -17.762 1.00 99.35 82 THR B CA 1
ATOM 2654 C C . THR B 1 82 ? 25.435 21.543 -16.334 1.00 98.82 82 THR B C 1
ATOM 2655 O O . THR B 1 82 ? 24.813 22.080 -15.416 1.00 98.69 82 THR B O 1
ATOM 2659 N N . SER B 1 83 ? 26.169 20.448 -16.153 1.00 98.21 83 SER B N 1
ATOM 2660 C CA . SER B 1 83 ? 26.336 19.851 -14.828 1.00 97.44 83 SER B CA 1
ATOM 2661 C C . SER B 1 83 ? 27.560 20.535 -14.273 1.00 96.89 83 SER B C 1
ATOM 2662 O O . SER B 1 83 ? 27.974 20.289 -13.142 1.00 96.87 83 SER B O 1
ATOM 2665 N N . GLU B 1 84 ? 28.136 21.393 -15.108 1.00 96.28 84 GLU B N 1
ATOM 2666 C CA . GLU B 1 84 ? 29.321 22.161 -14.763 1.00 95.63 84 GLU B CA 1
ATOM 2667 C C . GLU B 1 84 ? 28.880 23.495 -14.155 1.00 94.42 84 GLU B C 1
ATOM 2668 O O . GLU B 1 84 ? 29.653 24.170 -13.480 1.00 94.46 84 GLU B O 1
ATOM 2674 N N . LEU B 1 85 ? 27.635 23.882 -14.414 1.00 93.06 85 LEU B N 1
ATOM 2675 C CA . LEU B 1 85 ? 27.096 25.098 -13.825 1.00 91.20 85 LEU B CA 1
ATOM 2676 C C . LEU B 1 85 ? 26.423 24.619 -12.550 1.00 89.85 85 LEU B C 1
ATOM 2677 O O . LEU B 1 85 ? 26.553 25.233 -11.503 1.00 89.86 85 LEU B O 1
ATOM 2682 N N . ARG B 1 86 ? 25.715 23.500 -12.654 1.00 88.74 86 ARG B N 1
ATOM 2683 C CA . ARG B 1 86 ? 25.025 22.901 -11.516 1.00 88.28 86 ARG B CA 1
ATOM 2684 C C . ARG B 1 86 ? 25.975 22.772 -10.322 1.00 86.18 86 ARG B C 1
ATOM 268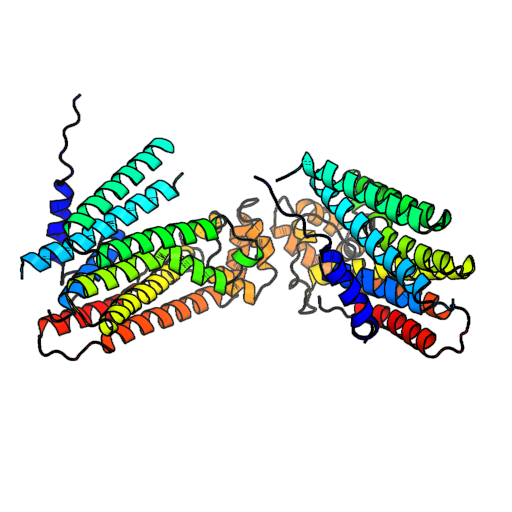5 O O . ARG B 1 86 ? 25.589 22.934 -9.159 1.00 86.23 86 ARG B O 1
ATOM 2693 N N . VAL B 1 87 ? 27.228 22.478 -10.617 1.00 83.51 87 VAL B N 1
ATOM 2694 C CA . VAL B 1 87 ? 28.199 22.317 -9.562 1.00 80.79 87 VAL B CA 1
ATOM 2695 C C . VAL B 1 87 ? 28.645 23.688 -9.047 1.00 77.99 87 VAL B C 1
ATOM 2696 O O . VAL B 1 87 ? 28.859 23.848 -7.851 1.00 78.33 87 VAL B O 1
ATOM 2700 N N . ARG B 1 88 ? 28.761 24.679 -9.929 1.00 74.66 88 ARG B N 1
ATOM 2701 C CA . ARG B 1 88 ? 29.158 26.025 -9.501 1.00 71.90 88 ARG B CA 1
ATOM 2702 C C . ARG B 1 88 ? 28.017 26.658 -8.679 1.00 69.89 88 ARG B C 1
ATOM 2703 O O . ARG B 1 88 ? 28.263 27.308 -7.647 1.00 69.47 88 ARG B O 1
ATOM 2711 N N . GLN B 1 89 ? 26.776 26.461 -9.144 1.00 66.98 89 GLN B N 1
ATOM 2712 C CA . GLN B 1 89 ? 25.579 26.969 -8.469 1.00 62.97 89 GLN B CA 1
ATOM 2713 C C . GLN B 1 89 ? 25.522 26.315 -7.082 1.00 60.99 89 GLN B C 1
ATOM 2714 O O . GLN B 1 89 ? 25.280 26.995 -6.089 1.00 60.23 89 GLN B O 1
ATOM 2720 N N . ARG B 1 90 ? 25.760 25.007 -7.008 1.00 59.32 90 ARG B N 1
ATOM 2721 C CA . ARG B 1 90 ? 25.803 24.317 -5.715 1.00 58.35 90 ARG B CA 1
ATOM 2722 C C . ARG B 1 90 ? 26.951 24.899 -4.870 1.00 56.70 90 ARG B C 1
ATOM 2723 O O . ARG B 1 90 ? 26.978 24.779 -3.646 1.00 55.80 90 ARG B O 1
ATOM 2731 N N . GLY B 1 91 ? 27.917 25.506 -5.543 1.00 54.66 91 GLY B N 1
ATOM 2732 C CA . GLY B 1 91 ? 29.029 26.085 -4.833 1.00 52.62 91 GLY B CA 1
ATOM 2733 C C . GLY B 1 91 ? 28.479 27.192 -3.981 1.00 51.51 91 GLY B C 1
ATOM 2734 O O . GLY B 1 91 ? 28.757 27.285 -2.785 1.00 51.85 91 GLY B O 1
ATOM 2735 N N . ILE B 1 92 ? 27.672 28.041 -4.588 1.00 49.95 92 ILE B N 1
ATOM 2736 C CA . ILE B 1 92 ? 27.115 29.118 -3.811 1.00 48.29 92 ILE B CA 1
ATOM 2737 C C . ILE B 1 92 ? 26.358 28.595 -2.602 1.00 46.56 92 ILE B C 1
ATOM 2738 O O . ILE B 1 92 ? 26.329 29.248 -1.576 1.00 47.07 92 ILE B O 1
ATOM 2743 N N . ALA B 1 93 ? 25.756 27.421 -2.690 1.00 45.58 93 ALA B N 1
ATOM 2744 C CA . ALA B 1 93 ? 25.033 26.918 -1.532 1.00 44.87 93 ALA B CA 1
ATOM 2745 C C . ALA B 1 93 ? 25.983 26.531 -0.401 1.00 45.64 93 ALA B C 1
ATOM 2746 O O . ALA B 1 93 ? 25.608 26.607 0.768 1.00 46.49 93 ALA B O 1
ATOM 2748 N N . GLU B 1 94 ? 27.212 26.127 -0.730 1.00 47.40 94 GLU B N 1
ATOM 2749 C CA . GLU B 1 94 ? 28.198 25.763 0.307 1.00 46.92 94 GLU B CA 1
ATOM 2750 C C . GLU B 1 94 ? 28.810 27.033 0.865 1.00 43.78 94 GLU B C 1
ATOM 2751 O O . GLU B 1 94 ? 28.864 27.206 2.059 1.00 41.82 94 GLU B O 1
ATOM 2757 N N . ILE B 1 95 ? 29.289 27.915 -0.001 1.00 41.96 95 ILE B N 1
ATOM 2758 C CA . ILE B 1 95 ? 29.901 29.140 0.492 1.00 42.33 95 ILE B CA 1
ATOM 2759 C C . ILE B 1 95 ? 28.981 29.829 1.497 1.00 43.35 95 ILE B C 1
ATOM 2760 O O . ILE B 1 95 ? 29.443 30.338 2.529 1.00 44.26 95 ILE B O 1
ATOM 2765 N N . THR B 1 96 ? 27.682 29.843 1.198 1.00 42.81 96 THR B N 1
ATOM 2766 C CA . THR B 1 96 ? 26.719 30.495 2.073 1.00 42.10 96 THR B CA 1
ATOM 2767 C C . THR B 1 96 ? 26.745 29.860 3.456 1.00 41.97 96 THR B C 1
ATOM 2768 O O . THR B 1 96 ? 26.833 30.558 4.462 1.00 40.89 96 THR B O 1
ATOM 2772 N N . GLU B 1 97 ? 26.684 28.536 3.517 1.00 42.87 97 GLU B N 1
ATOM 2773 C CA . GLU B 1 97 ? 26.711 27.908 4.813 1.00 44.41 97 GLU B CA 1
ATOM 2774 C C . GLU B 1 97 ? 28.001 28.230 5.554 1.00 43.43 97 GLU B C 1
ATOM 2775 O O . GLU B 1 97 ? 27.974 28.517 6.752 1.00 42.55 97 GLU B O 1
ATOM 2781 N N . MET B 1 98 ? 29.125 28.202 4.839 1.00 42.58 98 MET B N 1
ATOM 2782 C CA . MET B 1 98 ? 30.407 28.514 5.440 1.00 40.48 98 MET B CA 1
ATOM 2783 C C . MET B 1 98 ? 30.332 29.890 6.022 1.00 39.06 98 MET B C 1
ATOM 2784 O O . MET B 1 98 ? 30.525 30.050 7.213 1.00 39.73 98 MET B O 1
ATOM 2789 N N . ILE B 1 99 ? 30.035 30.898 5.212 1.00 37.76 99 ILE B N 1
ATOM 2790 C CA . ILE B 1 99 ? 29.967 32.241 5.773 1.00 36.63 99 ILE B CA 1
ATOM 2791 C C . ILE B 1 99 ? 29.034 32.280 6.982 1.00 38.95 99 ILE B C 1
ATOM 2792 O O . ILE B 1 99 ? 29.300 32.976 7.971 1.00 38.55 99 ILE B O 1
ATOM 2797 N N . HIS B 1 100 ? 27.940 31.525 6.913 1.00 39.33 100 HIS B N 1
ATOM 2798 C CA . HIS B 1 100 ? 27.008 31.510 8.025 1.00 39.29 100 HIS B CA 1
ATOM 2799 C C . HIS B 1 100 ? 27.675 30.970 9.284 1.00 38.72 100 HIS B C 1
ATOM 2800 O O . HIS B 1 100 ? 27.712 31.649 10.322 1.00 39.81 100 HIS B O 1
ATOM 2807 N N . VAL B 1 101 ? 28.195 29.747 9.205 1.00 36.56 101 VAL B N 1
ATOM 2808 C CA . VAL B 1 101 ? 28.857 29.154 10.354 1.00 33.78 101 VAL B CA 1
ATOM 2809 C C . VAL B 1 101 ? 29.947 30.068 10.847 1.00 33.17 101 VAL B C 1
ATOM 2810 O O . VAL B 1 101 ? 30.187 30.161 12.029 1.00 34.17 101 VAL B O 1
ATOM 2814 N N . ALA B 1 102 ? 30.605 30.784 9.965 1.00 33.61 102 ALA B N 1
ATOM 2815 C CA . ALA B 1 102 ? 31.642 31.676 10.465 1.00 35.36 102 ALA B CA 1
ATOM 2816 C C . ALA B 1 102 ? 31.040 32.837 11.234 1.00 35.97 102 ALA B C 1
ATOM 2817 O O . ALA B 1 102 ? 31.683 33.408 12.101 1.00 38.86 102 ALA B O 1
ATOM 2819 N N . SER B 1 103 ? 29.806 33.203 10.923 1.00 36.96 103 SER B N 1
ATOM 2820 C CA . SER B 1 103 ? 29.195 34.344 11.603 1.00 37.37 103 SER B CA 1
ATOM 2821 C C . SER B 1 1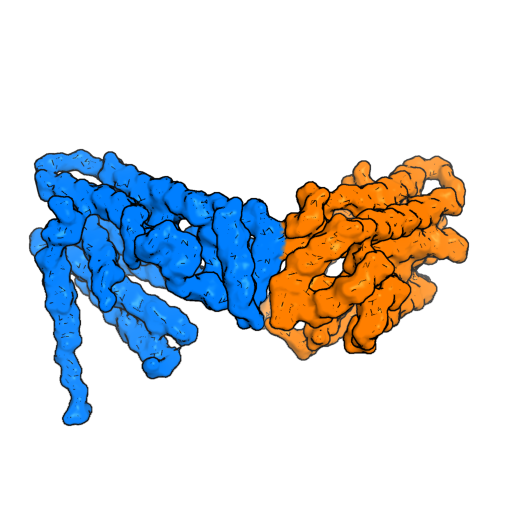03 ? 28.718 33.983 13.003 1.00 37.45 103 SER B C 1
ATOM 2822 O O . SER B 1 103 ? 28.759 34.820 13.929 1.00 35.48 103 SER B O 1
ATOM 2825 N N . LEU B 1 104 ? 28.272 32.732 13.153 1.00 37.36 104 LEU B N 1
ATOM 2826 C CA . LEU B 1 104 ? 27.818 32.238 14.454 1.00 36.49 104 LEU B CA 1
ATOM 2827 C C . LEU B 1 104 ? 29.032 32.137 15.381 1.00 36.51 104 LEU B C 1
ATOM 2828 O O . LEU B 1 104 ? 28.973 32.532 16.556 1.00 35.69 104 LEU B O 1
ATOM 2833 N N . LEU B 1 105 ? 30.133 31.616 14.848 1.00 36.78 105 LEU B N 1
ATOM 2834 C CA . LEU B 1 105 ? 31.352 31.508 15.628 1.00 38.69 105 LEU B CA 1
ATOM 2835 C C . LEU B 1 105 ? 31.771 32.905 16.082 1.00 40.27 105 LEU B C 1
ATOM 2836 O O . LEU B 1 105 ? 31.927 33.141 17.275 1.00 40.39 105 LEU B O 1
ATOM 2841 N N . HIS B 1 106 ? 31.935 33.849 15.168 1.00 40.55 106 HIS B N 1
ATOM 2842 C CA . HIS B 1 106 ? 32.316 35.160 15.642 1.00 42.95 106 HIS B CA 1
ATOM 2843 C C . HIS B 1 106 ? 31.281 35.783 16.565 1.00 45.22 106 HIS B C 1
ATOM 2844 O O . HIS B 1 106 ? 31.585 36.709 17.313 1.00 45.53 106 HIS B O 1
ATOM 2851 N N . ASP B 1 107 ? 30.048 35.306 16.487 1.00 48.33 107 ASP B N 1
ATOM 2852 C CA . ASP B 1 107 ? 28.976 35.850 17.308 1.00 51.80 107 ASP B CA 1
ATOM 2853 C C . ASP B 1 107 ? 29.208 35.469 18.785 1.00 54.16 107 ASP B C 1
ATOM 2854 O O . ASP B 1 107 ? 28.998 36.287 19.680 1.00 53.93 107 ASP B O 1
ATOM 2859 N N . ASP B 1 108 ? 29.659 34.242 19.038 1.00 56.39 108 ASP B N 1
ATOM 2860 C CA . ASP B 1 108 ? 29.922 33.809 20.405 1.00 59.68 108 ASP B CA 1
ATOM 2861 C C . ASP B 1 108 ? 30.959 34.659 21.121 1.00 59.86 108 ASP B C 1
ATOM 2862 O O . ASP B 1 108 ? 30.764 35.054 22.268 1.00 60.75 108 ASP B O 1
ATOM 2867 N N . VAL B 1 109 ? 32.076 34.917 20.461 1.00 59.35 109 VAL B N 1
ATOM 2868 C CA . VAL B 1 109 ? 33.121 35.732 21.057 1.00 60.23 109 VAL B CA 1
ATOM 2869 C C . VAL B 1 109 ? 32.439 36.890 21.766 1.00 60.87 109 VAL B C 1
ATOM 2870 O O . VAL B 1 109 ? 32.771 37.242 22.905 1.00 60.05 109 VAL B O 1
ATOM 2874 N N . LEU B 1 110 ? 31.463 37.449 21.059 1.00 62.05 110 LEU B N 1
ATOM 2875 C CA . LEU B 1 110 ? 30.665 38.584 21.522 1.00 64.04 110 LEU B CA 1
ATOM 2876 C C . LEU B 1 110 ? 29.580 38.156 22.540 1.00 64.04 110 LEU B C 1
ATOM 2877 O O . LEU B 1 110 ? 29.024 39.043 23.235 1.00 63.39 110 LEU B O 1
ATOM 2882 N N . MET B 1 126 ? 34.254 25.352 25.623 1.00 97.42 126 MET B N 1
ATOM 2883 C CA . MET B 1 126 ? 34.581 26.786 25.380 1.00 97.27 126 MET B CA 1
ATOM 2884 C C . MET B 1 126 ? 35.529 26.938 24.180 1.00 96.21 126 MET B C 1
ATOM 2885 O O . MET B 1 126 ? 36.057 25.945 23.663 1.00 96.12 126 MET B O 1
ATOM 2890 N N . GLY B 1 127 ? 35.706 28.186 23.730 1.00 94.60 127 GLY B N 1
ATOM 2891 C CA . GLY B 1 127 ? 36.617 28.492 22.650 1.00 91.04 127 GLY B CA 1
ATOM 2892 C C . GLY B 1 127 ? 37.230 29.886 22.515 1.00 88.52 127 GLY B C 1
ATOM 2893 O O . GLY B 1 127 ? 38.433 29.968 22.328 1.00 88.84 127 GLY B O 1
ATOM 2894 N N . ASN B 1 128 ? 36.427 30.953 22.616 1.00 85.79 128 ASN B N 1
ATOM 2895 C CA . ASN B 1 128 ? 36.850 32.363 22.415 1.00 82.72 128 ASN B CA 1
ATOM 2896 C C . ASN B 1 128 ? 38.031 32.556 21.462 1.00 80.98 128 ASN B C 1
ATOM 2897 O O . ASN B 1 128 ? 37.883 32.994 20.321 1.00 80.35 128 ASN B O 1
ATOM 2902 N N . LYS B 1 129 ? 39.208 32.224 21.960 1.00 80.24 129 LYS B N 1
ATOM 2903 C CA . LYS B 1 129 ? 40.462 32.317 21.220 1.00 78.93 129 LYS B CA 1
ATOM 2904 C C . LYS B 1 129 ? 40.400 31.541 19.888 1.00 77.07 129 LYS B C 1
ATOM 2905 O O . LYS B 1 129 ? 40.727 32.076 18.832 1.00 76.49 129 LYS B O 1
ATOM 2911 N N . MET B 1 130 ? 39.981 30.280 19.938 1.00 75.20 130 MET B N 1
ATOM 2912 C CA . MET B 1 130 ? 39.884 29.488 18.723 1.00 73.15 130 MET B CA 1
ATOM 2913 C C . MET B 1 130 ? 38.627 29.829 17.915 1.00 71.64 130 MET B C 1
ATOM 2914 O O . MET B 1 130 ? 38.582 29.584 16.705 1.00 72.62 130 MET B O 1
ATOM 2919 N N . SER B 1 131 ? 37.607 30.383 18.571 1.00 67.87 131 SER B N 1
ATOM 2920 C CA . SER B 1 131 ? 36.388 30.772 17.873 1.00 64.17 131 SER B CA 1
ATOM 2921 C C . SER B 1 131 ? 36.691 31.757 16.745 1.00 61.70 131 SER B C 1
ATOM 2922 O O . SER B 1 131 ? 36.295 31.559 15.596 1.00 61.23 131 SER B O 1
ATOM 2925 N N . VAL B 1 132 ? 37.391 32.828 17.082 1.00 58.26 132 VAL B N 1
ATOM 2926 C CA . VAL B 1 132 ? 37.763 33.814 16.093 1.00 55.32 132 VAL B CA 1
ATOM 2927 C C . VAL B 1 132 ? 38.614 33.221 14.975 1.00 54.92 132 VAL B C 1
ATOM 2928 O O . VAL B 1 132 ? 38.506 33.624 13.815 1.00 54.70 132 VAL B O 1
ATOM 2932 N N . LEU B 1 133 ? 39.472 32.268 15.311 1.00 53.49 133 LEU B N 1
ATOM 2933 C CA . LEU B 1 133 ? 40.325 31.660 14.294 1.00 52.41 133 LEU B CA 1
ATOM 2934 C C . LEU B 1 133 ? 39.527 30.753 13.357 1.00 51.37 133 LEU B C 1
ATOM 2935 O O . LEU B 1 133 ? 39.616 30.889 12.120 1.00 50.79 133 LEU B O 1
ATOM 2940 N N . ALA B 1 134 ? 38.751 29.837 13.945 1.00 49.64 134 ALA B N 1
ATOM 2941 C CA . ALA B 1 134 ? 37.906 28.927 13.171 1.00 47.28 134 ALA B CA 1
ATOM 2942 C C . ALA B 1 134 ? 37.075 29.790 12.218 1.00 45.35 134 ALA B C 1
ATOM 2943 O O . ALA B 1 134 ? 36.922 29.471 11.043 1.00 44.39 134 ALA B O 1
ATOM 2945 N N . GLY B 1 135 ? 36.555 30.895 12.751 1.00 43.31 135 GLY B N 1
ATOM 2946 C CA . GLY B 1 135 ? 35.770 31.818 11.959 1.00 41.18 135 GLY B CA 1
ATOM 2947 C C . GLY B 1 135 ? 36.568 32.403 10.810 1.00 40.10 135 GLY B C 1
ATOM 2948 O O . GLY B 1 135 ? 36.114 32.394 9.661 1.00 40.00 135 GLY B O 1
ATOM 2949 N N . ASP B 1 136 ? 37.768 32.903 11.104 1.00 40.35 136 ASP B N 1
ATOM 2950 C CA . ASP B 1 136 ? 38.615 33.498 10.068 1.00 38.27 136 ASP B CA 1
ATOM 2951 C C . ASP B 1 136 ? 39.014 32.457 9.046 1.00 38.15 136 ASP B C 1
ATOM 2952 O O . ASP B 1 136 ? 39.097 32.759 7.840 1.00 37.22 136 ASP B O 1
ATOM 2957 N N . PHE B 1 137 ? 39.261 31.231 9.513 1.00 37.53 137 PHE B N 1
ATOM 2958 C CA . PHE B 1 137 ? 39.612 30.176 8.584 1.00 37.31 137 PHE B CA 1
ATOM 2959 C C . PHE B 1 137 ? 38.443 30.044 7.619 1.00 37.20 137 PHE B C 1
ATOM 2960 O O . PHE B 1 137 ? 38.620 30.228 6.412 1.00 37.51 137 PHE B O 1
ATOM 2968 N N . LEU B 1 138 ? 37.248 29.756 8.151 1.00 35.78 138 LEU B N 1
ATOM 2969 C CA . LEU B 1 138 ? 36.039 29.615 7.326 1.00 34.87 138 LEU B CA 1
ATOM 2970 C C . LEU B 1 138 ? 35.845 30.737 6.313 1.00 34.39 138 LEU B C 1
ATOM 2971 O O . LEU B 1 138 ? 35.600 30.448 5.126 1.00 33.23 138 LEU B O 1
ATOM 2976 N N . LEU B 1 139 ? 35.941 31.995 6.757 1.00 32.71 139 LEU B N 1
ATOM 2977 C CA . LEU B 1 139 ? 35.834 33.113 5.832 1.00 33.53 139 LEU B CA 1
ATOM 2978 C C . LEU B 1 139 ? 36.811 32.945 4.655 1.00 37.27 139 LEU B C 1
ATOM 2979 O O . LEU B 1 139 ? 36.419 33.052 3.486 1.00 36.56 139 LEU B O 1
ATOM 2984 N N . SER B 1 140 ? 38.085 32.675 4.967 1.00 40.22 140 SER B N 1
ATOM 2985 C CA . SER B 1 140 ? 39.108 32.526 3.939 1.00 42.73 140 SER B CA 1
ATOM 2986 C C . SER B 1 140 ? 38.819 31.392 2.971 1.00 44.58 140 SER B C 1
ATOM 2987 O O . SER B 1 140 ? 38.883 31.587 1.763 1.00 44.54 140 SER B O 1
ATOM 2990 N N . ARG B 1 141 ? 38.525 30.200 3.476 1.00 46.27 141 ARG B N 1
ATOM 2991 C CA . ARG B 1 141 ? 38.217 29.096 2.573 1.00 48.32 141 ARG B CA 1
ATOM 2992 C C . ARG B 1 141 ? 37.057 29.540 1.699 1.00 48.38 141 ARG B C 1
ATOM 2993 O O . ARG B 1 141 ? 37.050 29.315 0.493 1.00 48.20 141 ARG B O 1
ATOM 3001 N N . ALA B 1 142 ? 36.065 30.164 2.323 1.00 47.56 142 ALA B N 1
ATOM 3002 C CA . ALA B 1 142 ? 34.904 30.622 1.593 1.00 48.17 142 ALA B CA 1
ATOM 3003 C C . ALA B 1 142 ? 35.301 31.560 0.453 1.00 48.40 142 ALA B C 1
ATOM 3004 O O . ALA B 1 142 ? 34.815 31.436 -0.670 1.00 48.95 142 ALA B O 1
ATOM 3006 N N . CYS B 1 143 ? 36.186 32.503 0.747 1.00 47.90 143 CYS B N 1
ATOM 3007 C CA . CYS B 1 143 ? 36.624 33.462 -0.248 1.00 46.62 143 CYS B CA 1
ATOM 3008 C C . CYS B 1 143 ? 37.381 32.792 -1.390 1.00 46.25 143 CYS B C 1
ATOM 3009 O O . CYS B 1 143 ? 37.284 33.183 -2.554 1.00 45.75 143 CYS B O 1
ATOM 3012 N N . GLY B 1 144 ? 38.135 31.765 -1.051 1.00 46.00 144 GLY B N 1
ATOM 3013 C CA . GLY B 1 144 ? 38.870 31.052 -2.070 1.00 45.46 144 GLY B CA 1
ATOM 3014 C C . GLY B 1 144 ? 37.891 30.346 -2.972 1.00 45.30 144 GLY B C 1
ATOM 3015 O O . GLY B 1 144 ? 37.927 30.505 -4.185 1.00 45.46 144 GLY B O 1
ATOM 3016 N N . ALA B 1 145 ? 36.992 29.576 -2.373 1.00 46.11 145 ALA B N 1
ATOM 3017 C CA . ALA B 1 145 ? 35.990 28.827 -3.138 1.00 45.19 145 ALA B CA 1
ATOM 3018 C C . ALA B 1 145 ? 35.231 29.791 -4.013 1.00 43.91 145 ALA B C 1
ATOM 3019 O O . ALA B 1 145 ? 34.772 29.443 -5.089 1.00 41.80 145 ALA B O 1
ATOM 3021 N N . LEU B 1 146 ? 35.119 31.022 -3.546 1.00 44.77 146 LEU B N 1
ATOM 3022 C CA . LEU B 1 146 ? 34.424 32.019 -4.318 1.00 45.80 146 LEU B CA 1
ATOM 3023 C C . LEU B 1 146 ? 35.254 32.352 -5.521 1.00 45.95 146 LEU B C 1
ATOM 3024 O O . LEU B 1 146 ? 34.744 32.346 -6.638 1.00 45.21 146 LEU B O 1
ATOM 3029 N N . ALA B 1 147 ? 36.536 32.640 -5.288 1.00 46.53 147 ALA B N 1
ATOM 3030 C CA . ALA B 1 147 ? 37.458 32.992 -6.365 1.00 46.63 147 ALA B CA 1
ATOM 3031 C C . ALA B 1 147 ? 37.438 31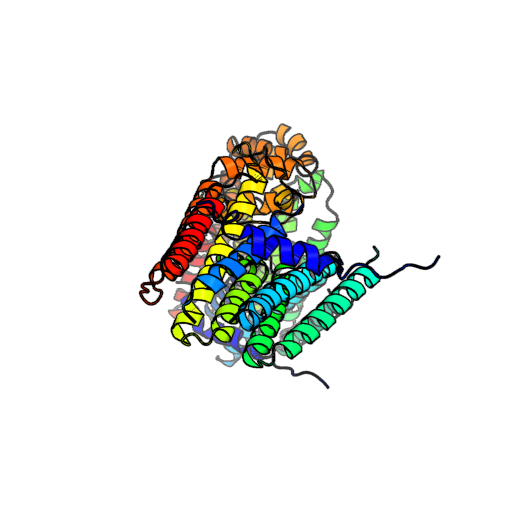.924 -7.449 1.00 47.40 147 ALA B C 1
ATOM 3032 O O . ALA B 1 147 ? 37.415 32.230 -8.643 1.00 47.88 147 ALA B O 1
ATOM 3034 N N . ALA B 1 148 ? 37.417 30.667 -7.022 1.00 47.38 148 ALA B N 1
ATOM 3035 C CA . ALA B 1 148 ? 37.413 29.536 -7.937 1.00 47.41 148 ALA B CA 1
ATOM 3036 C C . ALA B 1 148 ? 36.197 29.506 -8.835 1.00 49.18 148 ALA B C 1
ATOM 3037 O O . ALA B 1 148 ? 36.086 28.630 -9.688 1.00 52.09 148 ALA B O 1
ATOM 3039 N N . LEU B 1 149 ? 35.266 30.428 -8.645 1.00 49.02 149 LEU B N 1
ATOM 3040 C CA . LEU B 1 149 ? 34.078 30.431 -9.482 1.00 49.24 149 LEU B CA 1
ATOM 3041 C C . LEU B 1 149 ? 34.293 31.260 -10.721 1.00 49.65 149 LEU B C 1
ATOM 3042 O O . LEU B 1 149 ? 33.463 31.250 -11.614 1.00 50.06 149 LEU B O 1
ATOM 3047 N N . LYS B 1 150 ? 35.413 31.974 -10.760 1.00 50.21 150 LYS B N 1
ATOM 3048 C CA . LYS B 1 150 ? 35.792 32.813 -11.899 1.00 50.44 150 LYS B CA 1
ATOM 3049 C C . LYS B 1 150 ? 34.870 33.993 -12.138 1.00 49.05 150 LYS B C 1
ATOM 3050 O O . LYS B 1 150 ? 34.774 34.498 -13.264 1.00 48.20 150 LYS B O 1
ATOM 3056 N N . ASN B 1 151 ? 34.181 34.441 -11.097 1.00 47.17 151 ASN B N 1
ATOM 3057 C CA . ASN B 1 151 ? 33.327 35.597 -11.295 1.00 45.59 151 ASN B CA 1
ATOM 3058 C C . ASN B 1 151 ? 33.552 36.687 -10.277 1.00 44.10 151 ASN B C 1
ATOM 3059 O O . ASN B 1 151 ? 33.171 36.568 -9.123 1.00 43.06 151 ASN B O 1
ATOM 3064 N N . THR B 1 152 ? 34.166 37.769 -10.720 1.00 44.31 152 THR B N 1
ATOM 3065 C CA . THR B 1 152 ? 34.440 38.897 -9.832 1.00 44.95 152 THR B CA 1
ATOM 3066 C C . THR B 1 152 ? 33.171 39.492 -9.181 1.00 43.46 152 THR B C 1
ATOM 3067 O O . THR B 1 152 ? 33.226 39.939 -8.037 1.00 43.28 152 THR B O 1
ATOM 3071 N N . GLU B 1 153 ? 32.039 39.499 -9.886 1.00 41.49 153 GLU B N 1
ATOM 3072 C CA . GLU B 1 153 ? 30.839 40.056 -9.289 1.00 40.32 153 GLU B CA 1
ATOM 3073 C C . GLU B 1 153 ? 30.345 39.189 -8.117 1.00 36.81 153 GLU B C 1
ATOM 3074 O O . GLU B 1 153 ? 30.019 39.717 -7.051 1.00 33.37 153 GLU B O 1
ATOM 3080 N N . VAL B 1 154 ? 30.302 37.875 -8.318 1.00 34.25 154 VAL B N 1
ATOM 3081 C CA . VAL B 1 154 ? 29.874 36.944 -7.283 1.00 33.81 154 VAL B CA 1
ATOM 3082 C C . VAL B 1 154 ? 30.711 37.197 -6.023 1.00 35.80 154 VAL B C 1
ATOM 3083 O O . VAL B 1 154 ? 30.219 37.194 -4.890 1.00 36.17 154 VAL B O 1
ATOM 3087 N N . VAL B 1 155 ? 31.997 37.429 -6.221 1.00 36.52 155 VAL B N 1
ATOM 3088 C CA . VAL B 1 155 ? 32.854 37.684 -5.094 1.00 36.03 155 VAL B CA 1
ATOM 3089 C C . VAL B 1 155 ? 32.400 38.963 -4.418 1.00 35.98 155 VAL B C 1
ATOM 3090 O O . VAL B 1 155 ? 32.206 38.967 -3.216 1.00 38.01 155 VAL B O 1
ATOM 3094 N N . ALA B 1 156 ? 32.208 40.047 -5.152 1.00 34.59 156 ALA B N 1
ATOM 3095 C CA . ALA B 1 156 ? 31.807 41.267 -4.463 1.00 36.07 156 ALA B CA 1
ATOM 3096 C C . ALA B 1 156 ? 30.446 41.119 -3.741 1.00 37.19 156 ALA B C 1
ATOM 3097 O O . ALA B 1 156 ? 30.203 41.743 -2.700 1.00 36.92 156 ALA B O 1
ATOM 3099 N N . LEU B 1 157 ? 29.565 40.287 -4.279 1.00 36.28 157 LEU B N 1
ATOM 3100 C CA . LEU B 1 157 ? 28.281 40.128 -3.645 1.00 36.33 157 LEU B CA 1
ATOM 3101 C C . LEU B 1 157 ? 28.399 39.529 -2.262 1.00 38.24 157 LEU B C 1
ATOM 3102 O O . LEU B 1 157 ? 27.845 40.070 -1.322 1.00 39.45 157 LEU B O 1
ATOM 3107 N N . LEU B 1 158 ? 29.120 38.426 -2.119 1.00 37.86 158 LEU B N 1
ATOM 3108 C CA . LEU B 1 158 ? 29.209 37.835 -0.807 1.00 38.56 158 LEU B CA 1
ATOM 3109 C C . LEU B 1 158 ? 30.075 38.662 0.130 1.00 38.76 158 LEU B C 1
ATOM 3110 O O . LEU B 1 158 ? 29.904 38.617 1.355 1.00 39.33 158 LEU B O 1
ATOM 3115 N N . ALA B 1 159 ? 30.981 39.451 -0.426 1.00 37.07 159 ALA B N 1
ATOM 3116 C CA . ALA B 1 159 ? 31.778 40.324 0.422 1.00 35.52 159 ALA B CA 1
ATOM 3117 C C . ALA B 1 159 ? 30.800 41.371 1.000 1.00 36.95 159 ALA B C 1
ATOM 3118 O O . ALA B 1 159 ? 30.911 41.774 2.157 1.00 37.70 159 ALA B O 1
ATOM 3120 N N . THR B 1 160 ? 29.845 41.824 0.179 1.00 36.88 160 THR B N 1
ATOM 3121 C CA . THR B 1 160 ? 28.830 42.780 0.633 1.00 34.87 160 THR B CA 1
ATOM 3122 C C . THR B 1 160 ? 27.938 42.107 1.653 1.00 33.41 160 THR B C 1
ATOM 3123 O O . THR B 1 160 ? 27.377 42.765 2.509 1.00 34.40 160 THR B O 1
ATOM 3127 N N . ALA B 1 161 ? 27.805 40.793 1.544 1.00 32.23 161 ALA B N 1
ATOM 3128 C CA . ALA B 1 161 ? 27.004 40.032 2.464 1.00 31.49 161 ALA B CA 1
ATOM 3129 C C . ALA B 1 161 ? 27.674 40.173 3.818 1.00 32.72 161 ALA B C 1
ATOM 3130 O O . ALA B 1 161 ? 27.104 40.720 4.762 1.00 35.13 161 ALA B O 1
ATOM 3132 N N . VAL B 1 162 ? 28.914 39.715 3.904 1.00 32.89 162 VAL B N 1
ATOM 3133 C CA . VAL B 1 162 ? 29.636 39.772 5.141 1.00 31.00 162 VAL B CA 1
ATOM 3134 C C . VAL B 1 162 ? 29.589 41.151 5.778 1.00 31.89 162 VAL B C 1
ATOM 3135 O O . VAL B 1 162 ? 29.387 41.279 6.971 1.00 33.34 162 VAL B O 1
ATOM 3139 N N . GLU B 1 163 ? 29.762 42.195 4.997 1.00 32.87 163 GLU B N 1
ATOM 3140 C CA . GLU B 1 163 ? 29.748 43.531 5.565 1.00 34.49 163 GLU B CA 1
ATOM 3141 C C . GLU B 1 163 ? 28.422 43.909 6.216 1.00 36.47 163 GLU B C 1
ATOM 3142 O O . GLU B 1 163 ? 28.383 44.531 7.285 1.00 36.65 163 GLU B O 1
ATOM 3148 N N . HIS B 1 164 ? 27.325 43.569 5.547 1.00 35.92 164 HIS B N 1
ATOM 3149 C CA . HIS B 1 164 ? 26.014 43.863 6.073 1.00 34.89 164 HIS B CA 1
ATOM 3150 C C . HIS B 1 164 ? 25.826 43.055 7.367 1.00 34.82 164 HIS B C 1
ATOM 3151 O O . HIS B 1 164 ? 25.287 43.539 8.358 1.00 31.87 164 HIS B O 1
ATOM 3158 N N . LEU B 1 165 ? 26.309 41.819 7.349 1.00 34.18 165 LEU B N 1
ATOM 3159 C CA . LEU B 1 165 ? 26.196 40.964 8.498 1.00 34.54 165 LEU B CA 1
ATOM 3160 C C . LEU B 1 165 ? 26.898 41.648 9.674 1.00 37.12 165 LEU B C 1
ATOM 3161 O O . LEU B 1 165 ? 26.418 41.598 10.813 1.00 37.12 165 LEU B O 1
ATOM 3166 N N . VAL B 1 166 ? 28.032 42.301 9.398 1.00 37.72 166 VAL B N 1
ATOM 3167 C CA . VAL B 1 166 ? 28.789 42.983 10.447 1.00 37.97 166 VAL B CA 1
ATOM 3168 C C . VAL B 1 166 ? 28.027 44.201 10.888 1.00 37.77 166 VAL B C 1
ATOM 3169 O O . VAL B 1 166 ? 27.902 44.469 12.065 1.00 39.45 166 VAL B O 1
ATOM 3173 N N . THR B 1 167 ? 27.516 44.933 9.923 1.00 37.83 167 THR B N 1
ATOM 3174 C CA . THR B 1 167 ? 26.716 46.115 10.174 1.00 39.11 167 THR B CA 1
ATOM 3175 C C . THR B 1 167 ? 25.534 45.812 11.108 1.00 38.99 167 THR B C 1
ATOM 3176 O O . THR B 1 167 ? 25.273 46.555 12.050 1.00 39.44 167 THR B O 1
ATOM 3180 N N . GLY B 1 168 ? 24.818 44.727 10.830 1.00 38.40 168 GLY B N 1
ATOM 3181 C CA . GLY B 1 168 ? 23.673 44.352 11.639 1.00 38.52 168 GLY B CA 1
ATOM 3182 C C . GLY B 1 168 ? 24.047 44.015 13.069 1.00 40.32 168 GLY B C 1
ATOM 3183 O O . GLY B 1 168 ? 23.324 44.340 14.028 1.00 38.54 168 GLY B O 1
ATOM 3184 N N . GLU B 1 169 ? 25.193 43.361 13.215 1.00 40.75 169 GLU B N 1
ATOM 3185 C CA . GLU B 1 169 ? 25.680 42.986 14.522 1.00 41.38 169 GLU B CA 1
ATOM 3186 C C . GLU B 1 169 ? 26.038 44.242 15.274 1.00 40.86 169 GLU B C 1
ATOM 3187 O O . GLU B 1 169 ? 25.938 44.316 16.482 1.00 39.00 169 GLU B O 1
ATOM 3193 N N . THR B 1 170 ? 26.484 45.236 14.537 1.00 41.34 170 THR B N 1
ATOM 3194 C CA . THR B 1 170 ? 26.871 46.479 15.149 1.00 43.86 170 THR B CA 1
ATOM 3195 C C . THR B 1 170 ? 25.631 47.253 15.567 1.00 45.07 170 THR B C 1
ATOM 3196 O O . THR B 1 170 ? 25.628 47.968 16.580 1.00 45.19 170 THR B O 1
ATOM 3200 N N . MET B 1 171 ? 24.561 47.091 14.796 1.00 46.04 171 MET B N 1
ATOM 3201 C CA . MET B 1 171 ? 23.319 47.760 15.124 1.00 45.24 171 MET B CA 1
ATOM 3202 C C . MET B 1 171 ? 22.783 47.167 16.415 1.00 45.22 171 MET B C 1
ATOM 3203 O O . MET B 1 171 ? 22.257 47.864 17.257 1.00 44.95 171 MET B O 1
ATOM 3208 N N . GLU B 1 172 ? 22.946 45.873 16.573 1.00 46.91 172 GLU B N 1
ATOM 3209 C CA . GLU B 1 172 ? 22.457 45.205 17.760 1.00 50.54 172 GLU B CA 1
ATOM 3210 C C . GLU B 1 172 ? 23.171 45.765 18.966 1.00 51.19 172 GLU B C 1
ATOM 3211 O O . GLU B 1 172 ? 22.580 46.417 19.825 1.00 52.00 172 GLU B O 1
ATOM 3217 N N . ILE B 1 173 ? 24.465 45.490 19.006 1.00 51.70 173 ILE B N 1
ATOM 3218 C CA . ILE B 1 173 ? 25.367 45.894 20.073 1.00 50.75 173 ILE B CA 1
ATOM 3219 C C . ILE B 1 173 ? 25.379 47.378 20.369 1.00 51.13 173 ILE B C 1
ATOM 3220 O O . ILE B 1 173 ? 25.740 47.792 21.457 1.00 52.03 173 ILE B O 1
ATOM 3225 N N . THR B 1 174 ? 24.919 48.175 19.428 1.00 50.26 174 THR B N 1
ATOM 3226 C CA . THR B 1 174 ? 24.991 49.599 19.594 1.00 50.25 174 THR B CA 1
ATOM 3227 C C . THR B 1 174 ? 23.674 50.320 19.745 1.00 51.19 174 THR B C 1
ATOM 3228 O O . THR B 1 174 ? 23.631 51.546 19.923 1.00 51.78 174 THR B O 1
ATOM 3232 N N . SER B 1 175 ? 22.586 49.579 19.686 1.00 50.85 175 SER B N 1
ATOM 3233 C CA . SER B 1 175 ? 21.300 50.236 19.755 1.00 51.14 175 SER B CA 1
ATOM 3234 C C . SER B 1 175 ? 21.001 50.925 21.078 1.00 51.52 175 SER B C 1
ATOM 3235 O O . SER B 1 175 ? 21.324 50.398 22.162 1.00 50.44 175 SER B O 1
ATOM 3238 N N . SER B 1 176 ? 20.386 52.108 20.959 1.00 50.66 176 SER B N 1
ATOM 3239 C CA . SER B 1 176 ? 19.941 52.899 22.095 1.00 51.04 176 SER B CA 1
ATOM 3240 C C . SER B 1 176 ? 18.571 52.301 22.470 1.00 51.98 176 SER B C 1
ATOM 3241 O O . SER B 1 176 ? 18.102 51.374 21.816 1.00 51.94 176 SER B O 1
ATOM 3244 N N . THR B 1 177 ? 17.918 52.803 23.514 1.00 51.99 177 THR B N 1
ATOM 3245 C CA . THR B 1 177 ? 16.627 52.230 23.842 1.00 50.62 177 THR B CA 1
ATOM 3246 C C . THR B 1 177 ? 15.558 52.733 22.883 1.00 50.86 177 THR B C 1
ATOM 3247 O O . THR B 1 177 ? 14.720 51.967 22.430 1.00 51.92 177 THR B O 1
ATOM 3251 N N . GLU B 1 178 ? 15.596 54.010 22.542 1.00 50.66 178 GLU B N 1
ATOM 3252 C CA . GLU B 1 178 ? 14.611 54.535 21.624 1.00 50.01 178 GLU B CA 1
ATOM 3253 C C . GLU B 1 178 ? 14.707 53.783 20.295 1.00 47.92 178 GLU B C 1
ATOM 3254 O O . GLU B 1 178 ? 13.698 53.549 19.631 1.00 46.52 178 GLU B O 1
ATOM 3260 N N . GLN B 1 179 ? 15.912 53.374 19.917 1.00 46.31 179 GLN B N 1
ATOM 3261 C CA . GLN B 1 179 ? 16.067 52.632 18.673 1.00 45.45 179 GLN B CA 1
ATOM 3262 C C . GLN B 1 179 ? 15.477 51.258 18.840 1.00 44.42 179 GLN B C 1
ATOM 3263 O O . GLN B 1 179 ? 14.777 50.788 17.966 1.00 45.16 179 GLN B O 1
ATOM 3269 N N . ARG B 1 180 ? 15.739 50.621 19.977 1.00 44.19 180 ARG B N 1
ATOM 3270 C CA . ARG B 1 180 ? 15.231 49.277 20.207 1.00 43.88 180 ARG B CA 1
ATOM 3271 C C . ARG B 1 180 ? 13.733 49.218 20.159 1.00 42.81 180 ARG B C 1
ATOM 3272 O O . ARG B 1 180 ? 13.161 48.159 19.913 1.00 42.53 180 ARG B O 1
ATOM 3280 N N . TYR B 1 181 ? 13.089 50.359 20.356 1.00 40.77 181 TYR B N 1
ATOM 3281 C CA . TYR B 1 181 ? 11.643 50.376 20.304 1.00 39.94 181 TYR B CA 1
ATOM 3282 C C . TYR B 1 181 ? 11.160 50.863 18.949 1.00 39.13 181 TYR B C 1
ATOM 3283 O O . TYR B 1 181 ? 9.976 51.045 18.738 1.00 38.18 181 TYR B O 1
ATOM 3292 N N . SER B 1 182 ? 12.078 51.040 18.010 1.00 39.63 182 SER B N 1
ATOM 3293 C CA . SER B 1 182 ? 11.673 51.505 16.684 1.00 41.40 182 SER B CA 1
ATOM 3294 C C . SER B 1 182 ? 11.547 50.387 15.674 1.00 41.82 182 SER B C 1
ATOM 3295 O O . SER B 1 182 ? 12.498 49.628 15.446 1.00 41.89 182 SER B O 1
ATOM 3298 N N . MET B 1 183 ? 10.379 50.323 15.044 1.00 40.94 183 MET B N 1
ATOM 3299 C CA . MET B 1 183 ? 10.089 49.300 14.072 1.00 41.23 183 MET B CA 1
ATOM 3300 C C . MET B 1 183 ? 10.926 49.461 12.831 1.00 41.74 183 MET B C 1
ATOM 3301 O O . MET B 1 183 ? 11.234 48.480 12.169 1.00 42.47 183 MET B O 1
ATOM 3306 N N . ASP B 1 184 ? 11.307 50.693 12.507 1.00 43.03 184 ASP B N 1
ATOM 3307 C CA . ASP B 1 184 ? 12.145 50.922 11.317 1.00 42.52 184 ASP B CA 1
ATOM 3308 C C . ASP B 1 184 ? 13.577 50.453 11.586 1.00 40.62 184 ASP B C 1
ATOM 3309 O O . ASP B 1 184 ? 14.202 49.834 10.732 1.00 41.20 184 ASP B O 1
ATOM 3314 N N . TYR B 1 185 ? 14.101 50.733 12.772 1.00 37.71 185 TYR B N 1
ATOM 3315 C CA . TYR B 1 185 ? 15.450 50.272 13.097 1.00 35.85 185 TYR B CA 1
ATOM 3316 C C . TYR B 1 185 ? 15.479 48.742 13.135 1.00 33.81 185 TYR B C 1
ATOM 3317 O O . TYR B 1 185 ? 16.450 48.107 12.726 1.00 33.43 185 TYR B O 1
ATOM 3326 N N . TYR B 1 186 ? 14.403 48.182 13.680 1.00 32.21 186 TYR B N 1
ATOM 3327 C CA . TYR B 1 186 ? 14.214 46.755 13.843 1.00 28.38 186 TYR B CA 1
ATOM 3328 C C . TYR B 1 186 ? 14.274 46.087 12.502 1.00 27.03 186 TYR B C 1
ATOM 3329 O O . TYR B 1 186 ? 14.987 45.109 12.303 1.00 25.44 186 TYR B O 1
ATOM 3338 N N . MET B 1 187 ? 13.512 46.634 11.571 1.00 28.00 187 MET B N 1
ATOM 3339 C CA . MET B 1 187 ? 13.445 46.070 10.237 1.00 30.68 187 MET B CA 1
ATOM 3340 C C . MET B 1 187 ? 14.776 46.179 9.511 1.00 33.72 187 MET B C 1
ATOM 3341 O O . MET B 1 187 ? 15.185 45.231 8.826 1.00 35.27 187 MET B O 1
ATOM 3346 N N . GLN B 1 188 ? 15.469 47.309 9.683 1.00 34.85 188 GLN B N 1
ATOM 3347 C CA . GLN B 1 188 ? 16.773 47.501 9.057 1.00 35.50 188 GLN B CA 1
ATOM 3348 C C . GLN B 1 188 ? 17.780 46.550 9.693 1.00 34.57 188 GLN B C 1
ATOM 3349 O O . GLN B 1 188 ? 18.551 45.904 9.002 1.00 33.08 188 GLN B O 1
ATOM 3355 N N . LYS B 1 189 ? 17.755 46.456 11.018 1.00 34.12 189 LYS B N 1
ATOM 3356 C CA . LYS B 1 189 ? 18.642 45.554 11.745 1.00 33.94 189 LYS B CA 1
ATOM 3357 C C . LYS B 1 189 ? 18.353 44.129 11.251 1.00 32.90 189 LYS B C 1
ATOM 3358 O O . LYS B 1 189 ? 19.273 43.368 10.912 1.00 31.46 189 LYS B O 1
ATOM 3364 N N . THR B 1 190 ? 17.065 43.787 11.202 1.00 30.49 190 THR B N 1
ATOM 3365 C CA . THR B 1 190 ? 16.636 42.462 10.784 1.00 29.17 190 THR B CA 1
ATOM 3366 C C . THR B 1 190 ? 17.116 42.162 9.373 1.00 31.46 190 THR B C 1
ATOM 3367 O O . THR B 1 190 ? 17.435 41.029 9.064 1.00 31.99 190 THR B O 1
ATOM 3371 N N . TYR B 1 191 ? 17.186 43.167 8.506 1.00 32.77 191 TYR B N 1
ATOM 3372 C CA . TYR B 1 191 ? 17.648 42.879 7.151 1.00 32.88 191 TYR B CA 1
ATOM 3373 C C . TYR B 1 191 ? 19.124 42.482 7.151 1.00 32.05 191 TYR B C 1
ATOM 3374 O O . TYR B 1 191 ? 19.465 41.400 6.737 1.00 31.80 191 TYR B O 1
ATOM 3383 N N . TYR B 1 192 ? 19.982 43.376 7.621 1.00 32.87 192 TYR B N 1
ATOM 3384 C CA . TYR B 1 192 ? 21.422 43.157 7.660 1.00 33.66 192 TYR B CA 1
ATOM 3385 C C . TYR B 1 192 ? 21.803 41.896 8.374 1.00 35.76 192 TYR B C 1
ATOM 3386 O O . TYR B 1 192 ? 22.553 41.073 7.862 1.00 37.53 192 TYR B O 1
ATOM 3395 N N . LYS B 1 193 ? 21.268 41.740 9.571 1.00 37.02 193 LYS B N 1
ATOM 3396 C CA . LYS B 1 193 ? 21.625 40.611 10.400 1.00 38.32 193 LYS B CA 1
ATOM 3397 C C . LYS B 1 193 ? 21.041 39.280 9.968 1.00 37.66 193 LYS B C 1
ATOM 3398 O O . LYS B 1 193 ? 21.682 38.249 10.091 1.00 37.00 193 LYS B O 1
ATOM 3404 N N . THR B 1 194 ? 19.853 39.304 9.401 1.00 38.69 194 THR B N 1
ATOM 3405 C CA . THR B 1 194 ? 19.219 38.048 9.082 1.00 40.72 194 THR B CA 1
ATOM 3406 C C . THR B 1 194 ? 18.774 37.785 7.654 1.00 40.53 194 THR B C 1
ATOM 3407 O O . THR B 1 194 ? 18.524 36.631 7.320 1.00 42.98 194 THR B O 1
ATOM 3411 N N . ALA B 1 195 ? 18.685 38.805 6.803 1.00 39.35 195 ALA B N 1
ATOM 3412 C CA . ALA B 1 195 ? 18.212 38.590 5.432 1.00 37.93 195 ALA B CA 1
ATOM 3413 C C . ALA B 1 195 ? 19.224 38.834 4.316 1.00 37.98 195 ALA B C 1
ATOM 3414 O O . ALA B 1 195 ? 19.158 38.192 3.279 1.00 37.23 195 ALA B O 1
ATOM 3416 N N . SER B 1 196 ? 20.132 39.784 4.534 1.00 38.18 196 SER B N 1
ATOM 3417 C CA . SER B 1 196 ? 21.199 40.169 3.601 1.00 37.37 196 SER B CA 1
ATOM 3418 C C . SER B 1 196 ? 21.994 39.002 3.011 1.00 36.67 196 SER B C 1
ATOM 3419 O O . SER B 1 196 ? 22.397 39.041 1.847 1.00 38.05 196 SER B O 1
ATOM 3422 N N . LEU B 1 197 ? 22.244 37.978 3.813 1.00 33.38 197 LEU B N 1
ATOM 3423 C CA . LEU B 1 197 ? 22.984 36.843 3.323 1.00 32.29 197 LEU B CA 1
ATOM 3424 C C . LEU B 1 197 ? 22.241 36.020 2.279 1.00 32.37 197 LEU B C 1
ATOM 3425 O O . LEU B 1 197 ? 22.800 35.673 1.241 1.00 31.64 197 LEU B O 1
ATOM 3430 N N . ILE B 1 198 ? 20.983 35.668 2.551 1.00 33.76 198 ILE B N 1
ATOM 3431 C CA . ILE B 1 198 ? 20.218 34.873 1.576 1.00 31.89 198 ILE B CA 1
ATOM 3432 C C . ILE B 1 198 ? 19.890 35.759 0.385 1.00 30.21 198 ILE B C 1
ATOM 3433 O O . ILE B 1 198 ? 19.801 35.333 -0.746 1.00 30.32 198 ILE B O 1
ATOM 3438 N N . SER B 1 199 ? 19.743 37.025 0.691 1.00 29.87 199 SER B N 1
ATOM 3439 C CA . SER B 1 199 ? 19.478 38.063 -0.253 1.00 30.34 199 SER B CA 1
ATOM 3440 C C . SER B 1 199 ? 20.640 38.151 -1.293 1.00 31.12 199 SER B C 1
ATOM 3441 O O . SER B 1 199 ? 20.446 37.907 -2.494 1.00 28.93 199 SER B O 1
ATOM 3444 N N . ASN B 1 200 ? 21.853 38.490 -0.834 1.00 31.94 200 ASN B N 1
ATOM 3445 C CA . ASN B 1 200 ? 23.012 38.560 -1.734 1.00 30.36 200 ASN B CA 1
ATOM 3446 C C . ASN B 1 200 ? 23.370 37.223 -2.364 1.00 30.43 200 ASN B C 1
ATOM 3447 O O . ASN B 1 200 ? 23.826 37.170 -3.501 1.00 30.50 200 ASN B O 1
ATOM 3452 N N . SER B 1 201 ? 23.164 36.139 -1.641 1.00 31.00 201 SER B N 1
ATOM 3453 C CA . SER B 1 201 ? 23.435 34.821 -2.195 1.00 33.65 201 SER B CA 1
ATOM 3454 C C . SER B 1 201 ? 22.527 34.536 -3.406 1.00 35.10 201 SER B C 1
ATOM 3455 O O . SER B 1 201 ? 22.992 33.990 -4.428 1.00 34.23 201 SER B O 1
ATOM 3458 N N . CYS B 1 202 ? 21.238 34.879 -3.298 1.00 35.32 202 CYS B N 1
ATOM 3459 C CA . CYS B 1 202 ? 20.329 34.662 -4.426 1.00 36.23 202 CYS B CA 1
ATOM 3460 C C . CYS B 1 202 ? 20.817 35.452 -5.643 1.00 36.89 202 CYS B C 1
ATOM 3461 O O . CYS B 1 202 ? 20.848 34.919 -6.775 1.00 37.19 202 CYS B O 1
ATOM 3464 N N . LYS B 1 203 ? 21.216 36.704 -5.426 1.00 34.72 203 LYS B N 1
ATOM 3465 C CA . LYS B 1 203 ? 21.726 37.474 -6.540 1.00 35.36 203 LYS B CA 1
ATOM 3466 C C . LYS B 1 203 ? 22.946 36.741 -7.116 1.00 36.10 203 LYS B C 1
ATOM 3467 O O . LYS B 1 203 ? 23.025 36.481 -8.310 1.00 37.22 203 LYS B O 1
ATOM 3473 N N . ALA B 1 204 ? 23.898 36.380 -6.273 1.00 36.16 204 ALA B N 1
ATOM 3474 C CA . ALA B 1 204 ? 25.062 35.690 -6.793 1.00 35.16 204 ALA B CA 1
ATOM 3475 C C . ALA B 1 204 ? 24.639 34.516 -7.694 1.00 35.04 204 ALA B C 1
ATOM 3476 O O . ALA B 1 204 ? 25.180 34.336 -8.758 1.00 34.28 204 ALA B O 1
ATOM 3478 N N . VAL B 1 205 ? 23.652 33.728 -7.286 1.00 35.04 205 VAL B N 1
ATOM 3479 C CA . VAL B 1 205 ? 23.229 32.613 -8.129 1.00 34.67 205 VAL B CA 1
ATOM 3480 C C . VAL B 1 205 ? 22.786 33.097 -9.492 1.00 36.91 205 VAL B C 1
ATOM 3481 O O . VAL B 1 205 ? 23.038 32.435 -10.502 1.00 37.62 205 VAL B O 1
ATOM 3485 N N . ALA B 1 206 ? 22.130 34.244 -9.548 1.00 36.94 206 ALA B N 1
ATOM 3486 C CA . ALA B 1 206 ? 21.688 34.713 -10.850 1.00 38.10 206 ALA B CA 1
ATOM 3487 C C . ALA B 1 206 ? 22.858 35.202 -11.670 1.00 38.50 206 ALA B C 1
ATOM 3488 O O . ALA B 1 206 ? 22.993 34.864 -12.841 1.00 38.15 206 ALA B O 1
ATOM 3490 N N . VAL B 1 207 ? 23.694 36.012 -11.043 1.00 39.31 207 VAL B N 1
ATOM 3491 C CA . VAL B 1 207 ? 24.854 36.572 -11.698 1.00 40.64 207 VAL B CA 1
ATOM 3492 C C . VAL B 1 207 ? 25.773 35.461 -12.224 1.00 43.29 207 VAL B C 1
ATOM 3493 O O . VAL B 1 207 ? 26.408 35.597 -13.267 1.00 43.00 207 VAL B O 1
ATOM 3497 N N . LEU B 1 208 ? 25.803 34.346 -11.510 1.00 46.48 208 LEU B N 1
ATOM 3498 C CA . LEU B 1 208 ? 26.639 33.209 -11.872 1.00 48.95 208 LEU B CA 1
ATOM 3499 C C . LEU B 1 208 ? 25.974 32.371 -12.946 1.00 51.00 208 LEU B C 1
ATOM 3500 O O . LEU B 1 208 ? 26.512 31.371 -13.406 1.00 52.68 208 LEU B O 1
ATOM 3505 N N . THR B 1 209 ? 24.782 32.777 -13.338 1.00 53.55 209 THR B N 1
ATOM 3506 C CA . THR B 1 209 ? 24.052 32.053 -14.364 1.00 55.32 209 THR B CA 1
ATOM 3507 C C . THR B 1 209 ? 23.977 33.036 -15.524 1.00 55.46 209 THR B C 1
ATOM 3508 O O . THR B 1 209 ? 23.235 32.855 -16.482 1.00 55.38 209 THR B O 1
ATOM 3512 N N . GLY B 1 210 ? 24.778 34.091 -15.408 1.00 55.61 210 GLY B N 1
ATOM 3513 C CA . GLY B 1 210 ? 24.828 35.120 -16.430 1.00 54.34 210 GLY B CA 1
ATOM 3514 C C . GLY B 1 210 ? 23.474 35.653 -16.826 1.00 53.25 210 GLY B C 1
ATOM 3515 O O . GLY B 1 210 ? 23.163 35.760 -18.007 1.00 54.59 210 GLY B O 1
ATOM 3516 N N . GLN B 1 211 ? 22.663 35.981 -15.834 1.00 52.62 211 GLN B N 1
ATOM 3517 C CA . GLN B 1 211 ? 21.339 36.518 -16.087 1.00 51.36 211 GLN B CA 1
ATOM 3518 C C . GLN B 1 211 ? 21.495 38.007 -16.211 1.00 50.53 211 GLN B C 1
ATOM 3519 O O . GLN B 1 211 ? 22.497 38.561 -15.779 1.00 51.29 211 GLN B O 1
ATOM 3525 N N . THR B 1 212 ? 20.507 38.673 -16.772 1.00 48.70 212 THR B N 1
ATOM 3526 C CA . THR B 1 212 ? 20.639 40.100 -16.920 1.00 47.32 212 THR B CA 1
ATOM 3527 C C . THR B 1 212 ? 20.738 40.750 -15.570 1.00 46.96 212 THR B C 1
ATOM 3528 O O . THR B 1 212 ? 20.536 40.106 -14.556 1.00 44.86 212 THR B O 1
ATOM 3532 N N . ALA B 1 213 ? 21.030 42.045 -15.582 1.00 47.47 213 ALA B N 1
ATOM 3533 C CA . ALA B 1 213 ? 21.186 42.814 -14.368 1.00 47.72 213 ALA B CA 1
ATOM 3534 C C . ALA B 1 213 ? 19.861 43.024 -13.673 1.00 48.70 213 ALA B C 1
ATOM 3535 O O . ALA B 1 213 ? 19.809 43.251 -12.461 1.00 51.16 213 ALA B O 1
ATOM 3537 N N . GLU B 1 214 ? 18.781 42.954 -14.437 1.00 48.88 214 GLU B N 1
ATOM 3538 C CA . GLU B 1 214 ? 17.450 43.168 -13.875 1.00 46.56 214 GLU B CA 1
ATOM 3539 C C . GLU B 1 214 ? 16.892 41.893 -13.284 1.00 42.78 214 GLU B C 1
ATOM 3540 O O . GLU B 1 214 ? 16.164 41.956 -12.308 1.00 43.16 214 GLU B O 1
ATOM 3546 N N . VAL B 1 215 ? 17.219 40.746 -13.865 1.00 37.41 215 VAL B N 1
ATOM 3547 C CA . VAL B 1 215 ? 16.765 39.490 -13.298 1.00 35.40 215 VAL B CA 1
ATOM 3548 C C . VAL B 1 215 ? 17.515 39.272 -11.983 1.00 35.75 215 VAL B C 1
ATOM 3549 O O . VAL B 1 215 ? 17.007 38.660 -11.033 1.00 34.77 215 VAL B O 1
ATOM 3553 N N . ALA B 1 216 ? 18.740 39.767 -11.938 1.00 35.39 216 ALA B N 1
ATOM 3554 C CA . ALA B 1 216 ? 19.540 39.598 -10.752 1.00 35.17 216 ALA B CA 1
ATOM 3555 C C . ALA B 1 216 ? 18.867 40.328 -9.611 1.00 35.09 216 ALA B C 1
ATOM 3556 O O . ALA B 1 216 ? 18.787 39.806 -8.503 1.00 36.54 216 ALA B O 1
ATOM 3558 N N . VAL B 1 217 ? 18.393 41.539 -9.862 1.00 33.13 217 VAL B N 1
ATOM 3559 C CA . VAL B 1 217 ? 17.720 42.275 -8.812 1.00 31.29 217 VAL B CA 1
ATOM 3560 C C . VAL B 1 217 ? 16.479 41.493 -8.346 1.00 31.10 217 VAL B C 1
ATOM 3561 O O . VAL B 1 217 ? 16.134 41.512 -7.167 1.00 29.75 217 VAL B O 1
ATOM 3565 N N . LEU B 1 218 ? 15.816 40.794 -9.263 1.00 28.80 218 LEU B N 1
ATOM 3566 C CA . LEU B 1 218 ? 14.622 40.066 -8.878 1.00 28.97 218 LEU B CA 1
ATOM 3567 C C . LEU B 1 218 ? 14.965 38.932 -7.932 1.00 29.78 218 LEU B C 1
ATOM 3568 O O . LEU B 1 218 ? 14.212 38.634 -6.989 1.00 29.62 218 LEU B O 1
ATOM 3573 N N . ALA B 1 219 ? 16.108 38.302 -8.177 1.00 28.98 219 ALA B N 1
ATOM 3574 C CA . ALA B 1 219 ? 16.510 37.178 -7.365 1.00 28.21 219 ALA B CA 1
ATOM 3575 C C . ALA B 1 219 ? 16.837 37.715 -5.984 1.00 28.13 219 ALA B C 1
ATOM 3576 O O . ALA B 1 219 ? 16.606 37.068 -4.968 1.00 28.65 219 ALA B O 1
ATOM 3578 N N . PHE B 1 220 ? 17.369 38.917 -5.942 1.00 27.48 220 PHE B N 1
ATOM 3579 C CA . PHE B 1 220 ? 17.692 39.543 -4.668 1.00 26.74 220 PHE B CA 1
ATOM 3580 C C . PHE B 1 220 ? 16.371 39.884 -3.928 1.00 27.74 220 PHE B C 1
ATOM 3581 O O . PHE B 1 220 ? 16.169 39.553 -2.768 1.00 28.89 220 PHE B O 1
ATOM 3589 N N . GLU B 1 221 ? 15.449 40.530 -4.615 1.00 26.83 221 GLU B N 1
ATOM 3590 C CA . GLU B 1 221 ? 14.209 40.869 -3.992 1.00 25.69 221 GLU B CA 1
ATOM 3591 C C . GLU B 1 221 ? 13.471 39.644 -3.468 1.00 25.46 221 GLU B C 1
ATOM 3592 O O . GLU B 1 221 ? 12.740 39.764 -2.501 1.00 26.12 221 GLU B O 1
ATOM 3598 N N . TYR B 1 222 ? 13.636 38.468 -4.077 1.00 23.97 222 TYR B N 1
ATOM 3599 C CA . TYR B 1 222 ? 12.937 37.278 -3.569 1.00 23.08 222 TYR B CA 1
ATOM 3600 C C . TYR B 1 222 ? 13.532 36.887 -2.218 1.00 24.29 222 TYR B C 1
ATOM 3601 O O . TYR B 1 222 ? 12.820 36.665 -1.249 1.00 23.88 222 TYR B O 1
ATOM 3610 N N . GLY B 1 223 ? 14.864 36.819 -2.187 1.00 25.46 223 GLY B N 1
ATOM 3611 C CA . GLY B 1 223 ? 15.612 36.460 -0.998 1.00 25.12 223 GLY B CA 1
ATOM 3612 C C . GLY B 1 223 ? 15.424 37.446 0.127 1.00 25.61 223 GLY B C 1
ATOM 3613 O O . GLY B 1 223 ? 15.167 37.054 1.263 1.00 26.39 223 GLY B O 1
ATOM 3614 N N . ARG B 1 224 ? 15.540 38.729 -0.169 1.00 25.59 224 ARG B N 1
ATOM 3615 C CA . ARG B 1 224 ? 15.340 39.710 0.870 1.00 24.87 224 ARG B CA 1
ATOM 3616 C C . ARG B 1 224 ? 13.936 39.573 1.468 1.00 24.89 224 ARG B C 1
ATOM 3617 O O . ARG B 1 224 ? 13.759 39.422 2.676 1.00 27.02 224 ARG B O 1
ATOM 3625 N N . ASN B 1 225 ? 12.927 39.583 0.624 1.00 24.02 225 ASN B N 1
ATOM 3626 C CA . ASN B 1 225 ? 11.585 39.554 1.136 1.00 23.14 225 ASN B CA 1
ATOM 3627 C C . ASN B 1 225 ? 11.177 38.267 1.766 1.00 24.12 225 ASN B C 1
ATOM 3628 O O . ASN B 1 225 ? 10.403 38.285 2.693 1.00 23.45 225 ASN B O 1
ATOM 3633 N N . LEU B 1 226 ? 11.678 37.137 1.289 1.00 23.96 226 LEU B N 1
ATOM 3634 C CA . LEU B 1 226 ? 11.293 35.905 1.929 1.00 22.76 226 LEU B CA 1
ATOM 3635 C C . LEU B 1 226 ? 12.050 35.879 3.253 1.00 24.73 226 LEU B C 1
ATOM 3636 O O . LEU B 1 226 ? 11.555 35.397 4.276 1.00 24.26 226 LEU B O 1
ATOM 3641 N N . GLY B 1 227 ? 13.273 36.402 3.227 1.00 23.90 227 GLY B N 1
ATOM 3642 C CA . GLY B 1 227 ? 14.061 36.446 4.434 1.00 22.96 227 GLY B CA 1
ATOM 3643 C C . GLY B 1 227 ? 13.345 37.219 5.516 1.00 25.35 227 GLY B C 1
ATOM 3644 O O . GLY B 1 227 ? 13.200 36.752 6.642 1.00 27.50 227 GLY B O 1
ATOM 3645 N N . LEU B 1 228 ? 12.893 38.420 5.200 1.00 25.33 228 LEU B N 1
ATOM 3646 C CA . LEU B 1 228 ? 12.197 39.212 6.193 1.00 23.80 228 LEU B CA 1
ATOM 3647 C C . LEU B 1 228 ? 10.907 38.563 6.664 1.00 24.28 228 LEU B C 1
ATOM 3648 O O . LEU B 1 228 ? 10.552 38.664 7.840 1.00 26.25 228 LEU B O 1
ATOM 3653 N N . ALA B 1 229 ? 10.185 37.907 5.765 1.00 23.06 229 ALA B N 1
ATOM 3654 C CA . ALA B 1 229 ? 8.930 37.274 6.171 1.00 23.47 229 ALA B CA 1
ATOM 3655 C C . ALA B 1 229 ? 9.239 36.140 7.169 1.00 23.61 229 ALA B C 1
ATOM 3656 O O . ALA B 1 229 ? 8.584 35.961 8.206 1.00 19.52 229 ALA B O 1
ATOM 3658 N N . PHE B 1 230 ? 10.274 35.391 6.849 1.00 24.90 230 PHE B N 1
ATOM 3659 C CA . PHE B 1 230 ? 10.639 34.309 7.708 1.00 27.90 230 PHE B CA 1
ATOM 3660 C C . PHE B 1 230 ? 10.896 34.801 9.121 1.00 28.95 230 PHE B C 1
ATOM 3661 O O . PHE B 1 230 ? 10.455 34.187 10.079 1.00 30.21 230 PHE B O 1
ATOM 3669 N N . GLN B 1 231 ? 11.622 35.904 9.253 1.00 30.80 231 GLN B N 1
ATOM 3670 C CA . GLN B 1 231 ? 11.926 36.454 10.574 1.00 30.15 231 GLN B CA 1
ATOM 3671 C C . GLN B 1 231 ? 10.677 36.973 11.248 1.00 29.49 231 GLN B C 1
ATOM 3672 O O . GLN B 1 231 ? 10.482 36.740 12.429 1.00 32.25 231 GLN B O 1
ATOM 3678 N N . LEU B 1 232 ? 9.819 37.666 10.517 1.00 27.15 232 LEU B N 1
ATOM 3679 C CA . LEU B 1 232 ? 8.602 38.159 11.117 1.00 24.51 232 LEU B CA 1
ATOM 3680 C C . LEU B 1 232 ? 7.765 36.965 11.614 1.00 23.27 232 LEU B C 1
ATOM 3681 O O . LEU B 1 232 ? 7.245 36.982 12.748 1.00 21.29 232 LEU B O 1
ATOM 3686 N N . ILE B 1 233 ? 7.661 35.907 10.816 1.00 22.56 233 ILE B N 1
ATOM 3687 C CA . ILE B 1 233 ? 6.888 34.741 11.264 1.00 22.65 233 ILE B CA 1
ATOM 3688 C C . ILE B 1 233 ? 7.483 34.101 12.530 1.00 24.62 233 ILE B C 1
ATOM 3689 O O . ILE B 1 233 ? 6.765 33.778 13.459 1.00 22.76 233 ILE B O 1
ATOM 3694 N N . ASP B 1 234 ? 8.796 33.927 12.563 1.00 28.86 234 ASP B N 1
ATOM 3695 C CA . ASP B 1 234 ? 9.492 33.427 13.749 1.00 31.98 234 ASP B CA 1
ATOM 3696 C C . ASP B 1 234 ? 9.106 34.277 14.996 1.00 33.28 234 ASP B C 1
ATOM 3697 O O . ASP B 1 234 ? 8.705 33.704 16.036 1.00 35.07 234 ASP B O 1
ATOM 3702 N N . ASP B 1 235 ? 9.242 35.616 14.912 1.00 30.41 235 ASP B N 1
ATOM 3703 C CA . ASP B 1 235 ? 8.876 36.500 16.035 1.00 28.95 235 ASP B CA 1
ATOM 3704 C C . ASP B 1 235 ? 7.473 36.161 16.502 1.00 27.65 235 ASP B C 1
ATOM 3705 O O . ASP B 1 235 ? 7.201 36.047 17.676 1.00 29.25 235 ASP B O 1
ATOM 3710 N N . ILE B 1 236 ? 6.567 35.979 15.570 1.00 27.45 236 ILE B N 1
ATOM 3711 C CA . ILE B 1 236 ? 5.216 35.651 15.963 1.00 26.57 236 ILE B CA 1
ATOM 3712 C C . ILE B 1 236 ? 5.139 34.269 16.645 1.00 27.11 236 ILE B C 1
ATOM 3713 O O . ILE B 1 236 ? 4.490 34.140 17.688 1.00 26.20 236 ILE B O 1
ATOM 3718 N N . LEU B 1 237 ? 5.784 33.251 16.073 1.00 25.88 237 LEU B N 1
ATOM 3719 C CA . LEU B 1 237 ? 5.733 31.916 16.664 1.00 27.34 237 LEU B CA 1
ATOM 3720 C C . LEU B 1 237 ? 6.307 31.893 18.073 1.00 28.94 237 LEU B C 1
ATOM 3721 O O . LEU B 1 237 ? 5.899 31.080 18.926 1.00 27.09 237 LEU B O 1
ATOM 3726 N N . ASP B 1 238 ? 7.228 32.811 18.348 1.00 31.36 238 ASP B N 1
ATOM 3727 C CA . ASP B 1 238 ? 7.786 32.838 19.695 1.00 32.34 238 ASP B CA 1
ATOM 3728 C C . ASP B 1 238 ? 6.720 33.155 20.747 1.00 31.97 238 ASP B C 1
ATOM 3729 O O . ASP B 1 238 ? 6.815 32.682 21.864 1.00 33.77 238 ASP B O 1
ATOM 3734 N N . PHE B 1 239 ? 5.700 33.921 20.371 1.00 30.45 239 PHE B N 1
ATOM 3735 C CA . PHE B 1 239 ? 4.611 34.284 21.262 1.00 30.01 239 PHE B CA 1
ATOM 3736 C C . PHE B 1 239 ? 3.434 33.320 21.260 1.00 31.43 239 PHE B C 1
ATOM 3737 O O . PHE B 1 239 ? 2.767 33.144 22.275 1.00 31.56 239 PHE B O 1
ATOM 3745 N N . THR B 1 240 ? 3.150 32.720 20.109 1.00 33.89 240 THR B N 1
ATOM 3746 C CA . THR B 1 240 ? 1.973 31.859 19.975 1.00 33.36 240 THR B CA 1
ATOM 3747 C C . THR B 1 240 ? 2.275 30.400 19.879 1.00 34.05 240 THR B C 1
ATOM 3748 O O . THR B 1 240 ? 1.418 29.568 20.135 1.00 34.30 240 THR B O 1
ATOM 3752 N N . GLY B 1 241 ? 3.503 30.092 19.511 1.00 36.05 241 GLY B N 1
ATOM 3753 C CA . GLY B 1 241 ? 3.872 28.704 19.358 1.00 37.99 241 GLY B CA 1
ATOM 3754 C C . GLY B 1 241 ? 3.036 27.937 18.342 1.00 41.33 241 GLY B C 1
ATOM 3755 O O . GLY B 1 241 ? 2.359 28.485 17.438 1.00 39.13 241 GLY B O 1
ATOM 3756 N N . THR B 1 242 ? 3.105 26.626 18.521 1.00 45.78 242 THR B N 1
ATOM 3757 C CA . THR B 1 242 ? 2.421 25.637 17.709 1.00 49.83 242 THR B CA 1
ATOM 3758 C C . THR B 1 242 ? 0.902 25.813 17.806 1.00 52.79 242 THR B C 1
ATOM 3759 O O . THR B 1 242 ? 0.194 25.816 16.796 1.00 53.76 242 THR B O 1
ATOM 3763 N N . SER B 1 243 ? 0.420 25.988 19.034 1.00 55.67 243 SER B N 1
ATOM 3764 C CA . SER B 1 243 ? -1.009 26.151 19.329 1.00 58.18 243 SER B CA 1
ATOM 3765 C C . SER B 1 243 ? -1.757 27.305 18.634 1.00 58.74 243 SER B C 1
ATOM 3766 O O . SER B 1 243 ? -2.978 27.272 18.559 1.00 58.23 243 SER B O 1
ATOM 3769 N N . ALA B 1 244 ? -1.032 28.317 18.153 1.00 59.59 244 ALA B N 1
ATOM 3770 C CA . ALA B 1 244 ? -1.634 29.492 17.514 1.00 60.49 244 ALA B CA 1
ATOM 3771 C C . ALA B 1 244 ? -2.479 30.253 18.550 1.00 61.32 244 ALA B C 1
ATOM 3772 O O . ALA B 1 244 ? -3.546 30.830 18.247 1.00 61.22 244 ALA B O 1
ATOM 3774 N N . SER B 1 245 ? -1.980 30.236 19.784 1.00 61.06 245 SER B N 1
ATOM 3775 C CA . SER B 1 245 ? -2.622 30.931 20.885 1.00 59.75 245 SER B CA 1
ATOM 3776 C C . SER B 1 245 ? -1.614 31.746 21.665 1.00 56.85 245 SER B C 1
ATOM 3777 O O . SER B 1 245 ? -0.675 31.207 22.271 1.00 56.71 245 SER B O 1
ATOM 3780 N N . LEU B 1 246 ? -1.816 33.052 21.635 1.00 53.11 246 LEU B N 1
ATOM 3781 C CA . LEU B 1 246 ? -0.954 33.958 22.357 1.00 50.28 246 LEU B CA 1
ATOM 3782 C C . LEU B 1 246 ? -0.619 33.424 23.758 1.00 49.19 246 LEU B C 1
ATOM 3783 O O . LEU B 1 246 ? -1.485 32.985 24.489 1.00 47.86 246 LEU B O 1
ATOM 3788 N N . GLY B 1 247 ? 0.659 33.453 24.114 1.00 49.58 247 GLY B N 1
ATOM 3789 C CA . GLY B 1 247 ? 1.065 32.998 25.426 1.00 48.70 247 GLY B CA 1
ATOM 3790 C C . GLY B 1 247 ? 1.558 31.570 25.525 1.00 48.69 247 GLY B C 1
ATOM 3791 O O . GLY B 1 247 ? 2.289 31.272 26.476 1.00 48.54 247 GLY B O 1
ATOM 3792 N N . LYS B 1 248 ? 1.165 30.698 24.579 1.00 47.78 248 LYS B N 1
ATOM 3793 C CA . LYS B 1 248 ? 1.584 29.285 24.590 1.00 45.65 248 LYS B CA 1
ATOM 3794 C C . LYS B 1 248 ? 2.881 29.047 23.843 1.00 43.30 248 LYS B C 1
ATOM 3795 O O . LYS B 1 248 ? 3.297 27.899 23.666 1.00 43.51 248 LYS B O 1
ATOM 3801 N N . GLY B 1 249 ? 3.517 30.127 23.406 1.00 39.19 249 GLY B N 1
ATOM 3802 C CA . GLY B 1 249 ? 4.775 29.998 22.700 1.00 37.34 249 GLY B CA 1
ATOM 3803 C C . GLY B 1 249 ? 5.909 29.877 23.702 1.00 36.99 249 GLY B C 1
ATOM 3804 O O . GLY B 1 249 ? 5.701 29.938 24.915 1.00 38.24 249 GLY B O 1
ATOM 3805 N N . SER B 1 250 ? 7.128 29.728 23.221 1.00 34.14 250 SER B N 1
ATOM 3806 C CA . SER B 1 250 ? 8.219 29.590 24.141 1.00 31.91 250 SER B CA 1
ATOM 3807 C C . SER B 1 250 ? 8.477 30.853 24.960 1.00 30.89 250 SER B C 1
ATOM 3808 O O . SER B 1 250 ? 8.870 30.776 26.129 1.00 30.60 250 SER B O 1
ATOM 3811 N N . LEU B 1 251 ? 8.240 32.002 24.326 1.00 30.43 251 LEU B N 1
ATOM 3812 C CA . LEU B 1 251 ? 8.433 33.355 24.876 1.00 28.02 251 LEU B CA 1
ATOM 3813 C C . LEU B 1 251 ? 9.872 33.650 25.182 1.00 28.01 251 LEU B C 1
ATOM 3814 O O . LEU B 1 251 ? 10.161 34.445 26.061 1.00 28.33 251 LEU B O 1
ATOM 3819 N N . SER B 1 252 ? 10.788 33.037 24.460 1.00 27.47 252 SER B N 1
ATOM 3820 C CA . SER B 1 252 ? 12.170 33.299 24.765 1.00 30.15 252 SER B CA 1
ATOM 3821 C C . SER B 1 252 ? 12.707 34.666 24.380 1.00 30.41 252 SER B C 1
ATOM 3822 O O . SER B 1 252 ? 13.701 35.101 24.954 1.00 32.62 252 SER B O 1
ATOM 3825 N N . ASP B 1 253 ? 12.081 35.358 23.436 1.00 30.59 253 ASP B N 1
ATOM 3826 C CA . ASP B 1 253 ? 12.568 36.678 23.081 1.00 31.52 253 ASP B CA 1
ATOM 3827 C C . ASP B 1 253 ? 12.214 37.654 24.182 1.00 31.32 253 ASP B C 1
ATOM 3828 O O . ASP B 1 253 ? 13.080 38.297 24.730 1.00 33.53 253 ASP B O 1
ATOM 3833 N N . ILE B 1 254 ? 10.947 37.746 24.538 1.00 31.06 254 ILE B N 1
ATOM 3834 C CA . ILE B 1 254 ? 10.516 38.701 25.554 1.00 30.89 254 ILE B CA 1
ATOM 3835 C C . ILE B 1 254 ? 11.129 38.429 26.922 1.00 33.17 254 ILE B C 1
ATOM 3836 O O . ILE B 1 254 ? 11.540 39.371 27.623 1.00 33.55 254 ILE B O 1
ATOM 3841 N N . ARG B 1 255 ? 11.223 37.157 27.316 1.00 33.80 255 ARG B N 1
ATOM 3842 C CA . ARG B 1 255 ? 11.816 36.870 28.617 1.00 33.84 255 ARG B CA 1
ATOM 3843 C C . ARG B 1 255 ? 13.244 37.328 28.695 1.00 33.94 255 ARG B C 1
ATOM 3844 O O . ARG B 1 255 ? 13.774 37.466 29.772 1.00 36.44 255 ARG B O 1
ATOM 3852 N N . HIS B 1 256 ? 13.877 37.565 27.560 1.00 33.62 256 HIS B N 1
ATOM 3853 C CA . HIS B 1 256 ? 15.257 38.006 27.574 1.00 33.91 256 HIS B CA 1
ATOM 3854 C C . HIS B 1 256 ? 15.379 39.461 27.167 1.00 33.63 256 HIS B C 1
ATOM 3855 O O . HIS B 1 256 ? 16.458 39.925 26.810 1.00 32.25 256 HIS B O 1
ATOM 3862 N N . GLY B 1 257 ? 14.266 40.177 27.199 1.00 33.62 257 GLY B N 1
ATOM 3863 C CA . GLY B 1 257 ? 14.304 41.582 26.837 1.00 34.56 257 GLY B CA 1
ATOM 3864 C C . GLY B 1 257 ? 14.633 41.892 25.387 1.00 34.87 257 GLY B C 1
ATOM 3865 O O . GLY B 1 257 ? 15.235 42.938 25.115 1.00 37.05 257 GLY B O 1
ATOM 3866 N N . VAL B 1 258 ? 14.246 40.995 24.475 1.00 32.24 258 VAL B N 1
ATOM 3867 C CA . VAL B 1 258 ? 14.470 41.151 23.041 1.00 30.43 258 VAL B CA 1
ATOM 3868 C C . VAL B 1 258 ? 13.118 41.561 22.498 1.00 32.02 258 VAL B C 1
ATOM 3869 O O . VAL B 1 258 ? 12.169 40.772 22.489 1.00 31.67 258 VAL B O 1
ATOM 3873 N N . ILE B 1 259 ? 13.041 42.809 22.048 1.00 32.41 259 ILE B N 1
ATOM 3874 C CA . ILE B 1 259 ? 11.791 43.394 21.582 1.00 32.50 259 ILE B CA 1
ATOM 3875 C C . ILE B 1 259 ? 11.538 43.172 20.124 1.00 32.61 259 ILE B C 1
ATOM 3876 O O . ILE B 1 259 ? 12.214 43.747 19.295 1.00 34.91 259 ILE B O 1
ATOM 3881 N N . THR B 1 260 ? 10.506 42.397 19.818 1.00 30.04 260 THR B N 1
ATOM 3882 C CA . THR B 1 260 ? 10.220 42.073 18.446 1.00 28.01 260 THR B CA 1
ATOM 3883 C C . THR B 1 260 ? 8.985 42.730 17.896 1.00 28.11 260 THR B C 1
ATOM 3884 O O . THR B 1 260 ? 8.227 43.323 18.640 1.00 28.91 260 THR B O 1
ATOM 3888 N N . ALA B 1 261 ? 8.779 42.595 16.587 1.00 26.85 261 ALA B N 1
ATOM 3889 C CA . ALA B 1 261 ? 7.665 43.229 15.891 1.00 25.51 261 ALA B CA 1
ATOM 3890 C C . ALA B 1 261 ? 6.327 43.225 16.599 1.00 24.74 261 ALA B C 1
ATOM 3891 O O . ALA B 1 261 ? 5.703 44.279 16.766 1.00 23.56 261 ALA B O 1
ATOM 3893 N N . PRO B 1 262 ? 5.859 42.042 17.039 1.00 24.21 262 PRO B N 1
ATOM 3894 C CA . PRO B 1 262 ? 4.554 42.113 17.710 1.00 24.36 262 PRO B CA 1
ATOM 3895 C C . PRO B 1 262 ? 4.448 43.144 18.871 1.00 25.14 262 PRO B C 1
ATOM 3896 O O . PRO B 1 262 ? 3.423 43.845 18.997 1.00 23.69 262 PRO B O 1
ATOM 3900 N N . ILE B 1 263 ? 5.489 43.228 19.706 1.00 24.32 263 ILE B N 1
ATOM 3901 C CA . ILE B 1 263 ? 5.470 44.161 20.817 1.00 25.54 263 ILE B CA 1
ATOM 3902 C C . ILE B 1 263 ? 5.586 45.581 20.301 1.00 26.23 263 ILE B C 1
ATOM 3903 O O . ILE B 1 263 ? 4.885 46.479 20.772 1.00 25.93 263 ILE B O 1
ATOM 3908 N N . LEU B 1 264 ? 6.475 45.767 19.327 1.00 26.77 264 LEU B N 1
ATOM 3909 C CA . LEU B 1 264 ? 6.679 47.067 18.700 1.00 29.20 264 LEU B CA 1
ATOM 3910 C C . LEU B 1 264 ? 5.381 47.604 18.134 1.00 29.33 264 LEU B C 1
ATOM 3911 O O . LEU B 1 264 ? 5.045 48.770 18.322 1.00 30.38 264 LEU B O 1
ATOM 3916 N N . PHE B 1 265 ? 4.629 46.767 17.454 1.00 28.33 265 PHE B N 1
ATOM 3917 C CA . PHE B 1 265 ? 3.387 47.260 16.942 1.00 28.37 265 PHE B CA 1
ATOM 3918 C C . PHE B 1 265 ? 2.463 47.520 18.143 1.00 29.93 265 PHE B C 1
ATOM 3919 O O . PHE B 1 265 ? 1.661 48.443 18.144 1.00 31.63 265 PHE B O 1
ATOM 3927 N N . ALA B 1 266 ? 2.576 46.707 19.178 1.00 31.78 266 ALA B N 1
ATOM 3928 C CA . ALA B 1 266 ? 1.702 46.851 20.332 1.00 33.10 266 ALA B CA 1
ATOM 3929 C C . ALA B 1 266 ? 1.996 48.160 21.060 1.00 36.45 266 ALA B C 1
ATOM 3930 O O . ALA B 1 266 ? 1.107 48.792 21.650 1.00 36.33 266 ALA B O 1
ATOM 3932 N N . MET B 1 267 ? 3.258 48.556 21.048 1.00 38.07 267 MET B N 1
ATOM 3933 C CA . MET B 1 267 ? 3.628 49.785 21.709 1.00 40.31 267 MET B CA 1
ATOM 3934 C C . MET B 1 267 ? 3.045 51.008 20.986 1.00 40.97 267 MET B C 1
ATOM 3935 O O . MET B 1 267 ? 2.977 52.097 21.548 1.00 41.16 267 MET B O 1
ATOM 3940 N N . GLU B 1 268 ? 2.607 50.821 19.749 1.00 41.23 268 GLU B N 1
ATOM 3941 C CA . GLU B 1 268 ? 2.030 51.922 19.007 1.00 43.16 268 GLU B CA 1
ATOM 3942 C C . GLU B 1 268 ? 0.605 52.201 19.485 1.00 43.47 268 GLU B C 1
ATOM 3943 O O . GLU B 1 268 ? 0.135 53.338 19.491 1.00 44.45 268 GLU B O 1
ATOM 3949 N N . GLU B 1 269 ? -0.064 51.142 19.908 1.00 43.40 269 GLU B N 1
ATOM 3950 C CA . GLU B 1 269 ? -1.437 51.193 20.378 1.00 43.09 269 GLU B CA 1
ATOM 3951 C C . GLU B 1 269 ? -1.571 51.375 21.906 1.00 43.87 269 GLU B C 1
ATOM 3952 O O . GLU B 1 269 ? -2.668 51.582 22.392 1.00 45.61 269 GLU B O 1
ATOM 3958 N N . PHE B 1 270 ? -0.465 51.307 22.650 1.00 44.32 270 PHE B N 1
ATOM 3959 C CA . PHE B 1 270 ? -0.476 51.416 24.112 1.00 44.38 270 PHE B CA 1
ATOM 3960 C C . PHE B 1 270 ? 0.871 51.921 24.591 1.00 47.46 270 PHE B C 1
ATOM 3961 O O . PHE B 1 270 ? 1.743 51.128 24.942 1.00 48.56 270 PHE B O 1
ATOM 3969 N N . PRO B 1 271 ? 1.061 53.245 24.658 1.00 49.74 271 PRO B N 1
ATOM 3970 C CA . PRO B 1 271 ? 2.390 53.663 25.115 1.00 50.66 271 PRO B CA 1
ATOM 3971 C C . PRO B 1 271 ? 2.721 53.296 26.541 1.00 51.25 271 PRO B C 1
ATOM 3972 O O . PRO B 1 271 ? 3.848 53.493 26.983 1.00 52.83 271 PRO B O 1
ATOM 3976 N N . GLN B 1 272 ? 1.744 52.749 27.254 1.00 50.60 272 GLN B N 1
ATOM 3977 C CA . GLN B 1 272 ? 1.961 52.306 28.625 1.00 49.78 272 GLN B CA 1
ATOM 3978 C C . GLN B 1 272 ? 2.976 51.176 28.548 1.00 48.13 272 GLN B C 1
ATOM 3979 O O . GLN B 1 272 ? 4.017 51.203 29.205 1.00 49.73 272 GLN B O 1
ATOM 3985 N N . LEU B 1 273 ? 2.672 50.208 27.691 1.00 45.58 273 LEU B N 1
ATOM 3986 C CA . LEU B 1 273 ? 3.487 49.023 27.518 1.00 42.11 273 LEU B CA 1
ATOM 3987 C C . LEU B 1 273 ? 4.952 49.292 27.543 1.00 40.49 273 LEU B C 1
ATOM 3988 O O . LEU B 1 273 ? 5.737 48.408 27.865 1.00 40.88 273 LEU B O 1
ATOM 3993 N N . ARG B 1 274 ? 5.332 50.515 27.238 1.00 39.13 274 ARG B N 1
ATOM 3994 C CA . ARG B 1 274 ? 6.745 50.818 27.202 1.00 39.64 274 ARG B CA 1
ATOM 3995 C C . ARG B 1 274 ? 7.348 50.773 28.593 1.00 38.16 274 ARG B C 1
ATOM 3996 O O . ARG B 1 274 ? 8.468 50.323 28.763 1.00 38.48 274 ARG B O 1
ATOM 4004 N N . GLU B 1 275 ? 6.616 51.205 29.607 1.00 37.11 275 GLU B N 1
ATOM 4005 C CA . GLU B 1 275 ? 7.178 51.155 30.948 1.00 35.94 275 GLU B CA 1
ATOM 4006 C C . GLU B 1 275 ? 7.235 49.701 31.372 1.00 33.86 275 GLU B C 1
ATOM 4007 O O . GLU B 1 275 ? 8.163 49.287 32.052 1.00 33.72 275 GLU B O 1
ATOM 4013 N N . VAL B 1 276 ? 6.240 48.922 30.971 1.00 31.47 276 VAL B N 1
ATOM 4014 C CA . VAL B 1 276 ? 6.241 47.511 31.314 1.00 29.78 276 VAL B CA 1
ATOM 4015 C C . VAL B 1 276 ? 7.414 46.792 30.684 1.00 30.21 276 VAL B C 1
ATOM 4016 O O . VAL B 1 276 ? 8.217 46.179 31.377 1.00 29.40 276 VAL B O 1
ATOM 4020 N N . VAL B 1 277 ? 7.515 46.887 29.359 1.00 32.42 277 VAL B N 1
ATOM 4021 C CA . VAL B 1 277 ? 8.596 46.237 28.601 1.00 33.64 277 VAL B CA 1
ATOM 4022 C C . VAL B 1 277 ? 9.984 46.546 29.137 1.00 35.62 277 VAL B C 1
ATOM 4023 O O . VAL B 1 277 ? 10.859 45.717 29.011 1.00 37.37 277 VAL B O 1
ATOM 4027 N N . ASP B 1 278 ? 10.211 47.717 29.735 1.00 38.48 278 ASP B N 1
ATOM 4028 C CA . ASP B 1 278 ? 11.554 48.023 30.284 1.00 40.44 278 ASP B CA 1
ATOM 4029 C C . ASP B 1 278 ? 11.860 47.196 31.521 1.00 40.39 278 ASP B C 1
ATOM 4030 O O . ASP B 1 278 ? 13.016 46.937 31.845 1.00 38.61 278 ASP B O 1
ATOM 4035 N N . GLN B 1 279 ? 10.825 46.774 32.223 1.00 39.54 279 GLN B N 1
ATOM 4036 C CA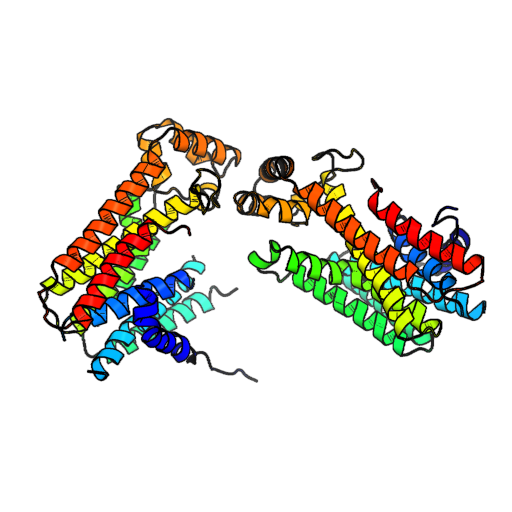 . GLN B 1 279 ? 11.098 46.018 33.408 1.00 40.93 279 GLN B CA 1
ATOM 4037 C C . GLN B 1 279 ? 11.066 44.508 33.228 1.00 40.48 279 GLN B C 1
ATOM 4038 O O . GLN B 1 279 ? 11.333 43.804 34.193 1.00 41.34 279 GLN B O 1
ATOM 4044 N N . VAL B 1 280 ? 10.779 44.001 32.022 1.00 38.14 280 VAL B N 1
ATOM 4045 C CA . VAL B 1 280 ? 10.688 42.554 31.831 1.00 36.32 280 VAL B CA 1
ATOM 4046 C C . VAL B 1 280 ? 11.804 41.702 32.393 1.00 37.14 280 VAL B C 1
ATOM 4047 O O . VAL B 1 280 ? 11.614 40.515 32.631 1.00 39.69 280 VAL B O 1
ATOM 4051 N N . GLU B 1 281 ? 12.968 42.263 32.628 1.00 37.57 281 GLU B N 1
ATOM 4052 C CA . GLU B 1 281 ? 14.011 41.435 33.191 1.00 38.39 281 GLU B CA 1
ATOM 4053 C C . GLU B 1 281 ? 14.357 41.861 34.600 1.00 38.68 281 GLU B C 1
ATOM 4054 O O . GLU B 1 281 ? 15.304 41.348 35.177 1.00 41.65 281 GLU B O 1
ATOM 4060 N N . LYS B 1 282 ? 13.647 42.838 35.142 1.00 36.75 282 LYS B N 1
ATOM 4061 C CA . LYS B 1 282 ? 13.911 43.279 36.502 1.00 35.93 282 LYS B CA 1
ATOM 4062 C C . LYS B 1 282 ? 12.852 42.612 37.378 1.00 34.58 282 LYS B C 1
ATOM 4063 O O . LYS B 1 282 ? 13.039 42.444 38.554 1.00 34.17 282 LYS B O 1
ATOM 4069 N N . ASP B 1 283 ? 11.729 42.254 36.779 1.00 33.24 283 ASP B N 1
ATOM 4070 C CA . ASP B 1 283 ? 10.673 41.569 37.467 1.00 32.67 283 ASP B CA 1
ATOM 4071 C C . ASP B 1 283 ? 9.929 40.770 36.419 1.00 33.49 283 ASP B C 1
ATOM 4072 O O . ASP B 1 283 ? 9.138 41.340 35.650 1.00 32.38 283 ASP B O 1
ATOM 4077 N N . PRO B 1 284 ? 10.139 39.430 36.400 1.00 32.67 284 PRO B N 1
ATOM 4078 C CA . PRO B 1 284 ? 9.519 38.501 35.458 1.00 30.06 284 PRO B CA 1
ATOM 4079 C C . PRO B 1 284 ? 8.018 38.528 35.370 1.00 29.79 284 PRO B C 1
ATOM 4080 O O . PRO B 1 284 ? 7.464 38.041 34.399 1.00 31.78 284 PRO B O 1
ATOM 4084 N N . ARG B 1 285 ? 7.331 39.093 36.345 1.00 29.11 285 ARG B N 1
ATOM 4085 C CA . ARG B 1 285 ? 5.881 39.103 36.241 1.00 30.65 285 ARG B CA 1
ATOM 4086 C C . ARG B 1 285 ? 5.427 40.136 35.233 1.00 30.97 285 ARG B C 1
ATOM 4087 O O . ARG B 1 285 ? 4.239 40.273 34.945 1.00 29.11 285 ARG B O 1
ATOM 4095 N N . ASN B 1 286 ? 6.392 40.868 34.697 1.00 32.40 286 ASN B N 1
ATOM 4096 C CA . ASN B 1 286 ? 6.087 41.883 33.707 1.00 32.66 286 ASN B CA 1
ATOM 4097 C C . ASN B 1 286 ? 5.858 41.274 32.366 1.00 31.37 286 ASN B C 1
ATOM 4098 O O . ASN B 1 286 ? 5.144 41.852 31.547 1.00 31.40 286 ASN B O 1
ATOM 4103 N N . VAL B 1 287 ? 6.449 40.099 32.146 1.00 29.61 287 VAL B N 1
ATOM 4104 C CA . VAL B 1 287 ? 6.241 39.409 30.885 1.00 28.16 287 VAL B CA 1
ATOM 4105 C C . VAL B 1 287 ? 4.757 39.169 30.746 1.00 28.65 287 VAL B C 1
ATOM 4106 O O . VAL B 1 287 ? 4.176 39.447 29.721 1.00 30.71 287 VAL B O 1
ATOM 4110 N N . ASP B 1 288 ? 4.112 38.685 31.785 1.00 30.08 288 ASP B N 1
ATOM 4111 C CA . ASP B 1 288 ? 2.704 38.458 31.629 1.00 30.81 288 ASP B CA 1
ATOM 4112 C C . ASP B 1 288 ? 1.819 39.675 31.532 1.00 29.83 288 ASP B C 1
ATOM 4113 O O . ASP B 1 288 ? 0.728 39.581 30.979 1.00 29.28 288 ASP B O 1
ATOM 4118 N N . ILE B 1 289 ? 2.253 40.813 32.069 1.00 29.12 289 ILE B N 1
ATOM 4119 C CA . ILE B 1 289 ? 1.473 42.040 31.926 1.00 27.32 289 ILE B CA 1
ATOM 4120 C C . ILE B 1 289 ? 1.617 42.467 30.444 1.00 28.44 289 ILE B C 1
ATOM 4121 O O . ILE B 1 289 ? 0.662 42.952 29.825 1.00 28.38 289 ILE B O 1
ATOM 4126 N N . ALA B 1 290 ? 2.813 42.254 29.881 1.00 28.33 290 ALA B N 1
ATOM 4127 C CA . ALA B 1 290 ? 3.106 42.587 28.495 1.00 28.11 290 ALA B CA 1
ATOM 4128 C C . ALA B 1 290 ? 2.250 41.772 27.569 1.00 30.03 290 ALA B C 1
ATOM 4129 O O . ALA B 1 290 ? 1.772 42.305 26.588 1.00 32.02 290 ALA B O 1
ATOM 4131 N N . LEU B 1 291 ? 2.045 40.487 27.856 1.00 31.17 291 LEU B N 1
ATOM 4132 C CA . LEU B 1 291 ? 1.203 39.677 26.968 1.00 33.29 291 LEU B CA 1
ATOM 4133 C C . LEU B 1 291 ? -0.261 40.051 27.092 1.00 34.61 291 LEU B C 1
ATOM 4134 O O . LEU B 1 291 ? -1.088 39.669 26.262 1.00 36.36 291 LEU B O 1
ATOM 4139 N N . GLU B 1 292 ? -0.596 40.798 28.129 1.00 35.98 292 GLU B N 1
ATOM 4140 C CA . GLU B 1 292 ? -1.967 41.193 28.311 1.00 38.39 292 GLU B CA 1
ATOM 4141 C C . GLU B 1 292 ? -2.159 42.395 27.391 1.00 37.84 292 GLU B C 1
ATOM 4142 O O . GLU B 1 292 ? -3.172 42.512 26.710 1.00 39.25 292 GLU B O 1
ATOM 4148 N N . TYR B 1 293 ? -1.182 43.281 27.339 1.00 36.02 293 TYR B N 1
ATOM 4149 C CA . TYR B 1 293 ? -1.301 44.408 26.438 1.00 36.40 293 TYR B CA 1
ATOM 4150 C C . TYR B 1 293 ? -1.251 43.926 24.976 1.00 36.58 293 TYR B C 1
ATOM 4151 O O . TYR B 1 293 ? -1.992 44.402 24.116 1.00 35.96 293 TYR B O 1
ATOM 4160 N N . LEU B 1 294 ? -0.357 42.986 24.689 1.00 35.89 294 LEU B N 1
ATOM 4161 C CA . LEU B 1 294 ? -0.226 42.477 23.338 1.00 35.16 294 LEU B CA 1
ATOM 4162 C C . LEU B 1 294 ? -1.543 41.850 22.921 1.00 35.13 294 LEU B C 1
ATOM 4163 O O . LEU B 1 294 ? -1.966 41.982 21.780 1.00 35.86 294 LEU B O 1
ATOM 4168 N N . GLY B 1 295 ? -2.195 41.184 23.861 1.00 35.76 295 GLY B N 1
ATOM 4169 C CA . GLY B 1 295 ? -3.460 40.527 23.583 1.00 36.67 295 GLY B CA 1
ATOM 4170 C C . GLY B 1 295 ? -4.613 41.440 23.222 1.00 38.09 295 GLY B C 1
ATOM 4171 O O . GLY B 1 295 ? -5.528 41.016 22.524 1.00 38.32 295 GLY B O 1
ATOM 4172 N N . LYS B 1 296 ? -4.566 42.690 23.683 1.00 39.07 296 LYS B N 1
ATOM 4173 C CA . LYS B 1 296 ? -5.623 43.660 23.424 1.00 38.98 296 LYS B CA 1
ATOM 4174 C C . LYS B 1 296 ? -5.298 44.488 22.214 1.00 39.26 296 LYS B C 1
ATOM 4175 O O . LYS B 1 296 ? -6.115 45.268 21.714 1.00 40.06 296 LYS B O 1
ATOM 4181 N N . SER B 1 297 ? -4.072 44.324 21.762 1.00 38.83 297 SER B N 1
ATOM 4182 C CA . SER B 1 297 ? -3.562 45.048 20.623 1.00 37.63 297 SER B CA 1
ATOM 4183 C C . SER B 1 297 ? -3.772 44.230 19.375 1.00 36.94 297 SER B C 1
ATOM 4184 O O . SER B 1 297 ? -4.312 43.138 19.403 1.00 38.23 297 SER B O 1
ATOM 4187 N N . LYS B 1 298 ? -3.310 44.785 18.273 1.00 36.37 298 LYS B N 1
ATOM 4188 C CA . LYS B 1 298 ? -3.409 44.144 16.987 1.00 35.21 298 LYS B CA 1
ATOM 4189 C C . LYS B 1 298 ? -1.980 43.818 16.591 1.00 31.87 298 LYS B C 1
ATOM 4190 O O . LYS B 1 298 ? -1.683 43.599 15.442 1.00 30.69 298 LYS B O 1
ATOM 4196 N N . GLY B 1 299 ? -1.102 43.785 17.576 1.00 29.61 299 GLY B N 1
ATOM 4197 C CA . GLY B 1 299 ? 0.302 43.494 17.342 1.00 26.92 299 GLY B CA 1
ATOM 4198 C C . GLY B 1 299 ? 0.659 42.208 16.635 1.00 26.06 299 GLY B C 1
ATOM 4199 O O . GLY B 1 299 ? 1.442 42.240 15.716 1.00 26.40 299 GLY B O 1
ATOM 4200 N N . ILE B 1 300 ? 0.138 41.073 17.078 1.00 25.49 300 ILE B N 1
ATOM 4201 C CA . ILE B 1 300 ? 0.423 39.817 16.406 1.00 24.99 300 ILE B CA 1
ATOM 4202 C C . ILE B 1 300 ? -0.141 39.914 14.992 1.00 25.60 300 ILE B C 1
ATOM 4203 O O . ILE B 1 300 ? 0.499 39.538 14.033 1.00 28.15 300 ILE B O 1
ATOM 4208 N N . GLN B 1 301 ? -1.345 40.428 14.878 1.00 24.08 301 GLN B N 1
ATOM 4209 C CA . GLN B 1 301 ? -2.003 40.577 13.595 1.00 24.93 301 GLN B CA 1
ATOM 4210 C C . GLN B 1 301 ? -1.228 41.442 12.641 1.00 24.13 301 GLN B C 1
ATOM 4211 O O . GLN B 1 301 ? -1.050 41.088 11.465 1.00 23.20 301 GLN B O 1
ATOM 4217 N N . ARG B 1 302 ? -0.764 42.587 13.111 1.00 22.99 302 ARG B N 1
ATOM 4218 C CA . ARG B 1 302 ? -0.029 43.452 12.206 1.00 23.59 302 ARG B CA 1
ATOM 4219 C C . ARG B 1 302 ? 1.358 42.879 11.865 1.00 24.57 302 ARG B C 1
ATOM 4220 O O . ARG B 1 302 ? 1.946 43.168 10.805 1.00 24.80 302 ARG B O 1
ATOM 4228 N N . ALA B 1 303 ? 1.895 42.037 12.736 1.00 24.04 303 ALA B N 1
ATOM 4229 C CA . ALA B 1 303 ? 3.184 41.500 12.411 1.00 24.26 303 ALA B CA 1
ATOM 4230 C C . ALA B 1 303 ? 2.928 40.459 11.331 1.00 23.71 303 ALA B C 1
ATOM 4231 O O . ALA B 1 303 ? 3.650 40.364 10.339 1.00 22.49 303 ALA B O 1
ATOM 4233 N N . ARG B 1 304 ? 1.859 39.708 11.492 1.00 25.01 304 ARG B N 1
ATOM 4234 C CA . ARG B 1 304 ? 1.558 38.721 10.485 1.00 26.48 304 ARG B CA 1
ATOM 4235 C C . ARG B 1 304 ? 1.239 39.397 9.155 1.00 25.56 304 ARG B C 1
ATOM 4236 O O . ARG B 1 304 ? 1.743 38.959 8.133 1.00 26.29 304 ARG B O 1
ATOM 4244 N N . GLU B 1 305 ? 0.433 40.460 9.147 1.00 25.25 305 GLU B N 1
ATOM 4245 C CA . GLU B 1 305 ? 0.104 41.143 7.876 1.00 22.92 305 GLU B CA 1
ATOM 4246 C C . GLU B 1 305 ? 1.376 41.679 7.214 1.00 22.91 305 GLU B C 1
ATOM 4247 O O . GLU B 1 305 ? 1.498 41.669 5.981 1.00 22.53 305 GLU B O 1
ATOM 4253 N N . LEU B 1 306 ? 2.352 42.112 8.015 1.00 22.28 306 LEU B N 1
ATOM 4254 C CA . LEU B 1 306 ? 3.615 42.599 7.419 1.00 21.84 306 LEU B CA 1
ATOM 4255 C C . LEU B 1 306 ? 4.417 41.438 6.817 1.00 21.31 306 LEU B C 1
ATOM 4256 O O . LEU B 1 306 ? 5.023 41.569 5.765 1.00 22.62 306 LEU B O 1
ATOM 4261 N N . ALA B 1 307 ? 4.435 40.305 7.497 1.00 20.59 307 ALA B N 1
ATOM 4262 C CA . ALA B 1 307 ? 5.114 39.155 6.951 1.00 21.33 307 ALA B CA 1
ATOM 4263 C C . ALA B 1 307 ? 4.493 38.790 5.592 1.00 23.02 307 ALA B C 1
ATOM 4264 O O . ALA B 1 307 ? 5.217 38.509 4.640 1.00 25.15 307 ALA B O 1
ATOM 4266 N N . MET B 1 308 ? 3.158 38.784 5.509 1.00 24.29 308 MET B N 1
ATOM 4267 C CA . MET B 1 308 ? 2.418 38.453 4.279 1.00 24.36 308 MET B CA 1
ATOM 4268 C C . MET B 1 308 ? 2.725 39.434 3.126 1.00 24.30 308 MET B C 1
ATOM 4269 O O . MET B 1 308 ? 2.850 39.053 1.965 1.00 23.50 308 MET B O 1
ATOM 4274 N N . GLU B 1 309 ? 2.805 40.708 3.453 1.00 24.69 309 GLU B N 1
ATOM 4275 C CA . GLU B 1 309 ? 3.118 41.711 2.468 1.00 26.33 309 GLU B CA 1
ATOM 4276 C C . GLU B 1 309 ? 4.489 41.338 1.945 1.00 27.57 309 GLU B C 1
ATOM 4277 O O . GLU B 1 309 ? 4.715 41.325 0.716 1.00 29.60 309 GLU B O 1
ATOM 4283 N N . HIS B 1 310 ? 5.419 41.026 2.854 1.00 24.42 310 HIS B N 1
ATOM 4284 C CA . HIS B 1 310 ? 6.733 40.642 2.383 1.00 23.08 310 HIS B CA 1
ATOM 4285 C C . HIS B 1 310 ? 6.727 39.335 1.593 1.00 23.03 310 HIS B C 1
ATOM 4286 O O . HIS B 1 310 ? 7.358 39.287 0.548 1.00 25.11 310 HIS B O 1
ATOM 4293 N N . ALA B 1 311 ? 6.026 38.289 2.022 1.00 21.29 311 ALA B N 1
ATOM 4294 C CA . ALA B 1 311 ? 6.076 37.059 1.218 1.00 23.68 311 ALA B CA 1
ATOM 4295 C C . ALA B 1 311 ? 5.571 37.317 -0.215 1.00 25.15 311 ALA B C 1
ATOM 4296 O O . ALA B 1 311 ? 6.068 36.727 -1.191 1.00 23.78 311 ALA B O 1
ATOM 4298 N N . ASN B 1 312 ? 4.591 38.215 -0.320 1.00 26.03 312 ASN B N 1
ATOM 4299 C CA . ASN B 1 312 ? 3.999 38.643 -1.601 1.00 26.38 312 ASN B CA 1
ATOM 4300 C C . ASN B 1 312 ? 5.049 39.294 -2.491 1.00 24.59 312 ASN B C 1
ATOM 4301 O O . ASN B 1 312 ? 5.125 39.012 -3.667 1.00 24.68 312 ASN B O 1
ATOM 4306 N N . LEU B 1 313 ? 5.828 40.214 -1.944 1.00 22.71 313 LEU B N 1
ATOM 4307 C CA . LEU B 1 313 ? 6.836 40.844 -2.769 1.00 22.33 313 LEU B CA 1
ATOM 4308 C C . LEU B 1 313 ? 7.784 39.758 -3.314 1.00 22.65 313 LEU B C 1
ATOM 4309 O O . LEU B 1 313 ? 8.308 39.838 -4.432 1.00 20.86 313 LEU B O 1
ATOM 4314 N N . ALA B 1 314 ? 8.011 38.741 -2.512 1.00 21.47 314 ALA B N 1
ATOM 4315 C CA . ALA B 1 314 ? 8.864 37.697 -2.971 1.00 21.99 314 ALA B CA 1
ATOM 4316 C C . ALA B 1 314 ? 8.179 36.996 -4.155 1.00 21.42 314 ALA B C 1
ATOM 4317 O O . ALA B 1 314 ? 8.766 36.826 -5.230 1.00 22.60 314 ALA B O 1
ATOM 4319 N N . ALA B 1 315 ? 6.937 36.586 -3.962 1.00 19.81 315 ALA B N 1
ATOM 4320 C CA . ALA B 1 315 ? 6.239 35.886 -5.013 1.00 19.86 315 ALA B CA 1
ATOM 4321 C C . ALA B 1 315 ? 6.212 36.753 -6.272 1.00 20.51 315 ALA B C 1
ATOM 4322 O O . ALA B 1 315 ? 6.428 36.270 -7.372 1.00 21.36 315 ALA B O 1
ATOM 4324 N N . ALA B 1 316 ? 5.963 38.046 -6.087 1.00 21.33 316 ALA B N 1
ATOM 4325 C CA . ALA B 1 316 ? 5.893 38.982 -7.192 1.00 21.64 316 ALA B CA 1
ATOM 4326 C C . ALA B 1 316 ? 7.127 38.887 -8.028 1.00 23.27 316 ALA B C 1
ATOM 4327 O O . ALA B 1 316 ? 7.060 38.816 -9.249 1.00 24.01 316 ALA B O 1
ATOM 4329 N N . ALA B 1 317 ? 8.267 38.891 -7.358 1.00 25.17 317 ALA B N 1
ATOM 4330 C CA . ALA B 1 317 ? 9.535 38.816 -8.041 1.00 26.05 317 ALA B CA 1
ATOM 4331 C C . ALA B 1 317 ? 9.607 37.562 -8.890 1.00 26.77 317 ALA B C 1
ATOM 4332 O O . ALA B 1 317 ? 10.083 37.604 -10.012 1.00 28.51 317 ALA B O 1
ATOM 4334 N N . ILE B 1 318 ? 9.139 36.443 -8.374 1.00 26.16 318 ILE B N 1
ATOM 4335 C CA . ILE B 1 318 ? 9.199 35.237 -9.164 1.00 25.65 318 ILE B CA 1
ATOM 4336 C C . ILE B 1 318 ? 8.361 35.427 -10.406 1.00 27.40 318 ILE B C 1
ATOM 4337 O O . ILE B 1 318 ? 8.645 34.873 -11.470 1.00 28.96 318 ILE B O 1
ATOM 4342 N N . GLY B 1 319 ? 7.302 36.220 -10.258 1.00 29.59 319 GLY B N 1
ATOM 4343 C CA . GLY B 1 319 ? 6.389 36.492 -11.364 1.00 28.55 319 GLY B CA 1
ATOM 4344 C C . GLY B 1 319 ? 6.903 37.425 -12.448 1.00 29.03 319 GLY B C 1
ATOM 4345 O O . GLY B 1 319 ? 6.344 37.490 -13.546 1.00 30.37 319 GLY B O 1
ATOM 4346 N N . SER B 1 320 ? 7.956 38.169 -12.148 1.00 28.18 320 SER B N 1
ATOM 4347 C CA . SER B 1 320 ? 8.517 39.063 -13.126 1.00 27.53 320 SER B CA 1
ATOM 4348 C C . SER B 1 320 ? 9.675 38.425 -13.864 1.00 28.01 320 SER B C 1
ATOM 4349 O O . SER B 1 320 ? 10.231 39.028 -14.759 1.00 27.54 320 SER B O 1
ATOM 4352 N N . LEU B 1 321 ? 10.033 37.199 -13.501 1.00 28.48 321 LEU B N 1
ATOM 4353 C CA . LEU B 1 321 ? 11.094 36.512 -14.228 1.00 31.21 321 LEU B CA 1
ATOM 4354 C C . LEU B 1 321 ? 10.711 36.369 -15.701 1.00 33.57 321 LEU B C 1
ATOM 4355 O O . LEU B 1 321 ? 9.541 36.147 -16.042 1.00 34.41 321 LEU B O 1
ATOM 4360 N N . PRO B 1 322 ? 11.693 36.485 -16.590 1.00 35.43 322 PRO B N 1
ATOM 4361 C CA . PRO B 1 322 ? 11.446 36.356 -18.026 1.00 38.30 322 PRO B CA 1
ATOM 4362 C C . PRO B 1 322 ? 10.662 35.074 -18.338 1.00 41.37 322 PRO B C 1
ATOM 4363 O O . PRO B 1 322 ? 10.748 34.083 -17.598 1.00 42.26 322 PRO B O 1
ATOM 4367 N N . GLU B 1 323 ? 9.890 35.083 -19.416 1.00 43.71 323 GLU B N 1
ATOM 4368 C CA . GLU B 1 323 ? 9.127 33.894 -19.746 1.00 47.90 323 GLU B CA 1
ATOM 4369 C C . GLU B 1 323 ? 10.072 32.761 -20.093 1.00 47.50 323 GLU B C 1
ATOM 4370 O O . GLU B 1 323 ? 11.219 32.989 -20.412 1.00 48.23 323 GLU B O 1
ATOM 4376 N N . THR B 1 324 ? 9.598 31.535 -20.021 1.00 48.25 324 THR B N 1
ATOM 4377 C CA . THR B 1 324 ? 10.446 30.3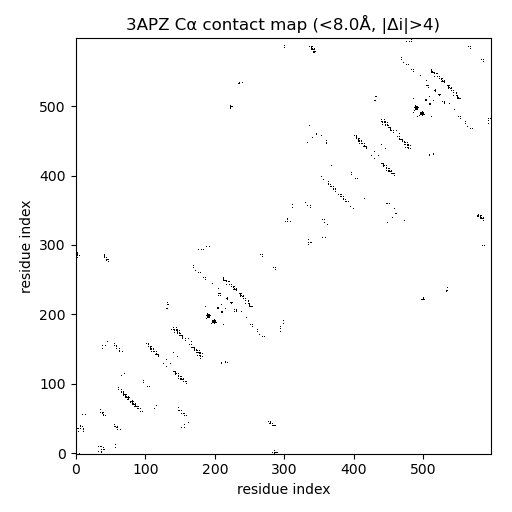96 -20.297 1.00 50.10 324 THR B CA 1
ATOM 4378 C C . THR B 1 324 ? 9.561 29.328 -20.877 1.00 51.72 324 THR B C 1
ATOM 4379 O O . THR B 1 324 ? 8.370 29.349 -20.645 1.00 52.77 324 THR B O 1
ATOM 4383 N N . ASP B 1 325 ? 10.122 28.399 -21.640 1.00 55.02 325 ASP B N 1
ATOM 4384 C CA . ASP B 1 325 ? 9.308 27.333 -22.225 1.00 58.01 325 ASP B CA 1
ATOM 4385 C C . ASP B 1 325 ? 9.690 26.014 -21.589 1.00 58.24 325 ASP B C 1
ATOM 4386 O O . ASP B 1 325 ? 9.079 24.984 -21.861 1.00 58.59 325 ASP B O 1
ATOM 4391 N N . ASN B 1 326 ? 10.702 26.052 -20.733 1.00 59.29 326 ASN B N 1
ATOM 4392 C CA . ASN B 1 326 ? 11.198 24.849 -20.069 1.00 60.65 326 ASN B CA 1
ATOM 4393 C C . ASN B 1 326 ? 10.289 24.471 -18.909 1.00 60.88 326 ASN B C 1
ATOM 4394 O O . ASN B 1 326 ? 10.030 25.294 -18.035 1.00 61.00 326 ASN B O 1
ATOM 4399 N N . GLU B 1 327 ? 9.806 23.230 -18.903 1.00 62.17 327 GLU B N 1
ATOM 4400 C CA . GLU B 1 327 ? 8.912 22.759 -17.838 1.00 63.38 327 GLU B CA 1
ATOM 4401 C C . GLU B 1 327 ? 9.539 22.603 -16.458 1.00 62.88 327 GLU B C 1
ATOM 4402 O O . GLU B 1 327 ? 8.821 22.540 -15.449 1.00 64.23 327 GLU B O 1
ATOM 4408 N N . ASP B 1 328 ? 10.865 22.522 -16.412 1.00 61.03 328 ASP B N 1
ATOM 4409 C CA . ASP B 1 328 ? 11.557 22.404 -15.146 1.00 58.84 328 ASP B CA 1
ATOM 4410 C C . ASP B 1 328 ? 11.702 23.782 -14.566 1.00 55.73 328 ASP B C 1
ATOM 4411 O O . ASP B 1 328 ? 11.541 23.977 -13.370 1.00 55.49 328 ASP B O 1
ATOM 4416 N N . VAL B 1 329 ? 12.024 24.742 -15.414 1.00 50.82 329 VAL B N 1
ATOM 4417 C CA . VAL B 1 329 ? 12.170 26.087 -14.933 1.00 48.18 329 VAL B CA 1
ATOM 4418 C C . VAL B 1 329 ? 10.854 26.514 -14.305 1.00 46.89 329 VAL B C 1
ATOM 4419 O O . VAL B 1 329 ? 10.817 27.030 -13.188 1.00 45.30 329 VAL B O 1
ATOM 4423 N N . LYS B 1 330 ? 9.774 26.262 -15.029 1.00 45.74 330 LYS B N 1
ATOM 4424 C CA . LYS B 1 330 ? 8.451 26.622 -14.573 1.00 44.92 330 LYS B CA 1
ATOM 4425 C C . LYS B 1 330 ? 8.166 26.042 -13.209 1.00 44.73 330 LYS B C 1
ATOM 4426 O O . LYS B 1 330 ? 7.747 26.766 -12.295 1.00 44.26 330 LYS B O 1
ATOM 4432 N N . ARG B 1 331 ? 8.400 24.735 -13.083 1.00 43.79 331 ARG B N 1
ATOM 4433 C CA . ARG B 1 331 ? 8.164 23.999 -11.839 1.00 43.22 331 ARG B CA 1
ATOM 4434 C C . ARG B 1 331 ? 9.016 24.468 -10.654 1.00 41.16 331 ARG B C 1
ATOM 4435 O O . ARG B 1 331 ? 8.591 24.359 -9.523 1.00 39.21 331 ARG B O 1
ATOM 4443 N N . SER B 1 332 ? 10.200 25.007 -10.926 1.00 41.07 332 SER B N 1
ATOM 4444 C CA . SER B 1 332 ? 11.076 25.504 -9.879 1.00 40.72 332 SER B CA 1
ATOM 4445 C C . SER B 1 332 ? 10.490 26.795 -9.383 1.00 40.02 332 SER B C 1
ATOM 4446 O O . SER B 1 332 ? 10.439 27.046 -8.170 1.00 40.19 332 SER B O 1
ATOM 4449 N N . ARG B 1 333 ? 10.058 27.609 -10.346 1.00 37.88 333 ARG B N 1
ATOM 4450 C CA . ARG B 1 333 ? 9.430 28.894 -10.083 1.00 36.89 333 ARG B CA 1
ATOM 4451 C C . ARG B 1 333 ? 8.125 28.704 -9.283 1.00 36.38 333 ARG B C 1
ATOM 4452 O O . ARG B 1 333 ? 7.711 29.562 -8.513 1.00 35.12 333 ARG B O 1
ATOM 4460 N N . ARG B 1 334 ? 7.468 27.575 -9.465 1.00 35.32 334 ARG B N 1
ATOM 4461 C CA . ARG B 1 334 ? 6.235 27.380 -8.743 1.00 36.10 334 ARG B CA 1
ATOM 4462 C C . ARG B 1 334 ? 6.528 27.017 -7.303 1.00 36.15 334 ARG B C 1
ATOM 4463 O O . ARG B 1 334 ? 5.766 27.371 -6.386 1.00 35.60 334 ARG B O 1
ATOM 4471 N N . ALA B 1 335 ? 7.640 26.307 -7.116 1.00 34.07 335 ALA B N 1
ATOM 4472 C CA . ALA B 1 335 ? 8.048 25.877 -5.793 1.00 31.92 335 ALA B CA 1
ATOM 4473 C C . ALA B 1 335 ? 8.480 27.114 -4.998 1.00 31.39 335 ALA B C 1
ATOM 4474 O O . ALA B 1 335 ? 8.164 27.215 -3.828 1.00 32.03 335 ALA B O 1
ATOM 4476 N N . LEU B 1 336 ? 9.176 28.068 -5.628 1.00 29.95 336 LEU B N 1
ATOM 4477 C CA . LEU B 1 336 ? 9.607 29.260 -4.896 1.00 27.13 336 LEU B CA 1
ATOM 4478 C C . LEU B 1 336 ? 8.396 30.059 -4.418 1.00 27.16 336 LEU B C 1
ATOM 4479 O O . LEU B 1 336 ? 8.395 30.640 -3.318 1.00 27.25 336 LEU B O 1
ATOM 4484 N N . ILE B 1 337 ? 7.359 30.089 -5.237 1.00 26.35 337 ILE B N 1
ATOM 4485 C CA . ILE B 1 337 ? 6.175 30.810 -4.858 1.00 26.45 337 ILE B CA 1
ATOM 4486 C C . ILE B 1 337 ? 5.537 30.099 -3.684 1.00 28.94 337 ILE B C 1
ATOM 4487 O O . ILE B 1 337 ? 5.077 30.745 -2.759 1.00 28.79 337 ILE B O 1
ATOM 4492 N N . ASP B 1 338 ? 5.539 28.767 -3.719 1.00 32.54 338 ASP B N 1
ATOM 4493 C CA . ASP B 1 338 ? 4.973 27.921 -2.669 1.00 33.81 338 ASP B CA 1
ATOM 4494 C C . ASP B 1 338 ? 5.636 28.140 -1.340 1.00 34.12 338 ASP B C 1
ATOM 4495 O O . ASP B 1 338 ? 4.967 28.185 -0.326 1.00 33.88 338 ASP B O 1
ATOM 4500 N N . LEU B 1 339 ? 6.965 28.228 -1.350 1.00 34.74 339 LEU B N 1
ATOM 4501 C CA . LEU B 1 339 ? 7.769 28.460 -0.146 1.00 34.04 339 LEU B CA 1
ATOM 4502 C C . LEU B 1 339 ? 7.269 29.747 0.502 1.00 33.60 339 LEU B C 1
ATOM 4503 O O . LEU B 1 339 ? 7.204 29.881 1.721 1.00 35.19 339 LEU B O 1
ATOM 4508 N N . THR B 1 340 ? 6.931 30.700 -0.343 1.00 31.79 340 THR B N 1
ATOM 4509 C CA . THR B 1 340 ? 6.409 31.968 0.087 1.00 31.29 340 THR B CA 1
ATOM 4510 C C . THR B 1 340 ? 5.204 31.729 0.964 1.00 32.89 340 THR B C 1
ATOM 4511 O O . THR B 1 340 ? 5.061 32.380 2.009 1.00 34.91 340 THR B O 1
ATOM 4515 N N . HIS B 1 341 ? 4.351 30.794 0.540 1.00 31.23 341 HIS B N 1
ATOM 4516 C CA . HIS B 1 341 ? 3.130 30.455 1.263 1.00 32.01 341 HIS B CA 1
ATOM 4517 C C . HIS B 1 341 ? 3.449 29.578 2.505 1.00 31.57 341 HIS B C 1
ATOM 4518 O O . HIS B 1 341 ? 2.796 29.683 3.566 1.00 31.48 341 HIS B O 1
ATOM 4525 N N . ARG B 1 342 ? 4.453 28.718 2.391 1.00 30.79 342 ARG B N 1
ATOM 4526 C CA . ARG B 1 342 ? 4.796 27.840 3.498 1.00 30.82 342 ARG B CA 1
ATOM 4527 C C . ARG B 1 342 ? 5.470 28.569 4.657 1.00 29.76 342 ARG B C 1
ATOM 4528 O O . ARG B 1 342 ? 5.219 28.220 5.801 1.00 26.93 342 ARG B O 1
ATOM 4536 N N . VAL B 1 343 ? 6.273 29.602 4.361 1.00 29.74 343 VAL B N 1
ATOM 4537 C CA . VAL B 1 343 ? 6.929 30.391 5.393 1.00 28.45 343 VAL B CA 1
ATOM 4538 C C . VAL B 1 343 ? 5.843 31.034 6.232 1.00 29.27 343 VAL B C 1
ATOM 4539 O O . VAL B 1 343 ? 5.907 31.065 7.466 1.00 29.55 343 VAL B O 1
ATOM 4543 N N . ILE B 1 344 ? 4.831 31.555 5.559 1.00 28.27 344 ILE B N 1
ATOM 4544 C CA . ILE B 1 344 ? 3.752 32.197 6.279 1.00 28.25 344 ILE B CA 1
ATOM 4545 C C . ILE B 1 344 ? 2.833 31.276 7.087 1.00 28.73 344 ILE B C 1
ATOM 4546 O O . ILE B 1 344 ? 2.234 31.717 8.039 1.00 27.39 344 ILE B O 1
ATOM 4551 N N . THR B 1 345 ? 2.694 30.012 6.711 1.00 30.91 345 THR B N 1
ATOM 4552 C CA . THR B 1 345 ? 1.821 29.141 7.491 1.00 32.17 345 THR B CA 1
ATOM 4553 C C . THR B 1 345 ? 2.583 28.183 8.409 1.00 34.24 345 THR B C 1
ATOM 4554 O O . THR B 1 345 ? 1.993 27.276 8.977 1.00 34.97 345 THR B O 1
ATOM 4558 N N . ARG B 1 346 ? 3.890 28.391 8.555 1.00 37.04 346 ARG B N 1
ATOM 4559 C CA . ARG B 1 346 ? 4.704 27.578 9.446 1.00 38.82 346 ARG B CA 1
ATOM 4560 C C . ARG B 1 346 ? 4.001 27.470 10.786 1.00 42.14 346 ARG B C 1
ATOM 4561 O O . ARG B 1 346 ? 3.405 28.423 11.287 1.00 39.29 346 ARG B O 1
ATOM 4569 N N . ASN B 1 347 ? 4.113 26.295 11.374 1.00 48.08 347 ASN B N 1
ATOM 4570 C CA . ASN B 1 347 ? 3.529 26.036 12.663 1.00 53.87 347 ASN B CA 1
ATOM 4571 C C . ASN B 1 347 ? 4.680 26.152 13.646 1.00 56.46 347 ASN B C 1
ATOM 4572 O O . ASN B 1 347 ? 4.500 26.416 14.834 1.00 55.46 347 ASN B O 1
ATOM 4577 N N . LYS B 1 348 ? 5.874 25.955 13.102 1.00 59.99 348 LYS B N 1
ATOM 4578 C CA . LYS B 1 348 ? 7.117 26.031 13.849 1.00 63.99 348 LYS B CA 1
ATOM 4579 C C . LYS B 1 348 ? 8.248 26.219 12.826 1.00 66.02 348 LYS B C 1
ATOM 4580 O O . LYS B 1 348 ? 9.156 27.043 13.091 1.00 67.17 348 LYS B O 1
#

Sequence (598 aa):
LDPFSLVADELSLLSNKLREMVLAEVPGVQGKQFRSTILLLMATALDVTSELRVRQRGIAEITEMIHVASLLHDDVMGNKMSVLAGDFLLSRACGALAALKNTEVVALLATAVEHLVTGETMEITSSTEQRYSMDYYMQKTYYKTASLISNSCKAVAVLTGQTAEVAVLAFEYGRNLGLAFQLIDDILDFTGTSASLGKGSLSDIRHGVITAPILFAMEEFPQLREVVDQVEKDPRNVDIALEYLGKSKGIQRARELAMEHANLAAAAIGSLPETDNEDVKRSRRALIDLTHRVITRNKDPFSLVADELSLLSNKLREMVLAEVPGVQGKQFRSTILLLMATALDVTSELRVRQRGIAEITEMIHVASLLHDDVLMGNKMSVLAGDFLLSRACGALAALKNTEVVALLATAVEHLVTGETMEITSSTEQRYSMDYYMQKTYYKTASLISNSCKAVAVLTGQTAEVAVLAFEYGRNLGLAFQLIDDILDFTGTSASLGKGSLSDIRHGVITAPILFAMEEFPQLREVVDQVEKDPRNVDIALEYLGKSKGIQRARELAMEHANLAAAAIGSLPETDNEDVKRSRRALIDLTHRVITRNK

Nearest PDB structures (foldseek):
  3apz-assembly1_A-2  TM=1.003E+00  e=2.995E-39  Arabidopsis thaliana
  3apz-assembly2_B-3  TM=9.898E-01  e=4.357E-36  Arabidopsis thaliana
  3aq0-assembly3_F  TM=8.860E-01  e=7.180E-32  Arabidopsis thaliana
  3aq0-assembly4_G  TM=8.919E-01  e=1.274E-31  Arabidopsis thaliana
  3aq0-assembly1_B  TM=8.914E-01  e=5.973E-31  Arabidopsis thaliana

Organism: Arabidopsis thaliana (NCBI:txid3702)

CATH classification: 1.10.600.10

GO terms:
  GO:0052924 all-trans-nonaprenyl-diphosphate synthase (geranylgeran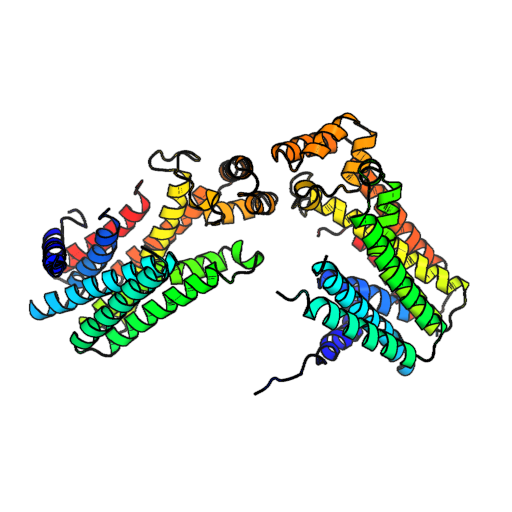yl-diphosphate specific) activity (F, EXP)
  GO:0004659 prenyltransferase activity (F, IDA)
  GO:0005739 mitochondrion (C, IDA)
  GO:0009507 chloroplast (C, IDA)
  GO:0009536 plastid (C, IDA)
  GO:0009793 embryo development ending in seed dormancy (P, IMP)
  GO:0006744 ubiquinone biosynthetic process (P, IMP)
  GO:0004161 dimethylallyltranstransferase activity (F, IDA)